Protein AF-A0A848H3Z5-F1 (afdb_monomer_lite)

Sequence (468 aa):
MRIALVLAVTLLAAGASVTASAQNLAAVAKACNAGADPAARGSTQAQINGVTTVSPREAKCLVDKLGSRLVIIQAMDDADRRLPNANALPDAGNLHLRGDGNAMVKEQYARLTGGDLKRPLLIYCHHASCPYSEIASKRAVMAGYENIFWMREGNEGWGKAGYAFGDGVVEARKPEATPASEIEACARFMREFPPEFVAKALAESDQDTASVERRLVPPFAESATKCLGKVKEKYAGNPSVQTVAQAFENRAFDDVARAIAKARAAVDADPSSFFMENLRKADADSLRDIVKAAHAVKTFKQTCGSFNIPIPSDPDGFNAAAAEFNQYVGCFNANSAPRSDGIVDWLYYGKAYQDNVGVGRYACSRWGRPNCIPDAAWQPLAAVLTPANKELVFNASDRRAAFTREREEIGAEMDGWRNRATAILERANRSESRSSGYSGGSGYAPPSYEPPQTTYRRPSNASAPGMR

Organism: NCBI:txid2728837

InterPro domains:
  IPR001763 Rhodanese-like domain [PS50206] (105-167)
  IPR036873 Rhodanese-like domain superfamily [G3DSA:3.40.250.10] (39-166)
  IPR036873 Rhodanese-like domain superfamily [SSF52821] (54-168)

Radius of gyration: 34.03 Å; chains: 1; bounding box: 82×92×99 Å

pLDDT: mean 81.3, std 17.9, range [31.25, 98.25]

Structure (mmCIF, N/CA/C/O backbone):
data_AF-A0A848H3Z5-F1
#
_entry.id   AF-A0A848H3Z5-F1
#
loop_
_atom_site.group_PDB
_atom_site.id
_atom_site.type_symbol
_atom_site.label_atom_id
_atom_site.label_alt_id
_atom_site.label_comp_id
_atom_site.label_asym_id
_atom_site.label_entity_id
_atom_site.label_seq_id
_atom_site.pdbx_PDB_ins_code
_atom_site.Cartn_x
_atom_site.Cartn_y
_atom_site.Cartn_z
_atom_site.occupancy
_atom_site.B_iso_or_equiv
_atom_site.auth_seq_id
_atom_site.auth_comp_id
_atom_site.auth_asym_id
_atom_site.auth_atom_id
_atom_site.pdbx_PDB_model_num
ATOM 1 N N . MET A 1 1 ? -26.895 -51.392 32.997 1.00 39.69 1 MET A N 1
ATOM 2 C CA . MET A 1 1 ? -27.151 -51.615 31.558 1.00 39.69 1 MET A CA 1
ATOM 3 C C . MET A 1 1 ? -28.310 -50.711 31.143 1.00 39.69 1 MET A C 1
ATOM 5 O O . MET A 1 1 ? -29.370 -50.847 31.725 1.00 39.69 1 MET A O 1
ATOM 9 N N . ARG A 1 2 ? -28.062 -49.798 30.186 1.00 42.50 2 ARG A N 1
ATOM 10 C CA . ARG A 1 2 ? -29.015 -49.024 29.354 1.00 42.50 2 ARG A CA 1
ATOM 11 C C . ARG A 1 2 ? -30.019 -48.070 30.028 1.00 42.50 2 ARG A C 1
ATOM 13 O O . ARG A 1 2 ? -31.110 -48.503 30.354 1.00 42.50 2 ARG A O 1
ATOM 20 N N . ILE A 1 3 ? -29.717 -46.765 30.003 1.00 36.88 3 ILE A N 1
ATOM 21 C CA . ILE A 1 3 ? -30.643 -45.723 29.509 1.00 36.88 3 ILE A CA 1
ATOM 22 C C . ILE A 1 3 ? -29.796 -44.667 28.778 1.00 36.88 3 ILE A C 1
ATOM 24 O O . ILE A 1 3 ? -29.020 -43.950 29.398 1.00 36.88 3 ILE A O 1
ATOM 28 N N . ALA A 1 4 ? -29.914 -44.613 27.453 1.00 38.91 4 ALA A N 1
ATOM 29 C CA . ALA A 1 4 ? -29.363 -43.563 26.604 1.00 38.91 4 ALA A CA 1
ATOM 30 C C . ALA A 1 4 ? -30.334 -43.347 25.442 1.00 38.91 4 ALA A C 1
ATOM 32 O O . ALA A 1 4 ? -30.376 -44.179 24.543 1.00 38.91 4 ALA A O 1
ATOM 33 N N . LEU A 1 5 ? -31.129 -42.276 25.496 1.00 43.00 5 LEU A N 1
ATOM 34 C CA . LEU A 1 5 ? -31.643 -41.538 24.336 1.00 43.00 5 LEU A CA 1
ATOM 35 C C . LEU A 1 5 ? -32.478 -40.361 24.855 1.00 43.00 5 LEU A C 1
ATOM 37 O O . LEU A 1 5 ? -33.506 -40.612 25.460 1.00 43.00 5 LEU A O 1
ATOM 41 N N . VAL A 1 6 ? -32.024 -39.122 24.655 1.00 41.28 6 VAL A N 1
ATOM 42 C CA . VAL A 1 6 ? -32.791 -37.942 24.190 1.00 41.28 6 VAL A CA 1
ATOM 43 C C . VAL A 1 6 ? -31.781 -36.791 24.127 1.00 41.28 6 VAL A C 1
ATOM 45 O O . VAL A 1 6 ? -31.458 -36.215 25.157 1.00 41.28 6 VAL A O 1
ATOM 48 N N . LEU A 1 7 ? -31.265 -36.472 22.935 1.00 40.06 7 LEU A N 1
ATOM 49 C CA . LEU A 1 7 ? -30.740 -35.142 22.574 1.00 40.06 7 LEU A CA 1
ATOM 50 C C . LEU A 1 7 ? -30.331 -35.153 21.095 1.00 40.06 7 LEU A C 1
ATOM 52 O O . LEU A 1 7 ? -29.179 -35.394 20.754 1.00 40.06 7 LEU A O 1
ATOM 56 N N . ALA A 1 8 ? -31.302 -34.941 20.205 1.00 46.06 8 ALA A N 1
ATOM 57 C CA . ALA A 1 8 ? -31.037 -34.704 18.786 1.00 46.06 8 ALA A CA 1
ATOM 58 C C . ALA A 1 8 ? -32.201 -33.966 18.099 1.00 46.06 8 ALA A C 1
ATOM 60 O O . ALA A 1 8 ? -32.773 -34.494 17.157 1.00 46.06 8 ALA A O 1
ATOM 61 N N . VAL A 1 9 ? -32.570 -32.759 18.549 1.00 47.03 9 VAL A N 1
ATOM 62 C CA . VAL A 1 9 ? -33.394 -31.829 17.742 1.00 47.03 9 VAL A CA 1
ATOM 63 C C . VAL A 1 9 ? -33.078 -30.375 18.126 1.00 47.03 9 VAL A C 1
ATOM 65 O O . VAL A 1 9 ? -33.818 -29.784 18.895 1.00 47.03 9 VAL A O 1
ATOM 68 N N . THR A 1 10 ? -31.997 -29.782 17.605 1.00 45.12 10 THR A N 1
ATOM 69 C CA . THR A 1 10 ? -31.795 -28.307 17.581 1.00 45.12 10 THR A CA 1
ATOM 70 C C . THR A 1 10 ? -30.670 -27.889 16.612 1.00 45.12 10 THR A C 1
ATOM 72 O O . THR A 1 10 ? -29.781 -27.125 16.969 1.00 45.12 10 THR A O 1
ATOM 75 N N . LEU A 1 11 ? -30.672 -28.363 15.356 1.00 40.94 11 LEU A N 1
ATOM 76 C CA . LEU A 1 11 ? -29.693 -27.878 14.354 1.00 40.94 11 LEU A CA 1
ATOM 77 C C . LEU A 1 11 ? -30.228 -27.620 12.932 1.00 40.94 11 LEU A C 1
ATOM 79 O O . LEU A 1 11 ? -29.442 -27.362 12.028 1.00 40.94 11 LEU A O 1
ATOM 83 N N . LEU A 1 12 ? -31.549 -27.615 12.711 1.00 42.19 12 LEU A N 1
ATOM 84 C CA . LEU A 1 12 ? -32.132 -27.444 11.364 1.00 42.19 12 LEU A CA 1
ATOM 85 C C . LEU A 1 12 ? -32.745 -26.060 11.064 1.00 42.19 12 LEU A C 1
ATOM 87 O O . LEU A 1 12 ? -33.034 -25.772 9.907 1.00 42.19 12 LEU A O 1
ATOM 91 N N . ALA A 1 13 ? -32.910 -25.168 12.047 1.00 42.75 13 ALA A N 1
ATOM 92 C CA . ALA A 1 13 ? -33.630 -23.903 11.831 1.00 42.75 13 ALA A CA 1
ATOM 93 C C . ALA A 1 13 ? -32.784 -22.770 11.203 1.00 42.75 13 ALA A C 1
ATOM 95 O O . ALA A 1 13 ? -33.326 -21.918 10.505 1.00 42.75 13 ALA A O 1
ATOM 96 N N . ALA A 1 14 ? -31.460 -22.748 11.400 1.00 45.53 14 ALA A N 1
ATOM 97 C CA . ALA A 1 14 ? -30.617 -21.646 10.913 1.00 45.53 14 ALA A CA 1
ATOM 98 C C . ALA A 1 14 ? -30.325 -21.714 9.397 1.00 45.53 14 ALA A C 1
ATOM 100 O O . ALA A 1 14 ? -30.217 -20.681 8.739 1.00 45.53 14 ALA A O 1
ATOM 101 N N . GLY A 1 15 ? -30.241 -22.919 8.818 1.00 36.47 15 GLY A N 1
ATOM 102 C CA . GLY A 1 15 ? -29.928 -23.109 7.392 1.00 36.47 15 GLY A CA 1
ATOM 103 C C . GLY A 1 15 ? -31.084 -22.780 6.434 1.00 36.47 15 GLY A C 1
ATOM 104 O O . GLY A 1 15 ? -30.852 -22.323 5.313 1.00 36.47 15 GLY A O 1
ATOM 105 N N . ALA A 1 16 ? -32.333 -22.956 6.877 1.00 39.25 16 ALA A N 1
ATOM 106 C CA . ALA A 1 16 ? -33.525 -22.684 6.067 1.00 39.25 16 ALA A CA 1
ATOM 107 C C . ALA A 1 16 ? -33.794 -21.173 5.891 1.00 39.25 16 ALA A C 1
ATOM 109 O O . ALA A 1 16 ? -34.209 -20.724 4.824 1.00 39.25 16 ALA A O 1
ATOM 110 N N . SER A 1 17 ? -33.496 -20.365 6.912 1.00 49.53 17 SER A N 1
ATOM 111 C CA . SER A 1 17 ? -33.745 -18.915 6.897 1.00 49.53 17 SER A CA 1
ATOM 112 C C . SER A 1 17 ? -32.768 -18.148 5.993 1.00 49.53 17 SER A C 1
ATOM 114 O O . SER A 1 17 ? -33.153 -17.189 5.322 1.00 49.53 17 SER A O 1
ATOM 116 N N . VAL A 1 18 ? -31.504 -18.584 5.928 1.00 48.50 18 VAL A N 1
ATOM 117 C CA . VAL A 1 18 ? -30.462 -17.947 5.098 1.00 48.50 18 VAL A CA 1
ATOM 118 C C . VAL A 1 18 ? -30.678 -18.229 3.606 1.00 48.50 18 VAL A C 1
ATOM 120 O O . VAL A 1 18 ? -30.479 -17.345 2.771 1.00 48.50 18 VAL A O 1
ATOM 123 N N . THR A 1 19 ? -31.139 -19.433 3.257 1.00 50.72 19 THR A N 1
ATOM 124 C CA . THR A 1 19 ? -31.410 -19.834 1.866 1.00 50.72 19 THR A CA 1
ATOM 125 C C . THR A 1 19 ? -32.647 -19.138 1.288 1.00 50.72 19 THR A C 1
ATOM 127 O O . THR A 1 19 ? -32.592 -18.643 0.162 1.00 50.72 19 THR A O 1
ATOM 130 N N . ALA A 1 20 ? -33.715 -18.979 2.076 1.00 49.31 20 ALA A N 1
ATOM 131 C CA . ALA A 1 20 ? -34.920 -18.254 1.660 1.00 49.31 20 ALA A CA 1
ATOM 132 C C . ALA A 1 20 ? -34.678 -16.744 1.425 1.00 49.31 20 ALA A C 1
ATOM 134 O O . ALA A 1 20 ? -35.231 -16.160 0.490 1.00 49.31 20 ALA A O 1
ATOM 135 N N . SER A 1 21 ? -33.824 -16.099 2.233 1.00 57.09 21 SER A N 1
ATOM 136 C CA . SER A 1 21 ? -33.494 -14.669 2.080 1.00 57.09 21 SER A CA 1
ATOM 137 C C . SER A 1 21 ? -32.719 -14.377 0.786 1.00 57.09 21 SER A C 1
ATOM 139 O O . SER A 1 21 ? -33.052 -13.429 0.067 1.00 57.09 21 SER A O 1
ATOM 141 N N . ALA A 1 22 ? -31.738 -15.225 0.451 1.00 58.69 22 ALA A N 1
ATOM 142 C CA . ALA A 1 22 ? -30.935 -15.101 -0.767 1.00 58.69 22 ALA A CA 1
ATOM 143 C C . ALA A 1 22 ? -31.755 -15.366 -2.044 1.00 58.69 22 ALA A C 1
ATOM 145 O O . ALA A 1 22 ? -31.639 -14.625 -3.022 1.00 58.69 22 ALA A O 1
ATOM 146 N N . GLN A 1 23 ? -32.647 -16.364 -2.020 1.00 58.53 23 GLN A N 1
ATOM 147 C CA . GLN A 1 23 ? -33.566 -16.649 -3.132 1.00 58.53 23 GLN A CA 1
ATOM 148 C C . GLN A 1 23 ? -34.535 -15.485 -3.399 1.00 58.53 23 GLN A C 1
ATOM 150 O O . GLN A 1 23 ? -34.824 -15.164 -4.552 1.00 58.53 23 GLN A O 1
ATOM 155 N N . ASN A 1 24 ? -34.986 -14.802 -2.343 1.00 74.88 24 ASN A N 1
ATOM 156 C CA . ASN A 1 24 ? -35.871 -13.644 -2.456 1.00 74.88 24 ASN A CA 1
ATOM 157 C C . ASN A 1 24 ? -35.157 -12.423 -3.077 1.00 74.88 24 ASN A C 1
ATOM 159 O O . ASN A 1 24 ? -35.727 -11.739 -3.924 1.00 74.88 24 ASN A O 1
ATOM 163 N N . LEU A 1 25 ? -33.887 -12.172 -2.734 1.00 86.19 25 LEU A N 1
ATOM 164 C CA . LEU A 1 25 ? -33.128 -11.062 -3.325 1.00 86.19 25 LEU A CA 1
ATOM 165 C C . LEU A 1 25 ? -32.899 -11.245 -4.833 1.00 86.19 25 LEU A C 1
ATOM 167 O O . LEU A 1 25 ? -33.124 -10.308 -5.597 1.00 86.19 25 LEU A O 1
ATOM 171 N N . ALA A 1 26 ? -32.510 -12.445 -5.272 1.00 85.25 26 ALA A N 1
ATOM 172 C CA . ALA A 1 26 ? -32.309 -12.737 -6.692 1.00 85.25 26 ALA A CA 1
ATOM 173 C C . ALA A 1 26 ? -33.605 -12.564 -7.510 1.00 85.25 26 ALA A C 1
ATOM 175 O O . ALA A 1 26 ? -33.580 -12.022 -8.617 1.00 85.25 26 ALA A O 1
ATOM 176 N N . ALA A 1 27 ? -34.753 -12.964 -6.949 1.00 86.75 27 ALA A N 1
ATOM 177 C CA . ALA A 1 27 ? -36.059 -12.761 -7.573 1.00 86.75 27 ALA A CA 1
ATOM 178 C C . ALA A 1 27 ? -36.423 -11.270 -7.694 1.00 86.75 27 ALA A C 1
ATOM 180 O O . ALA A 1 27 ? -36.893 -10.841 -8.749 1.00 86.75 27 ALA A O 1
ATOM 181 N N . VAL A 1 28 ? -36.165 -10.470 -6.651 1.00 89.00 28 VAL A N 1
ATOM 182 C CA . VAL A 1 28 ? -36.392 -9.016 -6.679 1.00 89.00 28 VAL A CA 1
ATOM 183 C C . VAL A 1 28 ? -35.468 -8.326 -7.684 1.00 89.00 28 VAL A C 1
ATOM 185 O O . VAL 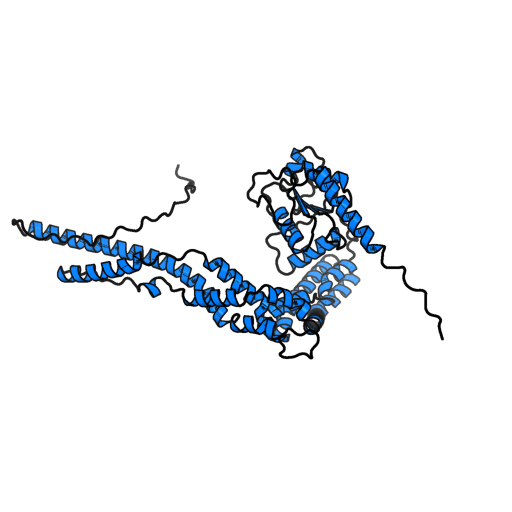A 1 28 ? -35.948 -7.530 -8.488 1.00 89.00 28 VAL A O 1
ATOM 188 N N . ALA A 1 29 ? -34.175 -8.662 -7.696 1.00 87.94 29 ALA A N 1
ATOM 189 C CA . ALA A 1 29 ? -33.210 -8.099 -8.641 1.00 87.94 29 ALA A CA 1
ATOM 190 C C . ALA A 1 29 ? -33.614 -8.386 -10.096 1.00 87.94 29 ALA A C 1
ATOM 192 O O . ALA A 1 29 ? -33.641 -7.474 -10.923 1.00 87.94 29 ALA A O 1
ATOM 193 N N . LYS A 1 30 ? -34.034 -9.626 -10.384 1.00 89.81 30 LYS A N 1
ATOM 194 C CA . LYS A 1 30 ? -34.573 -10.013 -11.693 1.00 89.81 30 LYS A CA 1
ATOM 195 C C . LYS A 1 30 ? -35.848 -9.242 -12.043 1.00 89.81 30 LYS A C 1
ATOM 197 O O . LYS A 1 30 ? -35.964 -8.750 -13.157 1.00 89.81 30 LYS A O 1
ATOM 202 N N . ALA A 1 31 ? -36.789 -9.104 -11.107 1.00 89.50 31 ALA A N 1
ATOM 203 C CA . ALA A 1 31 ? -38.031 -8.359 -11.332 1.00 89.50 31 ALA A CA 1
ATOM 204 C C . ALA A 1 31 ? -37.799 -6.858 -11.577 1.00 89.50 31 ALA A C 1
ATOM 206 O O . ALA A 1 31 ? -38.605 -6.215 -12.245 1.00 89.50 31 ALA A O 1
ATOM 207 N N . CYS A 1 32 ? -36.709 -6.306 -11.043 1.00 90.62 32 CYS A N 1
ATOM 208 C CA . CYS A 1 32 ? -36.296 -4.928 -11.279 1.00 90.62 32 CYS A CA 1
ATOM 209 C C . CYS A 1 32 ? -35.415 -4.747 -12.517 1.00 90.62 32 CYS A C 1
ATOM 211 O O . CYS A 1 32 ? -35.012 -3.619 -12.775 1.00 90.62 32 CYS A O 1
ATOM 213 N N . ASN A 1 33 ? -35.119 -5.816 -13.269 1.00 87.75 33 ASN A N 1
ATOM 214 C CA . ASN A 1 33 ? -34.160 -5.808 -14.376 1.00 87.75 33 ASN A CA 1
ATOM 215 C C . ASN A 1 33 ? -32.795 -5.223 -13.974 1.00 87.75 33 ASN A C 1
ATOM 217 O O . ASN A 1 33 ? -32.165 -4.540 -14.770 1.00 87.75 33 ASN A O 1
ATOM 221 N N . ALA A 1 34 ? -32.346 -5.457 -12.736 1.00 82.19 34 ALA A N 1
ATOM 222 C CA . ALA A 1 34 ? -31.091 -4.889 -12.253 1.00 82.19 34 ALA A CA 1
ATOM 223 C C . ALA A 1 34 ? -29.921 -5.319 -13.156 1.00 82.19 34 ALA A C 1
ATOM 225 O O . ALA A 1 34 ? -29.679 -6.516 -13.324 1.00 82.19 34 ALA A O 1
ATOM 226 N N . GLY A 1 35 ? -29.207 -4.346 -13.730 1.00 78.56 35 GLY A N 1
ATOM 227 C CA . GLY A 1 35 ? -28.088 -4.599 -14.642 1.00 78.56 35 GLY A CA 1
ATOM 228 C C . GLY A 1 35 ? -28.461 -4.745 -16.116 1.00 78.56 35 GLY A C 1
ATOM 229 O O . GLY A 1 35 ? -27.584 -5.068 -16.917 1.00 78.56 35 GLY A O 1
ATOM 230 N N . ALA A 1 36 ? -29.723 -4.515 -16.492 1.00 74.19 36 ALA A N 1
ATOM 231 C CA . ALA A 1 36 ? -30.164 -4.596 -17.883 1.00 74.19 36 ALA A CA 1
ATOM 232 C C . ALA A 1 36 ? -29.769 -3.358 -18.704 1.00 74.19 36 ALA A C 1
ATOM 234 O O . ALA A 1 36 ? -29.495 -3.494 -19.896 1.00 74.19 36 ALA A O 1
ATOM 235 N N . ASP A 1 37 ? -29.708 -2.178 -18.080 1.00 66.88 37 ASP A N 1
ATOM 236 C CA . ASP A 1 37 ? -29.311 -0.930 -18.734 1.00 66.88 37 ASP A CA 1
ATOM 237 C C . ASP A 1 37 ? -28.108 -0.271 -18.029 1.00 66.88 37 ASP A C 1
ATOM 239 O O . ASP A 1 37 ? -28.264 0.649 -17.221 1.00 66.88 37 ASP A O 1
ATOM 243 N N . PRO A 1 38 ? -26.870 -0.726 -18.305 1.00 61.31 38 PRO A N 1
ATOM 244 C CA . PRO A 1 38 ? -25.666 -0.156 -17.699 1.00 61.31 38 PRO A CA 1
ATOM 245 C C . PRO A 1 38 ? -25.290 1.221 -18.287 1.00 61.31 38 PRO A C 1
ATOM 247 O O . PRO A 1 38 ? -24.220 1.757 -17.974 1.00 61.31 38 PRO A O 1
ATOM 250 N N . ALA A 1 39 ? -26.095 1.777 -19.201 1.00 53.66 39 ALA A N 1
ATOM 251 C CA . ALA A 1 39 ? -25.666 2.844 -20.087 1.00 53.66 39 ALA A CA 1
ATOM 252 C C . ALA A 1 39 ? -25.730 4.237 -19.442 1.00 53.66 39 ALA A C 1
ATOM 254 O O . ALA A 1 39 ? -26.706 4.969 -19.551 1.00 53.66 39 ALA A O 1
ATOM 255 N N . ALA A 1 40 ? -24.579 4.684 -18.943 1.00 51.16 40 ALA A N 1
ATOM 256 C CA . ALA A 1 40 ? -24.203 6.093 -19.020 1.00 51.16 40 ALA A CA 1
ATOM 257 C C . ALA A 1 40 ? -22.808 6.220 -19.652 1.00 51.16 40 ALA A C 1
ATOM 259 O O . ALA A 1 40 ? -21.926 5.391 -19.424 1.00 51.16 40 ALA A O 1
ATOM 260 N N . ARG A 1 41 ? -22.555 7.264 -20.446 1.00 49.97 41 ARG A N 1
ATOM 261 C CA . ARG A 1 41 ? -21.189 7.628 -20.874 1.00 49.97 41 ARG A CA 1
ATOM 262 C C . ARG A 1 41 ? -20.548 8.472 -19.766 1.00 49.97 41 ARG A C 1
ATOM 264 O O . ARG A 1 41 ? -21.193 9.370 -19.240 1.00 49.97 41 ARG A O 1
ATOM 271 N N . GLY A 1 42 ? -19.303 8.181 -19.392 1.00 49.31 42 GLY A N 1
ATOM 272 C CA . GLY A 1 42 ? -18.576 8.891 -18.326 1.00 49.31 42 GLY A CA 1
ATOM 273 C C . GLY A 1 42 ? -17.134 8.390 -18.188 1.00 49.31 42 GLY A C 1
ATOM 274 O O . GLY A 1 42 ? -16.801 7.368 -18.783 1.00 49.31 42 GLY A O 1
ATOM 275 N N . SER A 1 43 ? -16.294 9.097 -17.426 1.00 42.59 43 SER A N 1
ATOM 276 C CA . SER A 1 43 ? -14.849 8.829 -17.267 1.00 42.59 43 SER A CA 1
ATOM 277 C C . SER A 1 43 ? -14.495 7.650 -16.343 1.00 42.59 43 SER A C 1
ATOM 279 O O . SER A 1 43 ? -13.345 7.223 -16.317 1.00 42.59 43 SER A O 1
ATOM 281 N N . THR A 1 44 ? -15.462 7.137 -15.584 1.00 51.62 44 THR A N 1
ATOM 282 C CA . THR A 1 44 ? -15.340 6.000 -14.650 1.00 51.62 44 THR A CA 1
ATOM 283 C C . THR A 1 44 ? -15.615 4.664 -15.346 1.00 51.62 44 THR A C 1
ATOM 285 O O . THR A 1 44 ? -16.269 4.646 -16.395 1.00 51.62 44 THR A O 1
ATOM 288 N N . GLN A 1 45 ? -15.152 3.541 -14.778 1.00 56.66 45 GLN A N 1
ATOM 289 C CA . GLN A 1 45 ? -15.367 2.204 -15.361 1.00 56.66 45 GLN A CA 1
ATOM 290 C C . GLN A 1 45 ? -16.866 1.936 -15.591 1.00 56.66 45 GLN A C 1
ATOM 292 O O . GLN A 1 45 ? -17.691 2.237 -14.735 1.00 56.66 45 GLN A O 1
ATOM 297 N N . ALA A 1 46 ? -17.238 1.368 -16.743 1.00 60.84 46 ALA A N 1
ATOM 298 C CA . ALA A 1 46 ? -18.643 1.046 -17.031 1.00 60.84 46 ALA A CA 1
ATOM 299 C C . ALA A 1 46 ? -19.174 -0.111 -16.158 1.00 60.84 46 ALA A C 1
ATOM 301 O O . ALA A 1 46 ? -20.376 -0.215 -15.916 1.00 60.84 46 ALA A O 1
ATOM 302 N N . GLN A 1 47 ? -18.270 -0.970 -15.677 1.00 70.88 47 GLN A N 1
ATOM 303 C CA . GLN A 1 47 ? -18.562 -2.120 -14.827 1.00 70.88 47 GLN A CA 1
ATOM 304 C C . GLN A 1 47 ? -17.445 -2.324 -13.800 1.00 70.88 47 GLN A C 1
ATOM 306 O O . GLN A 1 47 ? -16.289 -1.988 -14.055 1.00 70.88 47 GLN A O 1
ATOM 311 N N . ILE A 1 48 ? -17.799 -2.901 -12.652 1.00 81.69 48 ILE A N 1
ATOM 312 C CA . ILE A 1 48 ? -16.872 -3.298 -11.589 1.00 81.69 48 ILE A CA 1
ATOM 313 C C . ILE A 1 48 ? -17.146 -4.776 -11.293 1.00 81.69 48 ILE A C 1
ATOM 315 O O . ILE A 1 48 ? -18.294 -5.161 -11.078 1.00 81.69 48 ILE A O 1
ATOM 319 N N . ASN A 1 49 ? -16.107 -5.612 -11.271 1.00 82.12 49 ASN A N 1
ATOM 320 C CA . ASN A 1 49 ? -16.259 -7.030 -10.932 1.00 82.12 49 ASN A CA 1
ATOM 321 C C . ASN A 1 49 ? -16.877 -7.186 -9.532 1.00 82.12 49 ASN A C 1
ATOM 323 O O . ASN A 1 49 ? -16.402 -6.574 -8.576 1.00 82.12 49 ASN A O 1
ATOM 327 N N . GLY A 1 50 ? -17.919 -8.013 -9.416 1.00 84.44 50 GLY A N 1
ATOM 328 C CA . GLY A 1 50 ? -18.651 -8.215 -8.159 1.00 84.44 50 GLY A CA 1
ATOM 329 C C . GLY A 1 50 ? -19.685 -7.129 -7.835 1.00 84.44 50 GLY A C 1
ATOM 330 O O . GLY A 1 50 ? -20.236 -7.129 -6.739 1.00 84.44 50 GLY A O 1
ATOM 331 N N . VAL A 1 51 ? -19.967 -6.211 -8.766 1.00 92.38 51 VAL A N 1
ATOM 332 C CA . VAL A 1 51 ? -20.957 -5.140 -8.599 1.00 92.38 51 VAL A CA 1
ATOM 333 C C . VAL A 1 51 ? -21.927 -5.143 -9.775 1.00 92.38 51 VAL A C 1
ATOM 335 O O . VAL A 1 51 ? -21.521 -5.219 -10.933 1.00 92.38 51 VAL A O 1
ATOM 338 N N . THR A 1 52 ? -23.217 -5.010 -9.484 1.00 92.62 52 THR A N 1
ATOM 339 C CA . THR A 1 52 ? -24.257 -4.833 -10.502 1.00 92.62 52 THR A CA 1
ATOM 340 C C . THR A 1 52 ? -24.484 -3.340 -10.730 1.00 92.62 52 THR A C 1
ATOM 342 O O . THR A 1 52 ? -25.045 -2.657 -9.873 1.00 92.62 52 THR A O 1
ATOM 345 N N . THR A 1 53 ? -24.041 -2.809 -11.870 1.00 91.88 53 THR A N 1
ATOM 346 C CA . THR A 1 53 ? -24.372 -1.432 -12.276 1.00 91.88 53 THR A CA 1
ATOM 347 C C . THR A 1 53 ? -25.873 -1.337 -12.543 1.00 91.88 53 THR A C 1
ATOM 349 O O . THR A 1 53 ? -26.401 -2.187 -13.248 1.00 91.88 53 THR A O 1
ATOM 352 N N . VAL A 1 54 ? -26.554 -0.325 -12.004 1.00 92.75 54 VAL A N 1
ATOM 353 C CA . VAL A 1 54 ? -28.003 -0.130 -12.178 1.00 92.75 54 VAL A CA 1
ATOM 354 C C . VAL A 1 54 ? -28.334 1.278 -12.668 1.00 92.75 54 VAL A C 1
ATOM 356 O O . VAL A 1 54 ? -27.692 2.252 -12.263 1.00 92.75 54 VAL A O 1
ATOM 359 N N . SER A 1 55 ? -29.363 1.400 -13.505 1.00 91.75 55 SER A N 1
ATOM 360 C CA . SER A 1 55 ? -29.930 2.705 -13.882 1.00 91.75 55 SER A CA 1
ATOM 361 C C . SER A 1 55 ? -30.756 3.312 -12.731 1.00 91.75 55 SER A C 1
ATOM 363 O O . SER A 1 55 ? -31.179 2.585 -11.824 1.00 91.75 55 SER A O 1
ATOM 365 N N . PRO A 1 56 ? -31.072 4.623 -12.741 1.00 92.94 56 PRO A N 1
ATOM 366 C CA . PRO A 1 56 ? -31.963 5.232 -11.751 1.00 92.94 56 PRO A CA 1
ATOM 367 C C . PRO A 1 56 ? -33.323 4.538 -11.630 1.00 92.94 56 PRO A C 1
ATOM 369 O O . PRO A 1 56 ? -33.867 4.422 -10.532 1.00 92.94 56 PRO A O 1
ATOM 372 N N . ARG A 1 57 ? -33.867 4.033 -12.744 1.00 91.69 57 ARG A N 1
ATOM 373 C CA . ARG A 1 57 ? -35.143 3.305 -12.766 1.00 91.69 57 ARG A CA 1
ATOM 374 C C . ARG A 1 57 ? -35.044 1.959 -12.049 1.00 91.69 57 ARG A C 1
ATOM 376 O O . ARG A 1 57 ? -35.911 1.622 -11.244 1.00 91.69 57 ARG A O 1
ATOM 383 N N . GLU A 1 58 ? -33.990 1.200 -12.332 1.00 93.75 58 GLU A N 1
ATOM 384 C CA . GLU A 1 58 ? -33.716 -0.085 -11.679 1.00 93.75 58 GLU A CA 1
ATOM 385 C C . GLU A 1 58 ? -33.450 0.119 -10.180 1.00 93.75 58 GLU A C 1
ATOM 387 O O . GLU A 1 58 ? -34.034 -0.573 -9.344 1.00 93.75 58 GLU A O 1
ATOM 392 N N . ALA A 1 59 ? -32.651 1.133 -9.829 1.00 95.38 59 ALA A N 1
ATOM 393 C CA . ALA A 1 59 ? -32.387 1.527 -8.450 1.00 95.38 59 ALA A CA 1
ATOM 394 C C . ALA A 1 59 ? -33.678 1.891 -7.701 1.00 95.38 59 ALA A C 1
ATOM 396 O O . ALA A 1 59 ? -33.895 1.403 -6.593 1.00 95.38 59 ALA A O 1
ATOM 397 N N . LYS A 1 60 ? -34.579 2.677 -8.309 1.00 94.56 60 LYS A N 1
ATOM 398 C CA . LYS A 1 60 ? -35.885 3.010 -7.719 1.00 94.56 60 LYS A CA 1
ATOM 399 C C . LYS A 1 60 ? -36.719 1.761 -7.439 1.00 94.56 60 LYS A C 1
ATOM 401 O O . LYS A 1 60 ? -37.273 1.635 -6.351 1.00 94.56 60 LYS A O 1
ATOM 406 N N . CYS A 1 61 ? -36.762 0.817 -8.379 1.00 93.88 61 CYS A N 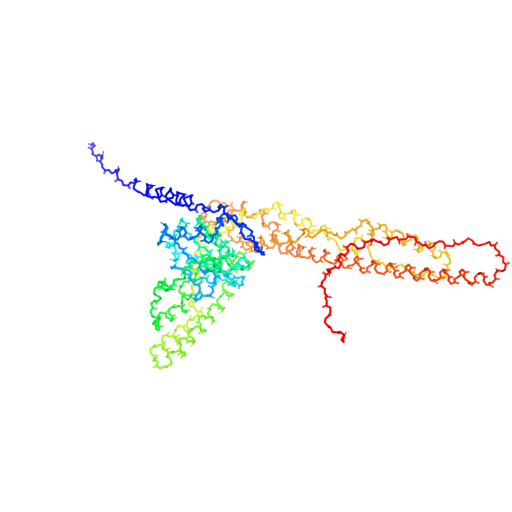1
ATOM 407 C CA . CYS A 1 61 ? -37.458 -0.453 -8.177 1.00 93.88 61 CYS A CA 1
ATOM 408 C C . CYS A 1 61 ? -36.877 -1.250 -6.998 1.00 93.88 61 CYS A C 1
ATOM 410 O O . CYS A 1 61 ? -37.636 -1.784 -6.186 1.00 93.88 61 CYS A O 1
ATOM 412 N N . LEU A 1 62 ? -35.545 -1.307 -6.874 1.00 95.12 62 LEU A N 1
ATOM 413 C CA . LEU A 1 62 ? -34.873 -1.969 -5.754 1.00 95.12 62 LEU A CA 1
ATOM 414 C C . LEU A 1 62 ? -35.217 -1.298 -4.420 1.00 95.12 62 LEU A C 1
ATOM 416 O O . LEU A 1 62 ? -35.565 -1.998 -3.471 1.00 95.12 62 LEU A O 1
ATOM 420 N N . VAL A 1 63 ? -35.175 0.037 -4.362 1.00 94.25 63 VAL A N 1
ATOM 421 C CA . VAL A 1 63 ? -35.560 0.820 -3.176 1.00 94.25 63 VAL A CA 1
ATOM 422 C C . VAL A 1 63 ? -36.998 0.502 -2.758 1.00 94.25 63 VAL A C 1
ATOM 424 O O . VAL A 1 63 ? -37.236 0.187 -1.593 1.00 94.25 63 VAL A O 1
ATOM 427 N N . ASP A 1 64 ? -37.938 0.493 -3.704 1.00 91.56 64 ASP A N 1
ATOM 428 C CA . ASP A 1 64 ? -39.358 0.254 -3.419 1.00 91.56 64 ASP A CA 1
ATOM 429 C C . ASP A 1 64 ? -39.645 -1.183 -2.962 1.00 91.56 64 ASP A C 1
ATOM 431 O O . ASP A 1 64 ? -40.464 -1.402 -2.070 1.00 91.56 64 ASP A O 1
ATOM 435 N N . LYS A 1 65 ? -38.989 -2.181 -3.570 1.00 91.88 65 LYS A N 1
ATOM 436 C CA . LYS A 1 65 ? -39.255 -3.601 -3.279 1.00 91.88 65 LYS A CA 1
ATOM 437 C C . LYS A 1 65 ? -38.499 -4.134 -2.066 1.00 91.88 65 LYS A C 1
ATOM 439 O O . LYS A 1 65 ? -38.996 -5.042 -1.403 1.00 91.88 65 LYS A O 1
ATOM 444 N N . LEU A 1 66 ? -37.293 -3.633 -1.798 1.00 90.56 66 LEU A N 1
ATOM 445 C CA . LEU A 1 66 ? -36.467 -4.101 -0.681 1.00 90.56 66 LEU A CA 1
ATOM 446 C C . LEU A 1 66 ? -36.685 -3.278 0.592 1.00 90.56 66 LEU A C 1
ATOM 448 O O . LEU A 1 66 ? -36.494 -3.814 1.687 1.00 90.56 66 LEU A O 1
ATOM 452 N N . GLY A 1 67 ? -37.093 -2.010 0.475 1.00 89.12 67 GLY A N 1
ATOM 453 C CA . GLY A 1 67 ? -37.311 -1.129 1.620 1.00 89.12 67 GLY A CA 1
ATOM 454 C C . GLY A 1 67 ? -36.101 -1.106 2.560 1.00 89.12 67 GLY A C 1
ATOM 455 O O . GLY A 1 67 ? -34.958 -1.028 2.118 1.00 89.12 67 GLY A O 1
ATOM 456 N N . SER A 1 68 ? -36.338 -1.264 3.866 1.00 86.19 68 SER A N 1
ATOM 457 C CA . SER A 1 68 ? -35.295 -1.257 4.909 1.00 86.19 68 SER A CA 1
ATOM 458 C C . SER A 1 68 ? -34.274 -2.405 4.822 1.00 86.19 68 SER A C 1
ATOM 460 O O . SER A 1 68 ? -33.250 -2.384 5.515 1.00 86.19 68 SER A O 1
ATOM 462 N N . ARG A 1 69 ? -34.517 -3.419 3.978 1.00 90.19 69 ARG A N 1
ATOM 463 C CA . ARG A 1 69 ? -33.531 -4.478 3.707 1.00 90.19 69 ARG A CA 1
ATOM 464 C C . ARG A 1 69 ? -32.376 -3.964 2.852 1.00 90.19 69 ARG A C 1
ATOM 466 O O . ARG A 1 69 ? -31.273 -4.484 3.001 1.00 90.19 69 ARG A O 1
ATOM 473 N N . LEU A 1 70 ? -32.620 -2.970 1.996 1.00 94.81 70 LEU A N 1
ATOM 474 C CA . LEU A 1 70 ? -31.601 -2.327 1.172 1.00 94.81 70 LEU A CA 1
ATOM 475 C C . LEU A 1 70 ? -30.925 -1.210 1.958 1.00 94.81 70 LEU A C 1
ATOM 477 O O . LEU A 1 70 ? -31.571 -0.259 2.393 1.00 94.81 70 LEU A O 1
ATOM 481 N N . VAL A 1 71 ? -29.610 -1.313 2.115 1.00 96.44 71 VAL A N 1
ATOM 482 C CA . VAL A 1 71 ? -28.807 -0.232 2.683 1.00 96.44 71 VAL A CA 1
ATOM 483 C C . VAL A 1 71 ? -28.381 0.682 1.545 1.00 96.44 71 VAL A C 1
ATOM 485 O O . VAL A 1 71 ? -27.639 0.281 0.651 1.00 96.44 71 VAL A O 1
ATOM 488 N N . ILE A 1 72 ? -28.867 1.918 1.569 1.00 97.00 72 ILE A N 1
ATOM 489 C CA . ILE A 1 72 ? -28.561 2.917 0.546 1.00 97.00 72 ILE A CA 1
ATOM 490 C C . ILE A 1 72 ? -27.424 3.796 1.070 1.00 97.00 72 ILE A C 1
ATOM 492 O O . ILE A 1 72 ? -27.494 4.299 2.192 1.00 97.00 72 ILE A O 1
ATOM 496 N N . ILE A 1 73 ? -26.372 3.961 0.273 1.00 96.25 73 ILE A N 1
ATOM 497 C CA . ILE A 1 73 ? -25.124 4.626 0.643 1.00 96.25 73 ILE A CA 1
ATOM 498 C C . ILE A 1 73 ? -24.830 5.739 -0.353 1.00 96.25 73 ILE A C 1
ATOM 500 O O . ILE A 1 73 ? -24.636 5.518 -1.551 1.00 96.25 73 ILE A O 1
ATOM 504 N N . GLN A 1 74 ? -24.757 6.946 0.185 1.00 94.88 74 GLN A N 1
ATOM 505 C CA . GLN A 1 74 ? -24.368 8.150 -0.516 1.00 94.88 74 GLN A CA 1
ATOM 506 C C . GLN A 1 74 ? -22.865 8.375 -0.305 1.00 94.88 74 GLN A C 1
ATOM 508 O O . GLN A 1 74 ? -22.436 8.742 0.786 1.00 94.88 74 GLN A O 1
ATOM 513 N N . ALA A 1 75 ? -22.048 8.159 -1.336 1.00 93.38 75 ALA A N 1
ATOM 514 C CA . ALA A 1 75 ? -20.583 8.202 -1.234 1.00 93.38 75 ALA A CA 1
ATOM 515 C C . ALA A 1 75 ? -19.988 9.628 -1.281 1.00 93.38 75 ALA A C 1
ATOM 517 O O . ALA A 1 75 ? -18.807 9.799 -1.570 1.00 93.38 75 ALA A O 1
ATOM 518 N N . MET A 1 76 ? -20.801 10.655 -1.044 1.00 89.38 76 MET A N 1
ATOM 519 C CA . MET A 1 76 ? -20.428 12.070 -1.062 1.00 89.38 76 MET A CA 1
ATOM 520 C C . MET A 1 76 ? -21.248 12.846 -0.031 1.00 89.38 76 MET A C 1
ATOM 522 O O . MET A 1 76 ? -22.259 12.345 0.460 1.00 89.38 76 MET A O 1
ATOM 526 N N . ASP A 1 77 ? -20.839 14.078 0.258 1.00 81.75 77 ASP A N 1
ATOM 527 C CA . ASP A 1 77 ? -21.613 14.986 1.101 1.00 81.75 77 ASP A CA 1
ATOM 528 C C . ASP A 1 77 ? -22.488 15.900 0.226 1.00 81.75 77 ASP A C 1
ATOM 530 O O . ASP A 1 77 ? -21.978 16.714 -0.540 1.00 81.75 77 ASP A O 1
ATOM 534 N N . ASP A 1 78 ? -23.804 15.677 0.261 1.00 78.50 78 ASP A N 1
ATOM 535 C CA . ASP A 1 78 ? -24.827 16.431 -0.484 1.00 78.50 78 ASP A CA 1
ATOM 536 C C . ASP A 1 78 ? -26.189 16.176 0.180 1.00 78.50 78 ASP A C 1
ATOM 538 O O . ASP A 1 78 ? -26.889 15.210 -0.143 1.00 78.50 78 ASP A O 1
ATOM 542 N N . ALA A 1 79 ? -26.508 16.953 1.215 1.00 75.12 79 ALA A N 1
ATOM 543 C CA . ALA A 1 79 ? -27.712 16.739 2.019 1.00 75.12 79 ALA A CA 1
ATOM 544 C C . ALA A 1 79 ? -29.009 17.051 1.254 1.00 75.12 79 ALA A C 1
ATOM 546 O O . ALA A 1 79 ? -30.006 16.360 1.457 1.00 75.12 79 ALA A O 1
ATOM 547 N N . ASP A 1 80 ? -28.975 18.024 0.342 1.00 74.94 80 ASP A N 1
ATOM 548 C CA . ASP A 1 80 ? -30.160 18.535 -0.357 1.00 74.94 80 ASP A CA 1
ATOM 549 C C . ASP A 1 80 ? -30.679 17.570 -1.433 1.00 74.94 80 ASP A C 1
ATOM 551 O O . ASP A 1 80 ? -31.859 17.577 -1.784 1.00 74.94 80 ASP A O 1
ATOM 555 N N . ARG A 1 81 ? -29.800 16.722 -1.982 1.00 85.56 81 ARG A N 1
ATOM 556 C CA . ARG A 1 81 ? -30.121 15.800 -3.085 1.00 85.56 81 ARG A CA 1
ATOM 557 C C . ARG A 1 81 ? -29.868 14.349 -2.703 1.00 85.56 81 ARG A C 1
ATOM 559 O O . ARG A 1 81 ? -29.208 13.585 -3.422 1.00 85.56 81 ARG A O 1
ATOM 566 N N . ARG A 1 82 ? -30.397 13.972 -1.542 1.00 89.69 82 ARG A N 1
ATOM 567 C CA . ARG A 1 82 ? -30.271 12.640 -0.952 1.00 89.69 82 ARG A CA 1
ATOM 568 C C . ARG A 1 82 ? -31.432 11.727 -1.350 1.00 89.69 82 ARG A C 1
ATOM 570 O O . ARG A 1 82 ? -32.600 12.102 -1.271 1.00 89.69 82 ARG A O 1
ATOM 577 N N . LEU A 1 83 ? -31.120 10.501 -1.774 1.00 92.75 83 LEU A N 1
ATOM 578 C CA . LEU A 1 83 ? -32.142 9.484 -2.027 1.00 92.75 83 LEU A CA 1
ATOM 579 C C . LEU A 1 83 ? -32.880 9.145 -0.715 1.00 92.75 83 LEU A C 1
ATOM 581 O O . LEU A 1 83 ? -32.261 9.171 0.352 1.00 92.75 83 LEU A O 1
ATOM 585 N N . PRO A 1 84 ? -34.172 8.781 -0.761 1.00 89.50 84 PRO A N 1
ATOM 586 C CA . PRO A 1 84 ? -34.907 8.378 0.436 1.00 89.50 84 PRO A CA 1
ATOM 587 C C . PRO A 1 84 ? -34.181 7.277 1.223 1.00 89.50 84 PRO A C 1
ATOM 589 O O . PRO A 1 84 ? -33.780 6.269 0.647 1.00 89.50 84 PRO A O 1
ATOM 592 N N . ASN A 1 85 ? -34.027 7.467 2.538 1.00 87.38 85 ASN A N 1
ATOM 593 C CA . ASN A 1 85 ? -33.342 6.544 3.461 1.00 87.38 85 ASN A CA 1
ATOM 594 C C . ASN A 1 85 ? -31.848 6.285 3.165 1.00 87.38 85 ASN A C 1
ATOM 596 O O . ASN A 1 85 ? -31.281 5.312 3.668 1.00 87.38 85 ASN A O 1
ATOM 600 N N . ALA A 1 86 ? -31.194 7.128 2.360 1.00 91.94 86 ALA A N 1
ATOM 601 C CA . ALA A 1 86 ? -29.761 7.014 2.122 1.00 91.94 86 ALA A CA 1
ATOM 602 C C . ALA A 1 86 ? -28.927 7.446 3.335 1.00 91.94 86 ALA A C 1
ATOM 604 O O . ALA A 1 86 ? -29.244 8.409 4.030 1.00 91.94 86 ALA A O 1
ATOM 605 N N . ASN A 1 87 ? -27.821 6.736 3.549 1.00 92.75 87 ASN A N 1
ATOM 606 C CA . ASN A 1 87 ? -26.833 7.005 4.584 1.00 92.75 87 ASN A CA 1
ATOM 607 C C . ASN A 1 87 ? -25.650 7.743 3.956 1.00 92.75 87 ASN A C 1
ATOM 609 O O . ASN A 1 87 ? -25.057 7.246 2.994 1.00 92.75 87 ASN A O 1
ATOM 613 N N . ALA A 1 88 ? -25.294 8.909 4.494 1.00 90.62 88 ALA A N 1
ATOM 614 C CA . ALA A 1 88 ? -24.116 9.646 4.054 1.00 90.62 88 ALA A CA 1
ATOM 615 C C . ALA A 1 88 ? -22.839 8.929 4.508 1.00 90.62 88 ALA A C 1
ATOM 617 O O . ALA A 1 88 ? -22.625 8.705 5.699 1.00 90.62 88 ALA A O 1
ATOM 618 N N . LEU A 1 89 ? -21.990 8.565 3.548 1.00 92.62 89 LEU A N 1
ATOM 619 C CA . LEU A 1 89 ? -20.718 7.898 3.792 1.00 92.62 89 LEU A CA 1
ATOM 620 C C . LEU A 1 89 ? -19.608 8.430 2.867 1.00 92.62 89 LEU A C 1
ATOM 622 O O . LEU A 1 89 ? -19.047 7.676 2.068 1.00 92.62 89 LEU A O 1
ATOM 626 N N . PRO A 1 90 ? -19.270 9.732 2.957 1.00 87.06 90 PRO A N 1
ATOM 627 C CA . PRO A 1 90 ? -18.294 10.366 2.068 1.00 87.06 90 PRO A CA 1
ATOM 628 C C . PRO A 1 90 ? -16.896 9.733 2.161 1.00 87.06 90 PRO A C 1
ATOM 630 O O . PRO A 1 90 ? -16.206 9.602 1.149 1.00 87.06 90 PRO A O 1
ATOM 633 N N . ASP A 1 91 ? -16.495 9.250 3.342 1.00 83.75 91 ASP A N 1
ATOM 634 C CA . ASP A 1 91 ? -15.208 8.569 3.531 1.00 83.75 91 ASP A CA 1
ATOM 635 C C . ASP A 1 91 ? -15.090 7.294 2.689 1.00 83.75 91 ASP A C 1
ATOM 637 O O . ASP A 1 91 ? -14.010 6.987 2.180 1.00 83.75 91 ASP A O 1
ATOM 641 N N . ALA A 1 92 ? -16.201 6.587 2.446 1.00 87.69 92 ALA A N 1
ATOM 642 C CA . ALA A 1 92 ? -16.197 5.409 1.585 1.00 87.69 92 ALA A CA 1
ATOM 643 C C . ALA A 1 92 ? -15.821 5.745 0.139 1.00 87.69 92 ALA A C 1
ATOM 645 O O . ALA A 1 92 ? -15.223 4.906 -0.534 1.00 87.69 92 ALA A O 1
ATOM 646 N N . GLY A 1 93 ? -16.079 6.969 -0.320 1.00 82.81 93 GLY A N 1
ATOM 647 C CA . GLY A 1 93 ? -15.672 7.453 -1.636 1.00 82.81 93 GLY A CA 1
ATOM 648 C C . GLY A 1 93 ? -14.335 8.198 -1.673 1.00 82.81 93 GLY A C 1
ATOM 649 O O . GLY A 1 93 ? -13.830 8.485 -2.754 1.00 82.81 93 GLY A O 1
ATOM 650 N N . ASN A 1 94 ? -13.724 8.497 -0.525 1.00 80.62 94 ASN A N 1
ATOM 651 C CA . ASN A 1 94 ? -12.540 9.353 -0.454 1.00 80.62 94 ASN A CA 1
ATOM 652 C C . ASN A 1 94 ? -11.282 8.665 -1.026 1.00 80.62 94 ASN A C 1
ATOM 654 O O . ASN A 1 94 ? -10.845 7.633 -0.515 1.00 80.62 94 ASN A O 1
ATOM 658 N N . LEU A 1 95 ? -10.667 9.243 -2.065 1.00 68.62 95 LEU A N 1
ATOM 659 C CA . LEU A 1 95 ? -9.428 8.742 -2.691 1.00 68.62 95 LEU A CA 1
ATOM 660 C C . LEU A 1 95 ? -8.189 8.851 -1.796 1.00 68.62 95 LEU A C 1
ATOM 662 O O . LEU A 1 95 ? -7.225 8.116 -1.982 1.00 68.62 95 LEU A O 1
ATOM 666 N N . HIS A 1 96 ? -8.213 9.761 -0.827 1.00 68.81 96 HIS A N 1
ATOM 667 C CA . HIS A 1 96 ? -7.051 10.162 -0.042 1.00 68.81 96 HIS A CA 1
ATOM 668 C C . HIS A 1 96 ? -7.143 9.688 1.409 1.00 68.81 96 HIS A C 1
ATOM 670 O O . HIS A 1 96 ? -6.601 10.343 2.301 1.00 68.81 96 HIS A O 1
ATOM 676 N N . LEU A 1 97 ? -7.829 8.567 1.666 1.00 68.50 97 LEU A N 1
ATOM 677 C CA . LEU A 1 97 ? -7.813 7.960 2.996 1.00 68.50 97 LEU A CA 1
ATOM 678 C C . LEU A 1 97 ? -6.363 7.670 3.401 1.00 68.50 97 LEU A C 1
ATOM 680 O O . LEU A 1 97 ? -5.631 6.970 2.702 1.00 68.50 97 LEU A O 1
ATOM 684 N N . ARG A 1 98 ? -5.955 8.238 4.534 1.00 45.94 98 ARG A N 1
ATOM 685 C CA . ARG A 1 98 ? -4.643 8.029 5.153 1.00 45.94 98 ARG A CA 1
ATOM 686 C C . ARG A 1 98 ? -4.798 7.094 6.349 1.00 45.94 98 ARG A C 1
ATOM 688 O O . ARG A 1 98 ? -5.878 7.006 6.925 1.00 45.94 98 ARG A O 1
ATOM 695 N N . GLY A 1 99 ? -3.716 6.417 6.727 1.00 64.06 99 GLY A N 1
ATOM 696 C CA . GLY A 1 99 ? -3.687 5.588 7.933 1.00 64.06 99 GLY A CA 1
ATOM 697 C C . GLY A 1 99 ? -4.725 4.460 7.924 1.00 64.06 99 GLY A C 1
ATOM 698 O O . GLY A 1 99 ? -4.747 3.632 7.015 1.00 64.06 99 GLY A O 1
ATOM 699 N N . ASP A 1 100 ? -5.569 4.435 8.951 1.00 64.12 100 ASP A N 1
ATOM 700 C CA . ASP A 1 100 ? -6.615 3.447 9.231 1.00 64.12 100 ASP A CA 1
ATOM 701 C C . ASP A 1 100 ? -7.919 3.643 8.446 1.00 64.12 100 ASP A C 1
ATOM 703 O O . ASP A 1 100 ? -8.842 2.838 8.587 1.00 64.12 100 ASP A O 1
ATOM 707 N N . GLY A 1 101 ? -8.004 4.657 7.579 1.00 66.50 101 GLY A N 1
ATOM 708 C CA . GLY A 1 101 ? -9.258 5.046 6.931 1.00 66.50 101 GLY A CA 1
ATOM 709 C C . GLY A 1 101 ? -10.008 3.903 6.230 1.00 66.50 101 GLY A C 1
ATOM 710 O O . GLY A 1 101 ? -11.231 3.841 6.307 1.00 66.50 101 GLY A O 1
ATOM 711 N N . ASN A 1 102 ? -9.317 2.941 5.605 1.00 76.00 102 ASN A N 1
ATOM 712 C CA . ASN A 1 102 ? -9.993 1.785 4.990 1.00 76.00 102 ASN A CA 1
ATOM 713 C C . ASN A 1 102 ? -10.641 0.845 6.028 1.00 76.00 102 ASN A C 1
ATOM 715 O O . ASN A 1 102 ? -11.712 0.299 5.764 1.00 76.00 102 ASN A O 1
ATOM 719 N N . ALA A 1 103 ? -10.023 0.663 7.200 1.00 74.12 103 ALA A N 1
ATOM 720 C CA . ALA A 1 103 ? -10.596 -0.129 8.288 1.00 74.12 103 ALA A CA 1
ATOM 721 C C . ALA A 1 103 ? -11.805 0.587 8.907 1.00 74.12 103 ALA A C 1
ATOM 723 O O . ALA A 1 103 ? -12.843 -0.036 9.123 1.00 74.12 103 ALA A O 1
ATOM 724 N N . MET A 1 104 ? -11.719 1.910 9.084 1.00 73.25 104 MET A N 1
ATOM 725 C CA . MET A 1 104 ? -12.845 2.728 9.547 1.00 73.25 104 MET A CA 1
ATOM 726 C C . MET A 1 104 ? -14.033 2.666 8.583 1.00 73.25 104 MET A C 1
ATOM 728 O O . MET A 1 104 ? -15.172 2.497 9.016 1.00 73.25 104 MET A O 1
ATOM 732 N N . VAL A 1 105 ? -13.778 2.738 7.273 1.00 83.62 105 VAL A N 1
ATOM 733 C CA . VAL A 1 105 ? -14.818 2.579 6.248 1.00 83.62 105 VAL A CA 1
ATOM 734 C C . VAL A 1 105 ? -15.432 1.179 6.297 1.00 83.62 105 VAL A C 1
ATOM 736 O O . VAL A 1 105 ? -16.653 1.044 6.230 1.00 83.62 105 VAL A O 1
ATOM 739 N N . LYS A 1 106 ? -14.624 0.125 6.472 1.00 87.88 106 LYS A N 1
ATOM 740 C CA . LYS A 1 106 ? -15.136 -1.245 6.651 1.00 87.88 106 LYS A CA 1
ATOM 741 C C . LYS A 1 106 ? -16.056 -1.349 7.873 1.00 87.88 106 LYS A C 1
ATOM 743 O O . LYS A 1 106 ? -17.124 -1.953 7.783 1.00 87.88 106 LYS A O 1
ATOM 748 N N . GLU A 1 107 ? -15.681 -0.731 8.988 1.00 83.69 107 GLU A N 1
ATOM 749 C CA . GLU A 1 107 ? -16.499 -0.687 10.202 1.00 83.69 107 GLU A CA 1
ATOM 750 C C . GLU A 1 107 ? -17.796 0.117 9.994 1.00 83.69 107 GLU A C 1
ATOM 752 O O . GLU A 1 107 ? -18.862 -0.286 10.455 1.00 83.69 107 GLU A O 1
ATOM 757 N N . GLN A 1 108 ? -17.741 1.226 9.249 1.00 88.62 108 GLN A N 1
ATOM 758 C CA . GLN A 1 108 ? -18.927 1.997 8.868 1.00 88.62 108 GLN A CA 1
ATOM 759 C C . GLN A 1 108 ? -19.907 1.154 8.043 1.00 88.62 108 GLN A C 1
ATOM 761 O O . GLN A 1 108 ? -21.097 1.142 8.358 1.00 88.62 108 GLN A O 1
ATOM 766 N N . TYR A 1 109 ? -19.420 0.402 7.050 1.00 92.31 109 TYR A N 1
ATOM 767 C CA . TYR A 1 109 ? -20.257 -0.548 6.318 1.00 92.31 109 TYR A CA 1
ATOM 768 C C . TYR A 1 109 ? -20.887 -1.574 7.264 1.00 92.31 109 TYR A C 1
ATOM 770 O O . TYR A 1 109 ? -22.099 -1.771 7.221 1.00 92.31 109 TYR A O 1
ATOM 778 N N . ALA A 1 110 ? -20.093 -2.184 8.153 1.00 90.06 110 ALA A N 1
ATOM 779 C CA . ALA A 1 110 ? -20.592 -3.167 9.113 1.00 90.06 110 ALA A CA 1
ATOM 780 C C . ALA A 1 110 ? -21.678 -2.586 10.035 1.00 90.06 110 ALA A C 1
ATOM 782 O O . ALA A 1 110 ? -22.679 -3.248 10.292 1.00 90.06 110 ALA A O 1
ATOM 783 N N . ARG A 1 111 ? -21.545 -1.332 10.483 1.00 89.00 111 ARG A N 1
ATOM 784 C CA . ARG A 1 111 ? -22.585 -0.660 11.279 1.00 89.00 111 ARG A CA 1
ATOM 785 C C . ARG A 1 111 ? -23.895 -0.494 10.512 1.00 89.00 111 ARG A C 1
ATOM 787 O O . ARG A 1 111 ? -24.953 -0.756 11.073 1.00 89.00 111 ARG A O 1
ATOM 794 N N . LEU A 1 112 ? -23.831 -0.087 9.243 1.00 90.94 112 LEU A N 1
ATOM 795 C CA . LEU A 1 112 ? -25.028 0.113 8.419 1.00 90.94 112 LEU A CA 1
ATOM 796 C C . LEU A 1 112 ? -25.720 -1.205 8.062 1.00 90.94 112 LEU A C 1
ATOM 798 O O . LEU A 1 112 ? -26.945 -1.260 7.953 1.00 90.94 112 LEU A O 1
ATOM 802 N N . THR A 1 113 ? -24.949 -2.277 7.890 1.00 91.94 113 THR A N 1
ATOM 803 C CA . THR A 1 113 ? -25.498 -3.583 7.520 1.00 91.94 113 THR A CA 1
ATOM 804 C C . THR A 1 113 ? -25.865 -4.457 8.713 1.00 91.94 113 THR A C 1
ATOM 806 O O . THR A 1 113 ? -26.652 -5.390 8.551 1.00 91.94 113 THR A O 1
ATOM 809 N N . GLY A 1 114 ? -25.365 -4.139 9.911 1.00 90.06 114 GLY A N 1
ATOM 810 C CA . GLY A 1 114 ? -25.407 -5.025 11.076 1.00 90.06 114 GLY A CA 1
ATOM 811 C C . GLY A 1 114 ? -24.363 -6.148 11.010 1.00 90.06 114 GLY A C 1
ATOM 812 O O . GLY A 1 114 ? -24.549 -7.187 11.632 1.00 90.06 114 GLY A O 1
ATOM 813 N N . GLY A 1 115 ? -23.300 -5.969 10.219 1.00 86.50 115 GLY A N 1
ATOM 814 C CA . GLY A 1 115 ? -22.251 -6.963 9.976 1.00 86.50 115 GLY A CA 1
ATOM 815 C C . GLY A 1 115 ? -22.626 -8.044 8.957 1.00 86.50 115 GLY A C 1
ATOM 816 O O . GLY A 1 115 ? -21.814 -8.924 8.680 1.00 86.50 115 GLY A O 1
ATOM 817 N N . ASP A 1 116 ? -23.829 -7.986 8.383 1.00 91.00 116 ASP A N 1
ATOM 818 C CA . ASP A 1 116 ? -24.302 -8.952 7.393 1.00 91.00 116 ASP A CA 1
ATOM 819 C C . ASP A 1 116 ? -23.744 -8.640 5.995 1.00 91.00 116 ASP A C 1
ATOM 821 O O . ASP A 1 116 ? -24.232 -7.749 5.295 1.00 91.00 116 ASP A O 1
ATOM 825 N N . LEU A 1 117 ? -22.740 -9.417 5.571 1.00 94.19 117 LEU A N 1
ATOM 826 C CA . LEU A 1 117 ? -22.104 -9.316 4.250 1.00 94.19 117 LEU A CA 1
ATOM 827 C C . LEU A 1 117 ? -23.056 -9.618 3.080 1.00 94.19 117 LEU A C 1
ATOM 829 O O . LEU A 1 117 ? -22.779 -9.244 1.938 1.00 94.19 117 LEU A O 1
ATOM 833 N N . LYS A 1 118 ? -24.196 -10.265 3.348 1.00 93.12 118 LYS A N 1
ATOM 834 C CA . LYS A 1 118 ? -25.212 -10.587 2.339 1.00 93.12 118 LYS A CA 1
ATOM 835 C C . LYS A 1 118 ? -26.284 -9.516 2.225 1.00 93.12 118 LYS A C 1
ATOM 837 O O . LYS A 1 118 ? -27.110 -9.587 1.311 1.00 93.12 118 LYS A O 1
ATOM 842 N N . ARG A 1 119 ? -26.296 -8.521 3.111 1.00 93.75 119 ARG A N 1
ATOM 843 C CA . ARG A 1 119 ? -27.288 -7.452 3.054 1.00 93.75 119 ARG A CA 1
ATOM 844 C C . ARG A 1 119 ? -27.066 -6.593 1.801 1.00 93.75 119 ARG A C 1
ATOM 846 O O . ARG A 1 119 ? -25.939 -6.159 1.569 1.00 93.75 119 ARG A O 1
ATOM 853 N N . PRO A 1 120 ? -28.105 -6.352 0.978 1.00 97.06 120 PRO A N 1
ATOM 854 C CA . PRO A 1 120 ? -27.932 -5.641 -0.279 1.00 97.06 120 PRO A 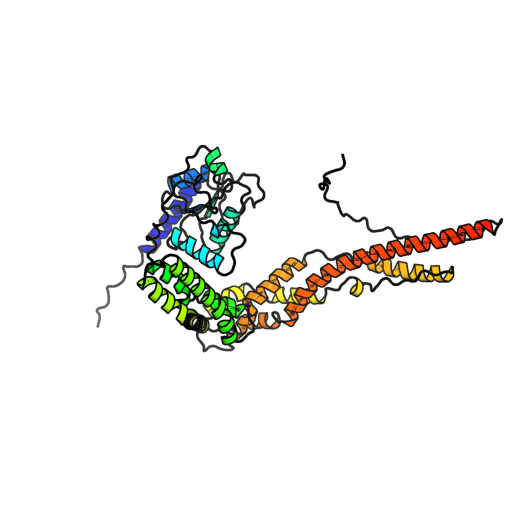CA 1
ATOM 855 C C . PRO A 1 120 ? -27.575 -4.171 -0.050 1.00 97.06 120 PRO A C 1
ATOM 857 O O . PRO A 1 120 ? -28.177 -3.500 0.795 1.00 97.06 120 PRO A O 1
ATOM 860 N N . LEU A 1 121 ? -26.625 -3.678 -0.843 1.00 98.25 121 LEU A N 1
ATOM 861 C CA . LEU A 1 121 ? -26.147 -2.299 -0.840 1.00 98.25 121 LEU A CA 1
ATOM 862 C C . LEU A 1 121 ? -26.539 -1.602 -2.144 1.00 98.25 121 LEU A C 1
ATOM 864 O O . LEU A 1 121 ? -26.340 -2.167 -3.214 1.00 98.25 121 LEU A O 1
ATOM 868 N N . LEU A 1 122 ? -27.025 -0.364 -2.071 1.00 97.81 122 LEU A N 1
ATOM 869 C CA . LEU A 1 122 ? -27.139 0.540 -3.219 1.00 97.81 122 LEU A CA 1
ATOM 870 C C . LEU A 1 122 ? -26.207 1.732 -3.008 1.00 97.81 122 LEU A C 1
ATOM 872 O O . LEU A 1 122 ? -26.413 2.505 -2.079 1.00 97.81 122 LEU A O 1
ATOM 876 N N . ILE A 1 123 ? -25.203 1.897 -3.866 1.00 97.75 123 ILE A N 1
ATOM 877 C CA . ILE A 1 123 ? -24.163 2.925 -3.728 1.00 97.75 123 ILE A CA 1
ATOM 878 C C . ILE A 1 123 ? -24.277 3.934 -4.876 1.00 97.75 123 ILE A C 1
ATOM 880 O O . ILE A 1 123 ? -24.396 3.540 -6.038 1.00 97.75 123 ILE A O 1
ATOM 884 N N . TYR A 1 124 ? -24.228 5.237 -4.576 1.00 96.62 124 TYR A N 1
ATOM 885 C CA . TYR A 1 124 ? -24.328 6.303 -5.584 1.00 96.62 124 TYR A CA 1
ATOM 886 C C . TYR A 1 124 ? -23.519 7.566 -5.220 1.00 96.62 124 TYR A C 1
ATOM 888 O O . TYR A 1 124 ? -23.071 7.722 -4.083 1.00 96.62 124 TYR A O 1
ATOM 896 N N . CYS A 1 125 ? -23.286 8.442 -6.212 1.00 94.12 125 CYS A N 1
ATOM 897 C CA . CYS A 1 125 ? -22.660 9.766 -6.044 1.00 94.12 125 CYS A CA 1
ATOM 898 C C . CYS A 1 125 ? -23.493 10.883 -6.731 1.00 94.12 125 CYS A C 1
ATOM 900 O O . CYS A 1 125 ? -24.694 10.719 -6.907 1.00 94.12 125 CYS A O 1
ATOM 902 N N . HIS A 1 126 ? -22.909 12.018 -7.129 1.00 89.19 126 HIS A N 1
ATOM 903 C CA . HIS A 1 126 ? -23.611 13.115 -7.798 1.00 89.19 126 HIS A CA 1
ATOM 904 C C . HIS A 1 126 ? -24.059 12.737 -9.222 1.00 89.19 126 HIS A C 1
ATOM 906 O O . HIS A 1 126 ? -25.226 12.873 -9.567 1.00 89.19 126 HIS A O 1
ATOM 912 N N . HIS A 1 127 ? -23.145 12.226 -10.051 1.00 87.56 127 HIS A N 1
ATOM 913 C CA . HIS A 1 127 ? -23.362 12.016 -11.489 1.00 87.56 127 HIS A CA 1
ATOM 914 C C . HIS A 1 127 ? -22.443 10.926 -12.063 1.00 87.56 127 HIS A C 1
ATOM 916 O O . HIS A 1 127 ? -21.517 10.469 -11.390 1.00 87.56 127 HIS A O 1
ATOM 922 N N . ALA A 1 128 ? -22.640 10.568 -13.340 1.00 83.38 128 ALA A N 1
ATOM 923 C CA . ALA A 1 128 ? -21.945 9.466 -14.024 1.00 83.38 128 ALA A CA 1
ATOM 924 C C . ALA A 1 128 ? -20.404 9.538 -14.003 1.00 83.38 128 ALA A C 1
ATOM 926 O O . ALA A 1 128 ? -19.734 8.508 -14.017 1.00 83.38 128 ALA A O 1
ATOM 927 N N . SER A 1 129 ? -19.830 10.743 -13.973 1.00 77.19 129 SER A N 1
ATOM 928 C CA . SER A 1 129 ? -18.378 10.974 -13.884 1.00 77.19 129 SER A CA 1
ATOM 929 C C . SER A 1 129 ? -17.834 11.141 -12.456 1.00 77.19 129 SER A C 1
ATOM 931 O O . SER A 1 129 ? -16.637 11.369 -12.302 1.00 77.19 129 SER A O 1
ATOM 933 N N . CYS A 1 130 ? -18.661 11.035 -11.406 1.00 83.69 130 CYS A N 1
ATOM 934 C CA . CYS A 1 130 ? -18.169 11.135 -10.031 1.00 83.69 130 CYS A CA 1
ATOM 935 C C . CYS A 1 130 ? -17.398 9.858 -9.628 1.00 83.69 130 CYS A C 1
ATOM 937 O O . CYS A 1 130 ? -17.988 8.772 -9.620 1.00 83.69 130 CYS A O 1
ATOM 939 N N . PRO A 1 131 ? -16.124 9.964 -9.197 1.00 83.69 131 PRO A N 1
ATOM 940 C CA . PRO A 1 131 ? -15.314 8.795 -8.852 1.00 83.69 131 PRO A CA 1
ATOM 941 C C . PRO A 1 131 ? -15.693 8.162 -7.502 1.00 83.69 131 PRO A C 1
ATOM 943 O O . PRO A 1 131 ? -15.411 6.990 -7.268 1.00 83.69 131 PRO A O 1
ATOM 946 N N . TYR A 1 132 ? -16.350 8.901 -6.605 1.00 89.50 132 TYR A N 1
ATOM 947 C CA . TYR A 1 132 ? -16.562 8.476 -5.218 1.00 89.50 132 TYR A CA 1
ATOM 948 C C . TYR A 1 132 ? -17.409 7.208 -5.075 1.00 89.50 132 TYR A C 1
ATOM 950 O O . TYR A 1 132 ? -17.062 6.318 -4.304 1.00 89.50 132 TYR A O 1
ATOM 958 N N . SER A 1 133 ? -18.486 7.073 -5.852 1.00 92.88 133 SER A N 1
ATOM 959 C CA . SER A 1 133 ? -19.334 5.871 -5.792 1.00 92.88 133 SER A CA 1
ATOM 960 C C . SER A 1 133 ? -18.669 4.626 -6.380 1.00 92.88 133 SER A C 1
ATOM 962 O O . SER A 1 133 ? -18.918 3.522 -5.898 1.00 92.88 133 SER A O 1
ATOM 964 N N . GLU A 1 134 ? -17.779 4.793 -7.363 1.00 88.31 134 GLU A N 1
ATOM 965 C CA . GLU A 1 134 ? -16.955 3.703 -7.894 1.00 88.31 134 GLU A CA 1
ATOM 966 C C . GLU A 1 134 ? -15.996 3.189 -6.809 1.00 88.31 134 GLU A C 1
ATOM 968 O O . GLU A 1 134 ? -15.913 1.986 -6.558 1.00 88.31 134 GLU A O 1
ATOM 973 N N . ILE A 1 135 ? -15.306 4.102 -6.120 1.00 92.12 135 ILE A N 1
ATOM 974 C CA . ILE A 1 135 ? -14.365 3.770 -5.040 1.00 92.12 135 ILE A CA 1
ATOM 975 C C . ILE A 1 135 ? -15.093 3.119 -3.866 1.00 92.12 135 ILE A C 1
ATOM 977 O O . ILE A 1 135 ? -14.643 2.091 -3.361 1.00 92.12 135 ILE A O 1
ATOM 981 N N . ALA A 1 136 ? -16.235 3.678 -3.461 1.00 95.62 136 ALA A N 1
ATOM 982 C CA . ALA A 1 136 ? -17.061 3.117 -2.401 1.00 95.62 136 ALA A CA 1
ATOM 983 C C . ALA A 1 136 ? -17.508 1.691 -2.744 1.00 95.62 136 ALA A C 1
ATOM 985 O O . ALA A 1 136 ? -17.343 0.793 -1.919 1.00 95.62 136 ALA A O 1
ATOM 986 N N . SER A 1 137 ? -17.960 1.455 -3.979 1.00 95.31 137 SER A N 1
ATOM 987 C CA . SER A 1 137 ? -18.351 0.120 -4.449 1.00 95.31 137 SER A CA 1
ATOM 988 C C . SER A 1 137 ? -17.182 -0.865 -4.423 1.00 95.31 137 SER A C 1
ATOM 990 O O . SER A 1 137 ? -17.321 -1.970 -3.906 1.00 95.31 137 SER A O 1
ATOM 992 N N . LYS A 1 138 ? -15.992 -0.451 -4.878 1.00 92.12 138 LYS A N 1
ATOM 993 C CA . LYS A 1 138 ? -14.769 -1.270 -4.789 1.00 92.12 138 LYS A CA 1
ATOM 994 C C . LYS A 1 138 ? -14.397 -1.592 -3.341 1.00 92.12 138 LYS A C 1
ATOM 996 O O . LYS A 1 138 ? -14.035 -2.727 -3.045 1.00 92.12 138 LYS A O 1
ATOM 1001 N N . ARG A 1 139 ? -14.535 -0.635 -2.418 1.00 93.12 139 ARG A N 1
ATOM 1002 C CA . ARG A 1 139 ? -14.308 -0.869 -0.983 1.00 93.12 139 ARG A CA 1
ATOM 1003 C C . ARG A 1 139 ? -15.329 -1.826 -0.375 1.00 93.12 139 ARG A C 1
ATOM 1005 O O . ARG A 1 139 ? -14.943 -2.638 0.457 1.00 93.12 139 ARG A O 1
ATOM 1012 N N . ALA A 1 140 ? -16.590 -1.774 -0.800 1.00 95.31 140 ALA A N 1
ATOM 1013 C CA . ALA A 1 140 ? -17.601 -2.739 -0.378 1.00 95.31 140 ALA A CA 1
ATOM 1014 C C . ALA A 1 140 ? -17.252 -4.163 -0.855 1.00 95.31 140 ALA A C 1
ATOM 1016 O O . ALA A 1 140 ? -17.295 -5.094 -0.052 1.00 95.31 140 ALA A O 1
ATOM 1017 N N . VAL A 1 141 ? -16.796 -4.320 -2.107 1.00 93.94 141 VAL A N 1
ATOM 1018 C CA . VAL A 1 141 ? -16.274 -5.605 -2.617 1.00 93.94 141 VAL A CA 1
ATOM 1019 C C . VAL A 1 141 ? -15.093 -6.082 -1.766 1.00 93.94 141 VAL A C 1
ATOM 1021 O O . VAL A 1 141 ? -15.094 -7.209 -1.280 1.00 93.94 141 VAL A O 1
ATOM 1024 N N . MET A 1 142 ? -14.103 -5.216 -1.520 1.00 87.62 142 MET A N 1
ATOM 1025 C CA . MET A 1 142 ? -12.932 -5.544 -0.691 1.00 87.62 142 MET A CA 1
ATOM 1026 C C . MET A 1 142 ? -13.296 -5.885 0.762 1.00 87.62 142 MET A C 1
ATOM 1028 O O . MET A 1 142 ? -12.577 -6.637 1.415 1.00 87.62 142 MET A O 1
ATOM 1032 N N . ALA A 1 143 ? -14.394 -5.330 1.279 1.00 87.81 143 ALA A N 1
ATOM 1033 C CA . ALA A 1 143 ? -14.915 -5.631 2.607 1.00 87.81 143 ALA A CA 1
ATOM 1034 C C . ALA A 1 143 ? -15.688 -6.963 2.672 1.00 87.81 143 ALA A C 1
ATOM 1036 O O . ALA A 1 143 ? -16.004 -7.401 3.778 1.00 87.81 143 ALA A O 1
ATOM 1037 N N . GLY A 1 144 ? -15.946 -7.611 1.528 1.00 91.75 144 GLY A N 1
ATOM 1038 C CA . GLY A 1 144 ? -16.585 -8.924 1.430 1.00 91.75 144 GLY A CA 1
ATOM 1039 C C . GLY A 1 144 ? -18.094 -8.894 1.184 1.00 91.75 144 GLY A C 1
ATOM 1040 O O . GLY A 1 144 ? -18.732 -9.931 1.328 1.00 91.75 144 GLY A O 1
ATOM 1041 N N . TYR A 1 145 ? -18.681 -7.743 0.838 1.00 95.62 145 TYR A N 1
ATOM 1042 C CA . TYR A 1 145 ? -20.114 -7.670 0.538 1.00 95.62 145 TYR A CA 1
ATOM 1043 C C . TYR A 1 145 ? -20.444 -8.351 -0.790 1.00 95.62 145 TYR A C 1
ATOM 1045 O O . TYR A 1 145 ? -19.782 -8.123 -1.800 1.00 95.62 145 TYR A O 1
ATOM 1053 N N . GLU A 1 146 ? -21.500 -9.163 -0.786 1.00 91.81 146 GLU A N 1
ATOM 1054 C CA . GLU A 1 146 ? -21.848 -10.032 -1.919 1.00 91.81 146 GLU A CA 1
ATOM 1055 C C . GLU A 1 146 ? -22.877 -9.393 -2.869 1.00 91.81 146 GLU A C 1
ATOM 1057 O O . GLU A 1 146 ? -22.921 -9.715 -4.053 1.00 91.81 146 GLU A O 1
ATOM 1062 N N . ASN A 1 147 ? -23.712 -8.480 -2.361 1.00 95.88 147 ASN A N 1
ATOM 1063 C CA . ASN A 1 147 ? -24.881 -7.952 -3.069 1.00 95.88 147 ASN A CA 1
ATOM 1064 C C . ASN A 1 147 ? -24.787 -6.432 -3.242 1.00 95.88 147 ASN A C 1
ATOM 1066 O O . ASN A 1 147 ? -25.418 -5.673 -2.505 1.00 95.88 147 ASN A O 1
ATOM 1070 N N . ILE A 1 148 ? -23.979 -5.985 -4.204 1.00 97.50 148 ILE A N 1
ATOM 1071 C CA . ILE A 1 148 ? -23.674 -4.564 -4.401 1.00 97.50 148 ILE A CA 1
ATOM 1072 C C . ILE A 1 148 ? -24.312 -4.071 -5.699 1.00 97.50 148 ILE A C 1
ATOM 1074 O O . ILE A 1 148 ? -23.969 -4.533 -6.788 1.00 97.50 148 ILE A O 1
ATOM 1078 N N . PHE A 1 149 ? -25.210 -3.098 -5.577 1.00 96.94 149 PHE A N 1
ATOM 1079 C CA . PHE A 1 149 ? -25.795 -2.346 -6.679 1.00 96.94 149 PHE A CA 1
ATOM 1080 C C . PHE A 1 149 ? -25.155 -0.960 -6.750 1.00 96.94 149 PHE A C 1
ATOM 1082 O O . PHE A 1 149 ? -25.061 -0.256 -5.743 1.00 96.94 149 PHE A O 1
ATOM 1089 N N . TRP A 1 150 ? -24.730 -0.543 -7.939 1.00 95.75 150 TRP A N 1
ATOM 1090 C CA . TRP A 1 150 ? -24.071 0.745 -8.147 1.00 95.75 150 TRP A CA 1
ATOM 1091 C C . TRP A 1 150 ? -24.844 1.604 -9.144 1.00 95.75 150 TRP A C 1
ATOM 1093 O O . TRP A 1 150 ? -24.879 1.311 -10.338 1.00 95.75 150 TRP A O 1
ATOM 1103 N N . MET A 1 151 ? -25.454 2.688 -8.654 1.00 94.62 151 MET A N 1
ATOM 1104 C CA . MET A 1 151 ? -26.173 3.650 -9.491 1.00 94.62 151 MET A CA 1
ATOM 1105 C C . MET A 1 151 ? -25.221 4.756 -9.945 1.00 94.62 151 MET A C 1
ATOM 1107 O O . MET A 1 151 ? -25.077 5.799 -9.299 1.00 94.62 151 MET A O 1
ATOM 1111 N N . ARG A 1 152 ? -24.562 4.516 -11.080 1.00 88.31 152 ARG A N 1
ATOM 1112 C CA . ARG A 1 152 ? -23.506 5.386 -11.614 1.00 88.31 152 ARG A CA 1
ATOM 1113 C C . ARG A 1 152 ? -23.989 6.798 -11.925 1.00 88.31 152 ARG A C 1
ATOM 1115 O O . ARG A 1 152 ? -23.285 7.757 -11.638 1.00 88.31 152 ARG A O 1
ATOM 1122 N N . GLU A 1 153 ? -25.194 6.941 -12.469 1.00 89.69 153 GLU A N 1
ATOM 1123 C CA . GLU A 1 153 ? -25.771 8.247 -12.819 1.00 89.69 153 GLU A CA 1
ATOM 1124 C C . GLU A 1 153 ? -26.066 9.145 -11.610 1.00 89.69 153 GLU A C 1
ATOM 1126 O O . GLU A 1 153 ? -26.337 10.332 -11.790 1.00 89.69 153 GLU A O 1
ATOM 1131 N N . GLY A 1 154 ? -25.971 8.610 -10.389 1.00 92.75 154 GLY A N 1
ATOM 1132 C CA . GLY A 1 154 ? -26.022 9.401 -9.170 1.00 92.75 154 GLY A CA 1
ATOM 1133 C C . GLY A 1 154 ? -27.362 10.093 -8.911 1.00 92.75 154 GLY A C 1
ATOM 1134 O O . GLY A 1 154 ? -28.398 9.749 -9.486 1.00 92.75 154 GLY A O 1
ATOM 1135 N N . ASN A 1 155 ? -27.345 11.084 -8.021 1.00 93.69 155 ASN A N 1
ATOM 1136 C CA . ASN A 1 155 ? -28.525 11.893 -7.718 1.00 93.69 155 ASN A CA 1
ATOM 1137 C C . ASN A 1 155 ? -28.963 12.787 -8.897 1.00 93.69 155 ASN A C 1
ATOM 1139 O O . ASN A 1 155 ? -30.118 13.211 -8.956 1.00 93.69 155 ASN A O 1
ATOM 1143 N N . GLU A 1 156 ? -28.087 13.045 -9.871 1.00 92.06 156 GLU A N 1
ATOM 1144 C CA . GLU A 1 156 ? -28.442 13.692 -11.132 1.00 92.06 156 GLU A CA 1
ATOM 1145 C C . GLU A 1 156 ? -29.351 12.817 -11.989 1.00 92.06 156 GLU A C 1
ATOM 1147 O O . GLU A 1 156 ? -30.418 13.283 -12.388 1.00 92.06 156 GLU A O 1
ATOM 1152 N N . GLY A 1 157 ? -28.989 11.552 -12.212 1.00 90.06 157 GLY A N 1
ATOM 1153 C CA . GLY A 1 157 ? -29.847 10.597 -12.916 1.00 90.06 157 GLY A CA 1
ATOM 1154 C C . GLY A 1 157 ? -31.176 10.366 -12.197 1.00 90.06 157 GLY A C 1
ATOM 1155 O O . GLY A 1 157 ? -32.229 10.363 -12.829 1.00 90.06 157 GLY A O 1
ATOM 1156 N N . TRP A 1 158 ? -31.142 10.255 -10.865 1.00 94.00 158 TRP A N 1
ATOM 1157 C CA . TRP A 1 158 ? -32.346 10.126 -10.035 1.00 94.00 158 TRP A CA 1
ATOM 1158 C C . TRP A 1 158 ? -33.313 11.304 -10.210 1.00 94.00 158 TRP A C 1
ATOM 1160 O O . TRP A 1 158 ? -34.499 11.103 -10.471 1.00 94.00 158 TRP A O 1
ATOM 1170 N N . GLY A 1 159 ? -32.794 12.533 -10.132 1.00 89.31 159 GLY A N 1
ATOM 1171 C CA . GLY A 1 159 ? -33.588 13.745 -10.330 1.00 89.31 159 GLY A CA 1
ATOM 1172 C C . GLY A 1 159 ? -34.100 13.891 -11.766 1.00 89.31 159 GLY A C 1
ATOM 1173 O O . GLY A 1 159 ? -35.266 14.220 -11.965 1.00 89.31 159 GLY A O 1
ATOM 1174 N N . LYS A 1 160 ? -33.273 13.579 -12.776 1.00 87.94 160 LYS A N 1
ATOM 1175 C CA . LYS A 1 160 ? -33.685 13.579 -14.195 1.00 87.94 160 LYS A CA 1
ATOM 1176 C C . LYS A 1 160 ? -34.805 12.582 -14.483 1.00 87.94 160 LYS A C 1
ATOM 1178 O O . LYS A 1 160 ? -35.644 12.846 -15.338 1.00 87.94 160 LYS A O 1
ATOM 1183 N N . ALA A 1 161 ? -34.835 11.463 -13.764 1.00 86.81 161 ALA A N 1
ATOM 1184 C CA . ALA A 1 161 ? -35.904 10.474 -13.848 1.00 86.81 161 ALA A CA 1
ATOM 1185 C C . ALA A 1 161 ? -37.196 10.895 -13.111 1.00 86.81 161 ALA A C 1
ATOM 1187 O O . ALA A 1 161 ? -38.175 10.149 -13.137 1.00 86.81 161 ALA A O 1
ATOM 1188 N N . GLY A 1 162 ? -37.223 12.076 -12.478 1.00 87.94 162 GLY A N 1
ATOM 1189 C CA . GLY A 1 162 ? -38.400 12.632 -11.807 1.00 87.94 162 GLY A CA 1
ATOM 1190 C C . GLY A 1 162 ? -38.688 12.027 -10.431 1.00 87.94 162 GLY A C 1
ATOM 1191 O O . GLY A 1 162 ? -39.804 12.151 -9.930 1.00 87.94 162 GLY A O 1
ATOM 1192 N N . TYR A 1 163 ? -37.717 11.346 -9.818 1.00 91.56 163 TYR A N 1
ATOM 1193 C CA . TYR A 1 163 ? -37.895 10.740 -8.501 1.00 91.56 163 TYR A CA 1
ATOM 1194 C C . TYR A 1 163 ? -37.621 11.742 -7.377 1.00 91.56 163 TYR A C 1
ATOM 1196 O O . TYR A 1 163 ? -36.668 12.518 -7.430 1.00 91.56 163 TYR A O 1
ATOM 1204 N N . ALA A 1 164 ? -38.447 11.694 -6.330 1.00 86.88 164 ALA A N 1
ATOM 1205 C CA . ALA A 1 164 ? -38.293 12.553 -5.164 1.00 86.88 164 ALA A CA 1
ATOM 1206 C C . ALA A 1 164 ? -37.004 12.232 -4.390 1.00 86.88 164 ALA A C 1
ATOM 1208 O O . ALA A 1 164 ? -36.617 11.066 -4.244 1.00 86.88 164 ALA A O 1
ATOM 1209 N N . PHE A 1 165 ? -36.365 13.277 -3.875 1.00 87.56 165 PHE A N 1
ATOM 1210 C CA . PHE A 1 165 ? -35.389 13.161 -2.796 1.00 87.56 165 PHE A CA 1
ATOM 1211 C C . PHE A 1 165 ? -36.140 13.034 -1.467 1.00 87.56 165 PHE A C 1
ATOM 1213 O O . PHE A 1 165 ? -37.294 13.448 -1.366 1.00 87.56 165 PHE A O 1
ATOM 1220 N N . GLY A 1 166 ? -35.529 12.382 -0.482 1.00 77.31 166 GLY A N 1
ATOM 1221 C CA . GLY A 1 166 ? -36.147 12.203 0.831 1.00 77.31 166 GLY A CA 1
ATOM 1222 C C . GLY A 1 166 ? -35.537 13.125 1.878 1.00 77.31 166 GLY A C 1
ATOM 1223 O O . GLY A 1 166 ? -34.356 13.457 1.790 1.00 77.31 166 GLY A O 1
ATOM 1224 N N . ASP A 1 167 ? -36.315 13.429 2.917 1.00 64.56 167 ASP A N 1
ATOM 1225 C CA . ASP A 1 167 ? -35.874 14.132 4.129 1.00 64.56 167 ASP A CA 1
ATOM 1226 C C . ASP A 1 167 ? -35.032 13.174 4.993 1.00 64.56 167 ASP A C 1
ATOM 1228 O O . ASP A 1 167 ? -35.443 12.664 6.035 1.00 64.56 167 ASP A O 1
ATOM 1232 N N . GLY A 1 168 ? -33.870 12.783 4.480 1.00 47.09 168 GLY A N 1
ATOM 1233 C CA . GLY A 1 168 ? -33.075 11.707 5.050 1.00 47.09 168 GLY A CA 1
ATOM 1234 C C . GLY A 1 168 ? -32.217 12.162 6.224 1.00 47.09 168 GLY A C 1
ATOM 1235 O O . GLY A 1 168 ? -31.038 12.458 6.023 1.00 47.09 168 GLY A O 1
ATOM 1236 N N . VAL A 1 169 ? -32.772 12.097 7.440 1.00 40.75 169 VAL A N 1
ATOM 1237 C CA . VAL A 1 169 ? -32.015 11.732 8.649 1.00 40.75 169 VAL A CA 1
ATOM 1238 C C . VAL A 1 169 ? -32.692 10.537 9.328 1.00 40.75 169 VAL A C 1
ATOM 1240 O O . VAL A 1 169 ? -33.604 10.688 10.132 1.00 40.75 169 VAL A O 1
ATOM 1243 N N . VAL A 1 170 ? -32.183 9.335 9.057 1.00 43.12 170 VAL A N 1
ATOM 1244 C CA . VAL A 1 170 ? -31.913 8.376 10.135 1.00 43.12 170 VAL A CA 1
ATOM 1245 C C . VAL A 1 170 ? -30.441 8.006 10.004 1.00 43.12 170 VAL A C 1
ATOM 1247 O O . VAL A 1 170 ? -30.082 6.888 9.650 1.00 43.12 170 VAL A O 1
ATOM 1250 N N . GLU A 1 171 ? -29.554 8.956 10.320 1.00 43.75 171 GLU A N 1
ATOM 1251 C CA . GLU A 1 171 ? -28.400 8.516 11.100 1.00 43.75 171 GLU A CA 1
ATOM 1252 C C . GLU A 1 171 ? -29.002 7.766 12.291 1.00 43.75 171 GLU A C 1
ATOM 1254 O O . GLU A 1 171 ? -29.935 8.283 12.916 1.00 43.75 171 GLU A O 1
ATOM 1259 N N . ALA A 1 172 ? -28.542 6.547 12.593 1.00 39.50 172 ALA A N 1
ATOM 1260 C CA . ALA A 1 172 ? -28.763 5.996 13.925 1.00 39.50 172 ALA A CA 1
ATOM 1261 C C . ALA A 1 172 ? -28.415 7.129 14.883 1.00 39.50 172 ALA A C 1
ATOM 1263 O O . ALA A 1 172 ? -27.257 7.546 14.863 1.00 39.50 172 ALA A O 1
ATOM 1264 N N . ARG A 1 173 ? -29.428 7.711 15.556 1.00 36.03 173 ARG A N 1
ATOM 1265 C CA . ARG A 1 173 ? -29.307 8.990 16.262 1.00 36.03 173 ARG A CA 1
ATOM 1266 C C . ARG A 1 173 ? -28.006 8.916 17.028 1.00 36.03 173 ARG A C 1
ATOM 1268 O O . ARG A 1 173 ? -27.916 8.118 17.963 1.00 36.03 173 ARG A O 1
ATOM 1275 N N . LYS A 1 174 ? -26.981 9.651 16.577 1.00 41.53 174 LYS A N 1
ATOM 1276 C CA . LYS A 1 174 ? -25.735 9.735 17.325 1.00 41.53 174 LYS A CA 1
ATOM 1277 C C . LYS A 1 174 ? -26.215 10.201 18.696 1.00 41.53 174 LYS A C 1
ATOM 1279 O O . LYS A 1 174 ? -26.914 11.221 18.730 1.00 41.53 174 LYS A O 1
ATOM 1284 N N . PRO A 1 175 ? -26.017 9.421 19.776 1.00 45.44 175 PRO A N 1
ATOM 1285 C CA . PRO A 1 175 ? -26.422 9.875 21.094 1.00 45.44 175 PRO A CA 1
ATOM 1286 C C . PRO A 1 175 ? -25.895 11.295 21.229 1.00 45.44 175 PRO A C 1
ATOM 1288 O O . PRO A 1 175 ? -24.766 11.546 20.791 1.00 45.44 175 PRO A O 1
ATOM 1291 N N . GLU A 1 176 ? -26.726 12.221 21.709 1.00 51.34 176 GLU A N 1
ATOM 1292 C CA . GLU A 1 176 ? -26.281 13.595 21.918 1.00 51.34 176 GLU A CA 1
ATOM 1293 C C . GLU A 1 176 ? -24.931 13.525 22.629 1.00 51.34 176 GLU A C 1
ATOM 1295 O O . GLU A 1 176 ? -24.802 12.825 23.639 1.00 51.34 176 GLU A O 1
ATOM 1300 N N . ALA A 1 177 ? -23.901 14.085 21.989 1.00 66.75 177 ALA A N 1
ATOM 1301 C CA . ALA A 1 177 ? -22.528 13.849 22.393 1.00 66.75 177 ALA A CA 1
ATOM 1302 C C . ALA A 1 177 ? -22.350 14.454 23.785 1.00 66.75 177 ALA A C 1
ATOM 1304 O O . ALA A 1 177 ? -22.221 15.664 23.951 1.00 66.75 177 ALA A O 1
ATOM 1305 N N . THR A 1 178 ? -22.419 13.606 24.807 1.00 86.12 178 THR A N 1
ATOM 1306 C CA . THR A 1 178 ? -22.148 14.017 26.176 1.00 86.12 178 THR A CA 1
ATOM 1307 C C . THR A 1 178 ? -20.650 14.272 26.302 1.00 86.12 178 THR A C 1
ATOM 1309 O O . THR A 1 178 ? -19.865 13.600 25.616 1.00 86.12 178 THR A O 1
ATOM 1312 N N . PRO A 1 179 ? -20.214 15.155 27.217 1.00 87.81 179 PRO A N 1
ATOM 1313 C CA . PRO A 1 179 ? -18.791 15.339 27.473 1.00 87.81 179 PRO A CA 1
ATOM 1314 C C . PRO A 1 179 ? -18.070 14.012 27.750 1.00 87.81 179 PRO A C 1
ATOM 1316 O O . PRO A 1 179 ? -16.974 13.789 27.250 1.00 87.81 179 PRO A O 1
ATOM 1319 N N . ALA A 1 180 ? -18.725 13.086 28.461 1.00 85.94 180 ALA A N 1
ATOM 1320 C CA . ALA A 1 180 ? -18.202 11.747 28.710 1.00 85.94 180 ALA A CA 1
ATOM 1321 C C . ALA A 1 180 ? -17.985 10.949 27.412 1.00 85.94 180 ALA A C 1
ATOM 1323 O O . ALA A 1 180 ? -16.921 10.369 27.229 1.00 85.94 180 ALA A O 1
ATOM 1324 N N . SER A 1 181 ? -18.953 10.952 26.489 1.00 83.81 181 SER A N 1
ATOM 1325 C CA . SER A 1 181 ? -18.830 10.238 25.210 1.00 83.81 181 SER A CA 1
ATOM 1326 C C . SER A 1 181 ? -17.763 10.828 24.278 1.00 83.81 181 SER A C 1
ATOM 1328 O O . SER A 1 181 ? -17.144 10.091 23.513 1.00 83.81 181 SER A O 1
ATOM 1330 N N . GLU A 1 182 ? -17.511 12.139 24.352 1.00 88.25 182 GLU A N 1
ATOM 1331 C CA . GLU A 1 182 ? -16.462 12.800 23.567 1.00 88.25 182 GLU A CA 1
ATOM 1332 C C . GLU A 1 182 ? -15.066 12.499 24.117 1.00 88.25 182 GLU A C 1
ATOM 1334 O O . GLU A 1 182 ? -14.172 12.149 23.347 1.00 88.25 182 GLU A O 1
ATOM 1339 N N . ILE A 1 183 ? -14.894 12.554 25.444 1.00 88.31 183 ILE A N 1
ATOM 1340 C CA . ILE A 1 183 ? -13.657 12.116 26.110 1.00 88.31 183 ILE A CA 1
ATOM 1341 C C . ILE A 1 183 ? -13.373 10.653 25.762 1.00 88.31 183 ILE A C 1
ATOM 1343 O O . ILE A 1 183 ? -12.264 10.313 25.356 1.00 88.31 183 ILE A O 1
ATOM 1347 N N . GLU A 1 184 ? -14.388 9.799 25.868 1.00 85.06 184 GLU A N 1
ATOM 1348 C CA . GLU A 1 184 ? -14.296 8.374 25.561 1.00 85.06 184 GLU A CA 1
ATOM 1349 C C . GLU A 1 184 ? -13.900 8.118 24.100 1.00 85.06 184 GLU A C 1
ATOM 1351 O O . GLU A 1 184 ? -13.083 7.242 23.806 1.00 85.06 184 GLU A O 1
ATOM 1356 N N . ALA A 1 185 ? -14.451 8.897 23.165 1.00 83.88 185 ALA A N 1
ATOM 1357 C CA . ALA A 1 185 ? -14.089 8.811 21.757 1.00 83.88 185 ALA A CA 1
ATOM 1358 C C . ALA A 1 185 ? -12.617 9.186 21.523 1.00 83.88 185 ALA A C 1
ATOM 1360 O O . ALA A 1 185 ? -11.942 8.495 20.758 1.00 83.88 185 ALA A O 1
ATOM 1361 N N . CYS A 1 186 ? -12.109 10.220 22.203 1.00 86.06 186 CYS A N 1
ATOM 1362 C CA . CYS A 1 186 ? -10.696 10.601 22.147 1.00 86.06 186 CYS A CA 1
ATOM 1363 C C . CYS A 1 186 ? -9.776 9.548 22.788 1.00 86.06 186 CYS A C 1
ATOM 1365 O O . CYS A 1 186 ? -8.689 9.286 22.277 1.00 86.06 186 CYS A O 1
ATOM 1367 N N . ALA A 1 187 ? -10.217 8.919 23.880 1.00 83.44 187 ALA A N 1
ATOM 1368 C CA . ALA A 1 187 ? -9.438 7.953 24.653 1.00 83.44 187 ALA A CA 1
ATOM 1369 C C . ALA A 1 187 ? -9.563 6.499 24.155 1.00 83.44 187 ALA A C 1
ATOM 1371 O O . ALA A 1 187 ? -9.038 5.579 24.782 1.00 83.44 187 ALA A O 1
ATOM 1372 N N . ARG A 1 188 ? -10.245 6.241 23.031 1.00 82.44 188 ARG A N 1
ATOM 1373 C CA . ARG A 1 188 ? -10.491 4.871 22.541 1.00 82.44 188 ARG A CA 1
ATOM 1374 C C . ARG A 1 188 ? -9.200 4.067 22.360 1.00 82.44 188 ARG A C 1
ATOM 1376 O O . ARG A 1 188 ? -9.060 2.997 22.948 1.00 82.44 188 ARG A O 1
ATOM 1383 N N . PHE A 1 189 ? -8.245 4.625 21.616 1.00 69.88 189 PHE A N 1
ATOM 1384 C CA . PHE A 1 189 ? -6.962 3.980 21.304 1.00 69.88 189 PHE A CA 1
ATOM 1385 C C . PHE A 1 189 ? -6.024 3.847 22.511 1.00 69.88 189 PHE A C 1
ATOM 1387 O O . PHE A 1 189 ? -5.051 3.102 22.453 1.00 69.88 189 PHE A O 1
ATOM 1394 N N . MET A 1 190 ? -6.328 4.537 23.613 1.00 82.19 190 MET A N 1
ATOM 1395 C CA . MET A 1 190 ? -5.619 4.389 24.884 1.00 82.19 190 MET A CA 1
ATOM 1396 C C . MET A 1 190 ? -6.021 3.102 25.621 1.00 82.19 190 MET A C 1
ATOM 1398 O O . MET A 1 190 ? -5.293 2.638 26.490 1.00 82.19 190 MET A O 1
ATOM 1402 N N . ARG A 1 191 ? -7.178 2.508 25.303 1.00 77.06 191 ARG A N 1
ATOM 1403 C CA . ARG A 1 191 ? -7.668 1.288 25.971 1.00 77.06 191 ARG A CA 1
ATOM 1404 C C . ARG A 1 191 ? -7.582 0.062 25.084 1.00 77.06 191 ARG A C 1
ATOM 1406 O O . ARG A 1 191 ? -7.193 -1.010 25.546 1.00 77.06 191 ARG A O 1
ATOM 1413 N N . GLU A 1 192 ? -7.953 0.227 23.821 1.00 79.25 192 GLU A N 1
ATOM 1414 C CA . GLU A 1 192 ? -7.971 -0.849 22.843 1.00 79.25 192 GLU A CA 1
ATOM 1415 C C . GLU A 1 192 ? -7.311 -0.373 21.559 1.00 79.25 192 GLU A C 1
ATOM 1417 O O . GLU A 1 192 ? -7.754 0.579 20.916 1.00 79.25 192 GLU A O 1
ATOM 1422 N N . PHE A 1 193 ? -6.226 -1.053 21.207 1.00 82.75 193 PHE A N 1
ATOM 1423 C CA . PHE A 1 193 ? -5.533 -0.846 19.953 1.00 82.75 193 PHE A CA 1
ATOM 1424 C C . PHE A 1 193 ? -5.787 -2.070 19.069 1.00 82.75 193 PHE A C 1
ATOM 1426 O O . PHE A 1 193 ? -5.606 -3.192 19.553 1.00 82.75 193 PHE A O 1
ATOM 1433 N N . PRO A 1 194 ? -6.234 -1.914 17.813 1.00 84.00 194 PRO A N 1
ATOM 1434 C CA . PRO A 1 194 ? -6.591 -3.080 17.022 1.00 84.00 194 PRO A CA 1
ATOM 1435 C C . PRO A 1 194 ? -5.333 -3.883 16.621 1.00 84.00 194 PRO A C 1
ATOM 1437 O O . PRO A 1 194 ? -4.377 -3.293 16.096 1.00 84.00 194 PRO A O 1
ATOM 1440 N N . PRO A 1 195 ? -5.289 -5.208 16.867 1.00 85.88 195 PRO A N 1
ATOM 1441 C CA . PRO A 1 195 ? -4.128 -6.050 16.562 1.00 85.88 195 PRO A CA 1
ATOM 1442 C C . PRO A 1 195 ? -3.664 -5.982 15.104 1.00 85.88 195 PRO A C 1
ATOM 1444 O O . PRO A 1 195 ? -2.466 -6.048 14.839 1.00 85.88 195 PRO A O 1
ATOM 1447 N N . GLU A 1 196 ? -4.575 -5.773 14.155 1.00 84.75 196 GLU A N 1
ATOM 1448 C CA . GLU A 1 196 ? -4.270 -5.652 12.730 1.00 84.75 196 GLU A CA 1
ATOM 1449 C C . GLU A 1 196 ? -3.363 -4.456 12.397 1.00 84.75 196 GLU A C 1
ATOM 1451 O O . GLU A 1 196 ? -2.539 -4.551 11.484 1.00 84.75 196 GLU A O 1
ATOM 1456 N N . PHE A 1 197 ? -3.440 -3.352 13.153 1.00 83.12 197 PHE A N 1
ATOM 1457 C CA . PHE A 1 197 ? -2.538 -2.208 12.964 1.00 83.12 197 PHE A CA 1
ATOM 1458 C C . PHE A 1 197 ? -1.121 -2.543 13.386 1.00 83.12 197 PHE A C 1
ATOM 1460 O O . PHE A 1 197 ? -0.163 -2.210 12.684 1.00 83.12 197 PHE A O 1
ATOM 1467 N N . VAL A 1 198 ? -0.996 -3.223 14.525 1.00 89.69 198 VAL A N 1
ATOM 1468 C CA . VAL A 1 198 ? 0.295 -3.684 15.027 1.00 89.69 198 VAL A CA 1
ATOM 1469 C C . VAL A 1 198 ? 0.867 -4.722 14.070 1.00 89.69 198 VAL A C 1
ATOM 1471 O O . VAL A 1 198 ? 2.010 -4.579 13.648 1.00 89.69 198 VAL A O 1
ATOM 1474 N N . ALA A 1 199 ? 0.065 -5.694 13.628 1.00 90.44 199 ALA A N 1
ATOM 1475 C CA . ALA A 1 199 ? 0.479 -6.688 12.644 1.00 90.44 199 ALA A CA 1
ATOM 1476 C C . ALA A 1 199 ? 1.010 -6.035 11.360 1.00 90.44 199 ALA A C 1
ATOM 1478 O O . ALA A 1 199 ? 2.127 -6.332 10.942 1.00 90.44 199 ALA A O 1
ATOM 1479 N N . LYS A 1 200 ? 0.271 -5.082 10.780 1.00 88.69 200 LYS A N 1
ATOM 1480 C CA . LYS A 1 200 ? 0.704 -4.343 9.586 1.00 88.69 200 LYS A CA 1
ATOM 1481 C C . LYS A 1 200 ? 2.026 -3.607 9.807 1.00 88.69 200 LYS A C 1
ATOM 1483 O O . LYS A 1 200 ? 2.950 -3.761 9.015 1.00 88.69 200 LYS A O 1
ATOM 1488 N N . ALA A 1 201 ? 2.154 -2.865 10.907 1.00 88.50 201 ALA A N 1
ATOM 1489 C CA . ALA A 1 201 ? 3.385 -2.140 11.226 1.00 88.50 201 ALA A CA 1
ATOM 1490 C C . ALA A 1 201 ? 4.600 -3.068 11.399 1.00 88.50 201 ALA A C 1
ATOM 1492 O O . ALA A 1 201 ? 5.733 -2.663 11.136 1.00 88.50 201 ALA A O 1
ATOM 1493 N N . LEU A 1 202 ? 4.359 -4.303 11.843 1.00 94.62 202 LEU A N 1
ATOM 1494 C CA . LEU A 1 202 ? 5.378 -5.331 12.024 1.00 94.62 202 LEU A CA 1
ATOM 1495 C C . LEU A 1 202 ? 5.745 -6.042 10.734 1.00 94.62 202 LEU A C 1
ATOM 1497 O O . LEU A 1 202 ? 6.906 -6.399 10.577 1.00 94.62 202 LEU A O 1
ATOM 1501 N N . ALA A 1 203 ? 4.792 -6.232 9.827 1.00 92.31 203 ALA A N 1
ATOM 1502 C CA . ALA A 1 203 ? 5.053 -6.754 8.493 1.00 92.31 203 ALA A CA 1
ATOM 1503 C C . ALA A 1 203 ? 5.904 -5.785 7.657 1.00 92.31 203 ALA A C 1
ATOM 1505 O O . ALA A 1 203 ? 6.815 -6.226 6.965 1.00 92.31 203 ALA A O 1
ATOM 1506 N N . GLU A 1 204 ? 5.662 -4.477 7.794 1.00 88.75 204 GLU A N 1
ATOM 1507 C CA . GLU A 1 204 ? 6.309 -3.400 7.025 1.00 88.75 204 GLU A CA 1
ATOM 1508 C C . GLU A 1 204 ? 7.718 -3.022 7.503 1.00 88.75 204 GLU A C 1
ATOM 1510 O O . GLU A 1 204 ? 8.359 -2.147 6.914 1.00 88.75 204 GLU A O 1
ATOM 1515 N N . SER A 1 205 ? 8.207 -3.639 8.579 1.00 90.12 205 SER A N 1
ATOM 1516 C CA . SER A 1 205 ? 9.472 -3.275 9.210 1.00 90.12 205 SER A CA 1
ATOM 1517 C C . SER A 1 205 ? 10.336 -4.500 9.469 1.00 90.12 205 SER A C 1
ATOM 1519 O O . SER A 1 205 ? 9.852 -5.530 9.922 1.00 90.12 205 SER A O 1
ATOM 1521 N N . ASP A 1 206 ? 11.633 -4.375 9.235 1.00 85.81 206 ASP A N 1
ATOM 1522 C CA . ASP A 1 206 ? 12.668 -5.332 9.635 1.00 85.81 206 ASP A CA 1
ATOM 1523 C C . ASP A 1 206 ? 13.200 -5.072 11.059 1.00 85.81 206 ASP A C 1
ATOM 1525 O O . ASP A 1 206 ? 13.968 -5.871 11.591 1.00 85.81 206 ASP A O 1
ATOM 1529 N N . GLN A 1 207 ? 12.760 -3.989 11.710 1.00 88.69 207 GLN A N 1
ATOM 1530 C CA . GLN A 1 207 ? 13.162 -3.636 13.071 1.00 88.69 207 GLN A CA 1
ATOM 1531 C C . GLN A 1 207 ? 12.602 -4.614 14.108 1.00 88.69 207 GLN A C 1
ATOM 1533 O O . GLN A 1 207 ? 11.565 -5.257 13.899 1.00 88.69 207 GLN A O 1
ATOM 1538 N N . ASP A 1 208 ? 13.244 -4.671 15.277 1.00 90.69 208 ASP A N 1
ATOM 1539 C CA . ASP A 1 208 ? 12.735 -5.423 16.419 1.00 90.69 208 ASP A CA 1
ATOM 1540 C C . ASP A 1 208 ? 11.351 -4.926 16.869 1.00 90.69 208 ASP A C 1
ATOM 1542 O O . ASP A 1 208 ? 10.893 -3.826 16.551 1.00 90.69 208 ASP A O 1
ATOM 1546 N N . THR A 1 209 ? 10.656 -5.787 17.603 1.00 89.44 209 THR A N 1
ATOM 1547 C CA . THR A 1 209 ? 9.264 -5.588 18.013 1.00 89.44 209 THR A CA 1
ATOM 1548 C C . THR A 1 209 ? 9.096 -4.319 18.847 1.00 89.44 209 THR A C 1
ATOM 1550 O O . THR A 1 209 ? 8.210 -3.516 18.562 1.00 89.44 209 THR A O 1
ATOM 1553 N N . ALA A 1 210 ? 10.003 -4.087 19.797 1.00 90.56 210 ALA A N 1
ATOM 1554 C CA . ALA A 1 210 ? 9.971 -2.935 20.684 1.00 90.56 210 ALA A CA 1
ATOM 1555 C C . ALA A 1 210 ? 10.265 -1.626 19.935 1.00 90.56 210 ALA A C 1
ATOM 1557 O O . ALA A 1 210 ? 9.693 -0.586 20.259 1.00 90.56 210 ALA A O 1
ATOM 1558 N N . SER A 1 211 ? 11.123 -1.650 18.911 1.00 93.38 211 SER A N 1
ATOM 1559 C CA . SER A 1 211 ? 11.353 -0.490 18.040 1.00 93.38 211 SER A CA 1
ATOM 1560 C C . SER A 1 211 ? 10.104 -0.099 17.253 1.00 93.38 211 SER A C 1
ATOM 1562 O O . SER A 1 211 ? 9.796 1.091 17.153 1.00 93.38 211 SER A O 1
ATOM 1564 N N . VAL A 1 212 ? 9.344 -1.076 16.752 1.00 91.50 212 VAL A N 1
ATOM 1565 C CA . VAL A 1 212 ? 8.073 -0.800 16.067 1.00 91.50 212 VAL A CA 1
ATOM 1566 C C . VAL A 1 212 ? 7.050 -0.203 17.033 1.00 91.50 212 VAL A C 1
ATOM 1568 O O . VAL A 1 212 ? 6.432 0.806 16.703 1.00 91.50 212 VAL A O 1
ATOM 1571 N N . GLU A 1 213 ? 6.916 -0.751 18.240 1.00 91.50 213 GLU A N 1
ATOM 1572 C CA . GLU A 1 213 ? 6.016 -0.202 19.263 1.00 91.50 213 GLU A CA 1
ATOM 1573 C C . GLU A 1 213 ? 6.389 1.232 19.648 1.00 91.50 213 GLU A C 1
ATOM 1575 O O . GLU A 1 213 ? 5.538 2.120 19.598 1.00 91.50 213 GLU A O 1
ATOM 1580 N N . ARG A 1 214 ? 7.672 1.496 19.939 1.00 92.50 214 ARG A N 1
ATOM 1581 C CA . ARG A 1 214 ? 8.167 2.848 20.254 1.00 92.50 214 ARG A CA 1
ATOM 1582 C C . ARG A 1 214 ? 7.862 3.859 19.152 1.00 92.50 214 ARG A C 1
ATOM 1584 O O . ARG A 1 214 ? 7.619 5.021 19.455 1.00 92.50 214 ARG A O 1
ATOM 1591 N N . ARG A 1 215 ? 7.865 3.436 17.885 1.00 94.50 215 ARG A N 1
ATOM 1592 C CA . ARG A 1 215 ? 7.508 4.291 16.744 1.00 94.50 215 ARG A CA 1
ATOM 1593 C C . ARG A 1 215 ? 6.002 4.543 16.646 1.00 94.50 215 ARG A C 1
ATOM 1595 O O . ARG A 1 215 ? 5.601 5.604 16.175 1.00 94.50 215 ARG A O 1
ATOM 1602 N N . LEU A 1 216 ? 5.176 3.583 17.058 1.00 90.69 216 LEU A N 1
ATOM 1603 C CA . LEU A 1 216 ? 3.721 3.711 17.027 1.00 90.69 216 LEU A CA 1
ATOM 1604 C C . LEU A 1 216 ? 3.190 4.589 18.166 1.00 90.69 216 LEU A C 1
ATOM 1606 O O . LEU A 1 216 ? 2.256 5.342 17.935 1.00 90.69 216 LEU A O 1
ATOM 1610 N N . VAL A 1 217 ? 3.765 4.543 19.370 1.00 94.06 217 VAL A N 1
ATOM 1611 C CA . VAL A 1 217 ? 3.190 5.242 20.539 1.00 94.06 217 VAL A CA 1
ATOM 1612 C C . VAL A 1 217 ? 3.006 6.760 20.336 1.00 94.06 217 VAL A C 1
ATOM 1614 O O . VAL A 1 217 ? 1.881 7.229 20.534 1.00 94.06 217 VAL A O 1
ATOM 1617 N N . PRO A 1 218 ? 4.028 7.543 19.926 1.00 93.44 218 PRO A N 1
ATOM 1618 C CA . PRO A 1 218 ? 3.921 9.001 19.883 1.00 93.44 218 PRO A CA 1
ATOM 1619 C C . PRO A 1 218 ? 2.771 9.550 19.024 1.00 93.44 218 PRO A C 1
ATOM 1621 O O . PRO A 1 218 ? 1.964 10.303 19.566 1.00 93.44 218 PRO A O 1
ATOM 1624 N N . PRO A 1 219 ? 2.595 9.162 17.741 1.00 88.81 219 PRO A N 1
ATOM 1625 C CA . PRO A 1 219 ? 1.549 9.757 16.907 1.00 88.81 219 PRO A CA 1
ATOM 1626 C C . PRO A 1 219 ? 0.129 9.493 17.430 1.00 88.81 219 PRO A C 1
ATOM 1628 O O . PRO A 1 219 ? -0.745 10.352 17.298 1.00 88.81 219 PRO A O 1
ATOM 1631 N N . PHE A 1 220 ? -0.122 8.333 18.048 1.00 87.12 220 PHE A N 1
ATOM 1632 C CA . PHE A 1 220 ? -1.437 8.023 18.618 1.00 87.12 220 PHE A CA 1
ATOM 1633 C C . PHE A 1 220 ? -1.669 8.739 19.953 1.00 87.12 220 PHE A C 1
ATOM 1635 O O . PHE A 1 220 ? -2.761 9.267 20.170 1.00 87.12 220 PHE A O 1
ATOM 1642 N N . ALA A 1 221 ? -0.650 8.817 20.813 1.00 90.69 221 ALA A N 1
ATOM 1643 C CA . ALA A 1 221 ? -0.730 9.557 22.070 1.00 90.69 221 ALA A CA 1
ATOM 1644 C C . ALA A 1 221 ? -0.931 11.062 21.829 1.00 90.69 221 ALA A C 1
ATOM 1646 O O . ALA A 1 221 ? -1.826 11.667 22.414 1.00 90.69 221 ALA A O 1
ATOM 1647 N N . GLU A 1 222 ? -0.175 11.659 20.905 1.00 88.88 222 GLU A N 1
ATOM 1648 C CA . GLU A 1 222 ? -0.322 13.066 20.515 1.00 88.88 222 GLU A CA 1
ATOM 1649 C C . GLU A 1 222 ? -1.700 13.354 19.910 1.00 88.88 222 GLU A C 1
ATOM 1651 O O . GLU A 1 222 ? -2.319 14.375 20.222 1.00 88.88 222 GLU A O 1
ATOM 1656 N N . SER A 1 223 ? -2.220 12.444 19.079 1.00 87.06 223 SER A N 1
ATOM 1657 C CA . SER A 1 223 ? -3.569 12.562 18.522 1.00 87.06 223 SER A CA 1
ATOM 1658 C C . SER A 1 223 ? -4.644 12.516 19.613 1.00 87.06 223 SER A C 1
ATOM 1660 O O . SER A 1 223 ? -5.579 13.321 19.582 1.00 87.06 223 SER A O 1
ATOM 1662 N N . ALA A 1 224 ? -4.506 11.622 20.598 1.00 86.94 224 ALA A N 1
ATOM 1663 C CA . ALA A 1 224 ? -5.414 11.541 21.741 1.00 86.94 224 ALA A CA 1
ATOM 1664 C C . ALA A 1 224 ? -5.365 12.826 22.582 1.00 86.94 224 ALA A C 1
ATOM 1666 O O . ALA A 1 224 ? -6.410 13.428 22.833 1.00 86.94 224 ALA A O 1
ATOM 1667 N N . THR A 1 225 ? -4.168 13.314 22.920 1.00 92.56 225 THR A N 1
ATOM 1668 C CA . THR A 1 225 ? -3.976 14.572 23.659 1.00 92.56 225 THR A CA 1
ATOM 1669 C C . THR A 1 225 ? -4.574 15.761 22.911 1.00 92.56 225 THR A C 1
ATOM 1671 O O . THR A 1 225 ? -5.310 16.553 23.489 1.00 92.56 225 THR A O 1
ATOM 1674 N N . LYS A 1 226 ? -4.348 15.867 21.597 1.00 91.88 226 LYS A N 1
ATOM 1675 C CA . LYS A 1 226 ? -4.939 16.933 20.774 1.00 91.88 226 LYS A CA 1
ATOM 1676 C C . LYS A 1 226 ? -6.467 16.858 20.734 1.00 91.88 226 LYS A C 1
ATOM 1678 O O . LYS A 1 226 ? -7.132 17.892 20.711 1.00 91.88 226 LYS A O 1
ATOM 1683 N N . CYS A 1 227 ? -7.029 15.653 20.690 1.00 91.12 227 CYS A N 1
ATOM 1684 C CA . CYS A 1 227 ? -8.473 15.443 20.739 1.00 91.12 227 CYS A CA 1
ATOM 1685 C C . CYS A 1 227 ? -9.049 15.895 22.091 1.00 91.12 227 CYS A C 1
ATOM 1687 O O . CYS A 1 227 ? -9.999 16.676 22.116 1.00 91.12 227 CYS A O 1
ATOM 1689 N N . LEU A 1 228 ? -8.429 15.481 23.200 1.00 93.44 228 LEU A N 1
ATOM 1690 C CA . LEU A 1 228 ? -8.827 15.857 24.561 1.00 93.44 228 LEU A CA 1
ATOM 1691 C C . LEU A 1 228 ? -8.703 17.367 24.803 1.00 93.44 228 LEU A C 1
ATOM 1693 O O . LEU A 1 228 ? -9.611 17.955 25.391 1.00 93.44 228 LEU A O 1
ATOM 1697 N N . GLY A 1 229 ? -7.672 18.012 24.251 1.00 94.44 229 GLY A N 1
ATOM 1698 C CA . GLY A 1 229 ? -7.515 19.466 24.284 1.00 94.44 229 GLY A CA 1
ATOM 1699 C C . GLY A 1 229 ? -8.719 20.195 23.682 1.00 94.44 229 GLY A C 1
ATOM 1700 O O . GLY A 1 229 ? -9.268 21.102 24.303 1.00 94.44 229 GLY A O 1
ATOM 1701 N N . LYS A 1 230 ? -9.227 19.727 22.535 1.00 95.00 230 LYS A N 1
ATOM 1702 C CA . LYS A 1 230 ? -10.443 20.289 21.917 1.00 95.00 230 LYS A CA 1
ATOM 1703 C C . LYS A 1 230 ? -11.695 20.078 22.768 1.00 95.00 230 LYS A C 1
ATOM 1705 O O . LYS A 1 230 ? -12.563 20.946 22.805 1.00 95.00 230 LYS A O 1
ATOM 1710 N N . VAL A 1 231 ? -11.805 18.937 23.451 1.00 93.50 231 VAL A N 1
ATOM 1711 C CA . VAL A 1 231 ? -12.915 18.678 24.383 1.00 93.50 231 VAL A CA 1
ATOM 1712 C C . VAL A 1 231 ? -12.843 19.645 25.567 1.00 93.50 231 VAL A C 1
ATOM 1714 O O . VAL A 1 231 ? -13.856 20.231 25.948 1.00 93.50 231 VAL A O 1
ATOM 1717 N N . LYS A 1 232 ? -11.647 19.886 26.112 1.00 96.06 232 LYS A N 1
ATOM 1718 C CA . LYS A 1 232 ? -11.428 20.863 27.188 1.00 96.06 232 LYS A CA 1
ATOM 1719 C C . LYS A 1 232 ? -11.779 22.281 26.752 1.00 96.06 232 LYS A C 1
ATOM 1721 O O . LYS A 1 232 ? -12.459 22.976 27.499 1.00 96.06 232 LYS A O 1
ATOM 1726 N N . GLU A 1 233 ? -11.377 22.695 25.555 1.00 96.19 233 GLU A N 1
ATOM 1727 C CA . GLU A 1 233 ? -11.737 24.003 24.995 1.00 96.19 233 GLU A CA 1
ATOM 1728 C C . GLU A 1 233 ? -13.257 24.151 24.844 1.00 96.19 233 GLU A C 1
ATOM 1730 O O . GLU A 1 233 ? -13.840 25.135 25.301 1.00 96.19 233 GLU A O 1
ATOM 1735 N N . LYS A 1 234 ? -13.921 23.138 24.274 1.00 95.19 234 LYS A N 1
ATOM 1736 C CA . LYS A 1 234 ? -15.377 23.122 24.078 1.00 95.19 234 LYS A CA 1
ATOM 1737 C C . LYS A 1 234 ? -16.157 23.210 25.395 1.00 95.19 234 LYS A C 1
ATOM 1739 O O . LYS A 1 234 ? -17.201 23.856 25.446 1.00 95.19 234 LYS A O 1
ATOM 1744 N N . TYR A 1 235 ? -15.656 22.580 26.456 1.00 94.50 235 TYR A N 1
ATOM 1745 C CA . TYR A 1 235 ? -16.299 22.522 27.773 1.00 94.50 235 TYR A CA 1
ATOM 1746 C C . TYR A 1 235 ? -15.510 23.297 28.844 1.00 94.50 235 TYR A C 1
ATOM 1748 O O . TYR A 1 235 ? -15.407 22.856 29.993 1.00 94.50 235 TYR A O 1
ATOM 1756 N N . ALA A 1 236 ? -14.961 24.466 28.493 1.00 94.81 236 ALA A N 1
ATOM 1757 C CA . ALA A 1 236 ? -14.119 25.275 29.385 1.00 94.81 236 ALA A CA 1
ATOM 1758 C C . ALA A 1 236 ? -14.805 25.643 30.718 1.00 94.81 236 ALA A C 1
ATOM 1760 O O . ALA A 1 236 ? -14.159 25.678 31.762 1.00 94.81 236 ALA A O 1
ATOM 1761 N N . GLY A 1 237 ? -16.126 25.854 30.704 1.00 95.31 237 GLY A N 1
ATOM 1762 C CA . GLY A 1 237 ? -16.924 26.174 31.894 1.00 95.31 237 GLY A CA 1
ATOM 1763 C C . GLY A 1 237 ? -17.301 24.979 32.782 1.00 95.31 237 GLY A C 1
ATOM 1764 O O . GLY A 1 237 ? -18.024 25.171 33.755 1.00 95.31 237 GLY A O 1
ATOM 1765 N N . ASN A 1 238 ? -16.870 23.753 32.461 1.00 95.44 238 ASN A N 1
ATOM 1766 C CA . ASN A 1 238 ? -17.224 22.542 33.208 1.00 95.44 238 ASN A CA 1
ATOM 1767 C C . ASN A 1 238 ? -15.990 21.936 33.914 1.00 95.44 238 ASN A C 1
ATOM 1769 O O . ASN A 1 238 ? -15.226 21.204 33.277 1.00 95.44 238 ASN A O 1
ATOM 1773 N N . PRO A 1 239 ? -15.803 22.168 35.231 1.00 95.06 239 PRO A N 1
ATOM 1774 C CA . PRO A 1 239 ? -14.630 21.688 35.969 1.00 95.06 239 PRO A CA 1
ATOM 1775 C C . PRO A 1 239 ? -14.455 20.167 35.936 1.00 95.06 239 PRO A C 1
ATOM 1777 O O . PRO A 1 239 ? -13.332 19.679 35.845 1.00 95.06 239 PRO A O 1
ATOM 1780 N N . SER A 1 240 ? -15.557 19.410 35.946 1.00 94.44 240 SER A N 1
ATOM 1781 C CA . SER A 1 240 ? -15.497 17.943 35.909 1.00 94.44 240 SER A CA 1
ATOM 1782 C C . SER A 1 240 ? -14.913 17.445 34.587 1.00 94.44 240 SER A C 1
ATOM 1784 O O . SER A 1 240 ? -14.099 16.524 34.572 1.00 94.44 240 SER A O 1
ATOM 1786 N N . VAL A 1 241 ? -15.274 18.088 33.473 1.00 94.44 241 VAL A N 1
ATOM 1787 C CA . VAL A 1 241 ? -14.729 17.759 32.148 1.00 94.44 241 VAL A CA 1
ATOM 1788 C C . VAL A 1 241 ? -13.244 18.094 32.069 1.00 94.44 241 VAL A C 1
ATOM 1790 O O . VAL A 1 241 ? -12.474 17.272 31.577 1.00 94.44 241 VAL A O 1
ATOM 1793 N N . GLN A 1 242 ? -12.828 19.241 32.616 1.00 96.19 242 GLN A N 1
ATOM 1794 C CA . GLN A 1 242 ? -11.412 19.618 32.674 1.00 96.19 242 GLN A CA 1
ATOM 1795 C C . GLN A 1 242 ? -10.584 18.578 33.433 1.00 96.19 242 GLN A C 1
ATOM 1797 O O . GLN A 1 242 ? -9.569 18.108 32.920 1.00 96.19 242 GLN A O 1
ATOM 1802 N N . THR A 1 243 ? -11.034 18.177 34.626 1.00 96.50 243 THR A N 1
ATOM 1803 C CA . THR A 1 243 ? -10.332 17.191 35.457 1.00 96.50 243 THR A CA 1
ATOM 1804 C C . THR A 1 243 ? -10.212 15.840 34.760 1.00 96.50 243 THR A C 1
ATOM 1806 O O . THR A 1 243 ? -9.121 15.270 34.715 1.00 96.50 243 THR A O 1
ATOM 1809 N N . VAL A 1 244 ? -11.309 15.325 34.196 1.00 94.19 244 VAL A N 1
ATOM 1810 C CA . VAL A 1 244 ? -11.304 14.008 33.547 1.00 94.19 244 VAL A CA 1
ATOM 1811 C C . VAL A 1 244 ? -10.441 14.028 32.285 1.00 94.19 244 VAL A C 1
ATOM 1813 O O . VAL A 1 244 ? -9.582 13.162 32.130 1.00 94.19 244 VAL A O 1
ATOM 1816 N N . ALA A 1 245 ? -10.608 15.021 31.408 1.00 93.25 245 ALA A N 1
ATOM 1817 C CA . ALA A 1 245 ? -9.826 15.113 30.177 1.00 93.25 245 ALA A CA 1
ATOM 1818 C C . ALA A 1 245 ? -8.325 15.294 30.459 1.00 93.25 245 ALA A C 1
ATOM 1820 O O . ALA A 1 245 ? -7.508 14.614 29.842 1.00 93.25 245 ALA A O 1
ATOM 1821 N N . GLN A 1 246 ? -7.954 16.120 31.446 1.00 95.19 246 GLN A N 1
ATOM 1822 C CA . GLN A 1 246 ? -6.555 16.282 31.859 1.00 95.19 246 GLN A CA 1
ATOM 1823 C C . GLN A 1 246 ? -5.953 14.976 32.400 1.00 95.19 246 GLN A C 1
ATOM 1825 O O . GLN A 1 246 ? -4.797 14.667 32.121 1.00 95.19 246 GLN A O 1
ATOM 1830 N N . ALA A 1 247 ? -6.722 14.188 33.158 1.00 94.81 247 ALA A N 1
ATOM 1831 C CA . ALA A 1 247 ? -6.252 12.899 33.661 1.00 94.81 247 ALA A CA 1
ATOM 1832 C C . ALA A 1 247 ? -5.957 11.902 32.526 1.00 94.81 247 ALA A C 1
ATOM 1834 O O . ALA A 1 247 ? -4.999 11.135 32.633 1.00 94.81 247 ALA A O 1
ATOM 1835 N N . PHE A 1 248 ? -6.742 11.924 31.443 1.00 93.38 248 PHE A N 1
ATOM 1836 C CA . PHE A 1 248 ? -6.446 11.146 30.239 1.00 93.38 248 PHE A CA 1
ATOM 1837 C C . PHE A 1 248 ? -5.209 11.681 29.503 1.00 93.38 248 PHE A C 1
ATOM 1839 O O . PHE A 1 248 ? -4.324 10.892 29.185 1.00 93.38 248 PHE A O 1
ATOM 1846 N N . GLU A 1 249 ? -5.086 12.997 29.298 1.00 92.94 249 GLU A N 1
ATOM 1847 C CA . GLU A 1 249 ? -3.900 13.600 28.659 1.00 92.94 249 GLU A CA 1
ATOM 1848 C C . GLU A 1 249 ? -2.602 13.208 29.380 1.00 92.94 249 GLU A C 1
ATOM 1850 O O . GLU A 1 249 ? -1.638 12.788 28.743 1.00 92.94 249 GLU A O 1
ATOM 1855 N N . ASN A 1 250 ? -2.599 13.257 30.717 1.00 95.12 250 ASN A N 1
ATOM 1856 C CA . ASN A 1 250 ? -1.427 12.935 31.535 1.00 95.12 250 ASN A CA 1
ATOM 1857 C C . ASN A 1 250 ? -0.967 11.474 31.405 1.00 95.12 250 ASN A C 1
ATOM 1859 O O . ASN A 1 250 ? 0.189 11.176 31.692 1.00 95.12 250 ASN A O 1
ATOM 1863 N N . ARG A 1 251 ? -1.861 10.560 31.008 1.00 96.19 251 ARG A N 1
ATOM 1864 C CA . ARG A 1 251 ? -1.564 9.127 30.852 1.00 96.19 251 ARG A CA 1
ATOM 1865 C C . ARG A 1 251 ? -1.553 8.667 29.395 1.00 96.19 251 ARG A C 1
ATOM 1867 O O . ARG A 1 251 ? -1.328 7.485 29.155 1.00 96.19 251 ARG A O 1
ATOM 1874 N N . ALA A 1 252 ? -1.761 9.569 28.431 1.00 93.50 252 ALA A N 1
ATOM 1875 C CA . ALA A 1 252 ? -1.936 9.241 27.015 1.00 93.50 252 ALA A CA 1
ATOM 1876 C C . ALA A 1 252 ? -0.828 8.336 26.463 1.00 93.50 252 ALA A C 1
ATOM 1878 O O . ALA A 1 252 ? -1.120 7.299 25.873 1.00 93.50 252 ALA A O 1
ATOM 1879 N N . PHE A 1 253 ? 0.437 8.685 26.706 1.00 95.00 253 PHE A N 1
ATOM 1880 C CA . PHE A 1 253 ? 1.582 7.901 26.239 1.00 95.00 253 PHE A CA 1
ATOM 1881 C C . PHE A 1 253 ? 1.629 6.501 26.860 1.00 95.00 253 PHE A C 1
ATOM 1883 O O . PHE A 1 253 ? 1.767 5.514 26.139 1.00 95.00 253 PHE A O 1
ATOM 1890 N N . ASP A 1 254 ? 1.460 6.408 28.178 1.00 96.31 254 ASP A N 1
ATOM 1891 C CA . ASP A 1 254 ? 1.519 5.143 28.910 1.00 96.31 254 ASP A CA 1
ATOM 1892 C C . ASP A 1 254 ? 0.353 4.210 28.562 1.00 96.31 254 ASP A C 1
ATOM 1894 O O . ASP A 1 254 ? 0.539 3.003 28.398 1.00 96.31 254 ASP A O 1
ATOM 1898 N N . ASP A 1 255 ? -0.859 4.758 28.458 1.00 95.44 255 ASP A N 1
ATOM 1899 C CA . ASP A 1 255 ? -2.056 3.997 28.110 1.00 95.44 255 ASP A CA 1
ATOM 1900 C C . ASP A 1 255 ? -1.983 3.498 26.655 1.00 95.44 255 ASP A C 1
ATOM 1902 O O . ASP A 1 255 ? -2.207 2.313 26.406 1.00 95.44 255 ASP A O 1
ATOM 1906 N N . VAL A 1 256 ? -1.571 4.346 25.700 1.00 93.56 256 VAL A N 1
ATOM 1907 C CA . VAL A 1 256 ? -1.349 3.927 24.301 1.00 93.56 256 VAL A CA 1
ATOM 1908 C C . VAL A 1 256 ? -0.263 2.855 24.209 1.00 93.56 256 VAL A C 1
ATOM 1910 O O . VAL A 1 256 ? -0.454 1.857 23.513 1.00 93.56 256 VAL A O 1
ATOM 1913 N N . ALA A 1 257 ? 0.851 3.007 24.930 1.00 95.00 257 ALA A N 1
ATOM 1914 C CA . ALA A 1 257 ? 1.908 1.997 24.966 1.00 95.00 257 ALA A CA 1
ATOM 1915 C C . ALA A 1 257 ? 1.393 0.647 25.480 1.00 95.00 257 ALA A C 1
ATOM 1917 O O . ALA A 1 257 ? 1.650 -0.386 24.861 1.00 95.00 257 ALA A O 1
ATOM 1918 N N . ARG A 1 258 ? 0.599 0.642 26.559 1.00 95.62 258 ARG A N 1
ATOM 1919 C CA . ARG A 1 258 ? -0.044 -0.579 27.069 1.00 95.62 258 ARG A CA 1
ATOM 1920 C C . ARG A 1 258 ? -1.019 -1.190 26.066 1.00 95.62 258 ARG A C 1
ATOM 1922 O O . ARG A 1 258 ? -1.021 -2.409 25.896 1.00 95.62 258 ARG A O 1
ATOM 1929 N N . ALA A 1 259 ? -1.840 -0.373 25.409 1.00 92.88 259 ALA A N 1
ATOM 1930 C CA . ALA A 1 259 ? -2.807 -0.845 24.424 1.00 92.88 259 ALA A CA 1
ATOM 1931 C C . ALA A 1 259 ? -2.110 -1.480 23.208 1.00 92.88 259 ALA A C 1
ATOM 1933 O O . ALA A 1 259 ? -2.497 -2.568 22.781 1.00 92.88 259 ALA A O 1
ATOM 1934 N N . ILE A 1 260 ? -1.036 -0.858 22.708 1.00 93.94 260 ILE A N 1
ATOM 1935 C CA . ILE A 1 260 ? -0.203 -1.396 21.625 1.00 93.94 260 ILE A CA 1
ATOM 1936 C C . ILE A 1 260 ? 0.489 -2.693 22.057 1.00 93.94 260 ILE A C 1
ATOM 1938 O O . ILE A 1 260 ? 0.436 -3.665 21.310 1.00 93.94 260 ILE A O 1
ATOM 1942 N N . ALA A 1 261 ? 1.066 -2.756 23.259 1.00 95.06 261 ALA A N 1
ATOM 1943 C CA . ALA A 1 261 ? 1.700 -3.975 23.769 1.00 95.06 261 ALA A CA 1
ATOM 1944 C C . ALA A 1 261 ? 0.693 -5.135 23.925 1.00 95.06 261 ALA A C 1
ATOM 1946 O O . ALA A 1 261 ? 0.994 -6.288 23.620 1.00 95.06 261 ALA A O 1
ATOM 1947 N N . LYS A 1 262 ? -0.545 -4.844 24.345 1.00 95.06 262 LYS A N 1
ATOM 1948 C CA . LYS A 1 262 ? -1.631 -5.838 24.394 1.00 95.06 262 LYS A CA 1
ATOM 1949 C C . LYS A 1 262 ? -2.016 -6.323 22.994 1.00 95.06 262 LYS A C 1
ATOM 1951 O O . LYS A 1 262 ? -2.180 -7.523 22.780 1.00 95.06 262 LYS A O 1
ATOM 1956 N N . ALA A 1 263 ? -2.149 -5.403 22.042 1.00 92.56 263 ALA A N 1
ATOM 1957 C CA . ALA A 1 263 ? -2.434 -5.720 20.647 1.00 92.56 263 ALA A CA 1
ATOM 1958 C C . ALA A 1 263 ? -1.307 -6.554 20.021 1.00 92.56 263 ALA A C 1
ATOM 1960 O O . ALA A 1 263 ? -1.567 -7.542 19.338 1.00 92.56 263 ALA A O 1
ATOM 1961 N N . ARG A 1 264 ? -0.053 -6.219 20.337 1.00 94.31 264 ARG A N 1
ATOM 1962 C CA . ARG A 1 264 ? 1.127 -6.999 19.977 1.00 94.31 264 ARG A CA 1
ATOM 1963 C C . ARG A 1 264 ? 1.053 -8.420 20.516 1.00 94.31 264 ARG A C 1
ATOM 1965 O O . ARG A 1 264 ? 1.256 -9.353 19.749 1.00 94.31 264 ARG A O 1
ATOM 1972 N N . ALA A 1 265 ? 0.736 -8.586 21.798 1.00 93.81 265 ALA A N 1
ATOM 1973 C CA . ALA A 1 265 ? 0.620 -9.906 22.406 1.00 93.81 265 ALA A CA 1
ATOM 1974 C C . ALA A 1 265 ? -0.432 -10.779 21.696 1.00 93.81 265 ALA A C 1
ATOM 1976 O O . ALA A 1 265 ? -0.229 -11.982 21.559 1.00 93.81 265 ALA A O 1
ATOM 1977 N N . ALA A 1 266 ? -1.517 -10.183 21.185 1.00 92.69 266 ALA A N 1
ATOM 1978 C CA . ALA A 1 266 ? -2.490 -10.896 20.355 1.00 92.69 266 ALA A CA 1
ATOM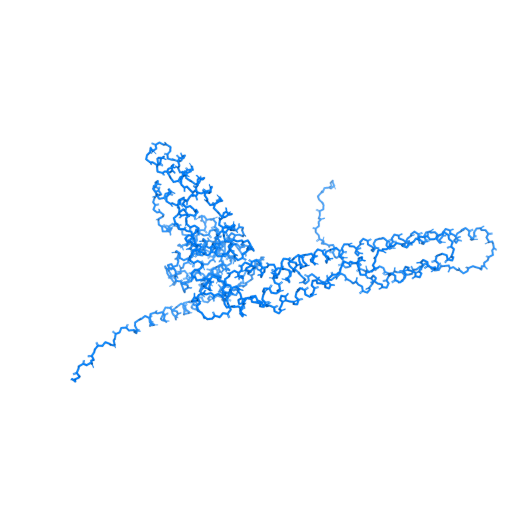 1979 C C . ALA A 1 266 ? -1.895 -11.341 19.003 1.00 92.69 266 ALA A C 1
ATOM 1981 O O . ALA A 1 266 ? -2.128 -12.471 18.580 1.00 92.69 266 ALA A O 1
ATOM 1982 N N . VAL A 1 267 ? -1.082 -10.495 18.359 1.00 93.00 267 VAL A N 1
ATOM 1983 C CA . VAL A 1 267 ? -0.350 -10.855 17.129 1.00 93.00 267 VAL A CA 1
ATOM 1984 C C . VAL A 1 267 ? 0.683 -11.952 17.388 1.00 93.00 267 VAL A C 1
ATOM 1986 O O . VAL A 1 267 ? 0.800 -12.864 16.582 1.00 93.00 267 VAL A O 1
ATOM 1989 N N . ASP A 1 268 ? 1.410 -11.902 18.506 1.00 90.75 268 ASP A N 1
ATOM 1990 C CA . ASP A 1 268 ? 2.385 -12.935 18.885 1.00 90.75 268 ASP A CA 1
ATOM 1991 C C . ASP A 1 268 ? 1.721 -14.276 19.221 1.00 90.75 268 ASP A C 1
ATOM 1993 O O . ASP A 1 268 ? 2.309 -15.334 18.987 1.00 90.75 268 ASP A O 1
ATOM 1997 N N . ALA A 1 269 ? 0.504 -14.237 19.768 1.00 91.56 269 ALA A N 1
ATOM 1998 C CA . ALA A 1 269 ? -0.263 -15.426 20.115 1.00 91.56 269 ALA A CA 1
ATOM 1999 C C . ALA A 1 269 ? -0.830 -16.151 18.886 1.00 91.56 269 ALA A C 1
ATOM 2001 O O . ALA A 1 269 ? -0.974 -17.374 18.938 1.00 91.56 269 ALA A O 1
ATOM 2002 N N . ASP A 1 270 ? -1.148 -15.430 17.804 1.00 91.00 270 ASP A N 1
ATOM 2003 C CA . ASP A 1 270 ? -1.638 -16.013 16.550 1.00 91.00 270 ASP A CA 1
ATOM 2004 C C . ASP A 1 270 ? -1.188 -15.248 15.291 1.00 91.00 270 ASP A C 1
ATOM 2006 O O . ASP A 1 270 ? -2.014 -14.666 14.580 1.00 91.00 270 ASP A O 1
ATOM 2010 N N . PRO A 1 271 ? 0.116 -15.260 14.956 1.00 92.19 271 PRO A N 1
ATOM 2011 C CA . PRO A 1 271 ? 0.619 -14.552 13.780 1.00 92.19 271 PRO A CA 1
ATOM 2012 C C . PRO A 1 271 ? 0.051 -15.118 12.471 1.00 92.19 271 PRO A C 1
ATOM 2014 O O . PRO A 1 271 ? -0.069 -14.396 11.478 1.00 92.19 271 PRO A O 1
ATOM 2017 N N . SER A 1 272 ? -0.350 -16.391 12.451 1.00 89.56 272 SER A N 1
ATOM 2018 C CA . SER A 1 272 ? -0.919 -17.014 11.255 1.00 89.56 272 SER A CA 1
ATOM 2019 C C . SER A 1 272 ? -2.216 -16.340 10.801 1.00 89.56 272 SER A C 1
ATOM 2021 O O . SER A 1 272 ? -2.398 -16.146 9.596 1.00 89.56 272 SER A O 1
ATOM 2023 N N . SER A 1 273 ? -3.081 -15.933 11.737 1.00 88.38 273 SER A N 1
ATOM 2024 C CA . SER A 1 273 ? -4.324 -15.210 11.424 1.00 88.38 273 SER A CA 1
ATOM 2025 C C . SER A 1 273 ? -4.102 -13.851 10.749 1.00 88.38 273 SER A C 1
ATOM 2027 O O . SER A 1 273 ? -4.951 -13.411 9.975 1.00 88.38 273 SER A O 1
ATOM 2029 N N . PHE A 1 274 ? -2.950 -13.213 10.982 1.00 89.19 274 PHE A N 1
ATOM 2030 C CA . PHE A 1 274 ? -2.636 -11.887 10.447 1.00 89.19 274 PHE A CA 1
ATOM 2031 C C . PHE A 1 274 ? -1.821 -11.925 9.150 1.00 89.19 274 PHE A C 1
ATOM 2033 O O . PHE A 1 274 ? -2.008 -11.069 8.287 1.00 89.19 274 PHE A O 1
ATOM 2040 N N . PHE A 1 275 ? -0.905 -12.888 9.000 1.00 93.00 275 PHE A N 1
ATOM 2041 C CA . PHE A 1 275 ? 0.114 -12.831 7.941 1.00 93.00 275 PHE A CA 1
ATOM 2042 C C . PHE A 1 275 ? -0.071 -13.857 6.819 1.00 93.00 275 PHE A C 1
ATOM 2044 O O . PHE A 1 275 ? 0.372 -13.620 5.694 1.00 93.00 275 PHE A O 1
ATOM 2051 N N . MET A 1 276 ? -0.747 -14.985 7.069 1.00 88.12 276 MET A N 1
ATOM 2052 C CA . MET A 1 276 ? -0.799 -16.086 6.095 1.00 88.12 276 MET A CA 1
ATOM 2053 C C . MET A 1 276 ? -1.531 -15.734 4.799 1.00 88.12 276 MET A C 1
ATOM 2055 O O . MET A 1 276 ? -1.230 -16.308 3.755 1.00 88.12 276 MET A O 1
ATOM 2059 N N . GLU A 1 277 ? -2.499 -14.818 4.831 1.00 86.50 277 GLU A N 1
ATOM 2060 C CA . GLU A 1 277 ? -3.173 -14.375 3.608 1.00 86.50 277 GLU A CA 1
ATOM 2061 C C . GLU A 1 277 ? -2.213 -13.622 2.675 1.00 86.50 277 GLU A C 1
ATOM 2063 O O . GLU A 1 277 ? -2.182 -13.902 1.477 1.00 86.50 277 GLU A O 1
ATOM 2068 N N . ASN A 1 278 ? -1.395 -12.715 3.216 1.00 84.50 278 ASN A N 1
ATOM 2069 C CA . ASN A 1 278 ? -0.426 -11.951 2.430 1.00 84.50 278 ASN A CA 1
ATOM 2070 C C . ASN A 1 278 ? 0.701 -12.841 1.903 1.00 84.50 278 ASN A C 1
ATOM 2072 O O . ASN A 1 278 ? 1.043 -12.741 0.725 1.00 84.50 278 ASN A O 1
ATOM 2076 N N . LEU A 1 279 ? 1.199 -13.769 2.729 1.00 90.50 279 LEU A N 1
ATOM 2077 C CA . LEU A 1 279 ? 2.202 -14.749 2.308 1.00 90.50 279 LEU A CA 1
ATOM 2078 C C . LEU A 1 279 ? 1.715 -15.589 1.120 1.00 90.50 279 LEU A C 1
ATOM 2080 O O . LEU A 1 279 ? 2.462 -15.799 0.174 1.00 90.50 279 LEU A O 1
ATOM 2084 N N . ARG A 1 280 ? 0.446 -16.025 1.123 1.00 87.94 280 ARG A N 1
ATOM 2085 C CA . ARG A 1 280 ? -0.137 -16.811 0.016 1.00 87.94 280 ARG A CA 1
ATOM 2086 C C . ARG A 1 280 ? -0.324 -16.014 -1.277 1.00 87.94 280 ARG A C 1
ATOM 2088 O O . ARG A 1 280 ? -0.376 -16.616 -2.343 1.00 87.94 280 ARG A O 1
ATOM 2095 N N . LYS A 1 281 ? -0.477 -14.690 -1.191 1.00 87.62 281 LYS A N 1
ATOM 2096 C CA . LYS A 1 281 ? -0.616 -13.802 -2.361 1.00 87.62 281 LYS A CA 1
ATOM 2097 C C . LYS A 1 281 ? 0.729 -13.461 -3.008 1.00 87.62 281 LYS A C 1
ATOM 2099 O O . LYS A 1 281 ? 0.752 -13.020 -4.158 1.00 87.62 281 LYS A O 1
ATOM 2104 N N . ALA A 1 282 ? 1.827 -13.611 -2.269 1.00 91.56 282 ALA A N 1
ATOM 2105 C CA . ALA A 1 282 ? 3.167 -13.356 -2.765 1.00 91.56 282 ALA A CA 1
ATOM 2106 C C . ALA A 1 282 ? 3.705 -14.601 -3.485 1.00 91.56 282 ALA A C 1
ATOM 2108 O O . ALA A 1 282 ? 3.968 -15.630 -2.868 1.00 91.56 282 ALA A O 1
ATOM 2109 N N . ASP A 1 283 ? 3.880 -14.494 -4.799 1.00 94.44 283 ASP A N 1
ATOM 2110 C CA . ASP A 1 283 ? 4.477 -15.545 -5.609 1.00 94.44 283 ASP A CA 1
ATOM 2111 C C . ASP A 1 283 ? 5.999 -15.374 -5.646 1.00 94.44 283 ASP A C 1
ATOM 2113 O O . ASP A 1 283 ? 6.540 -14.456 -6.268 1.00 94.44 283 ASP A O 1
ATOM 2117 N N . ALA A 1 284 ? 6.696 -16.273 -4.954 1.00 94.94 284 ALA A N 1
ATOM 2118 C CA . ALA A 1 284 ? 8.145 -16.248 -4.849 1.00 94.94 284 ALA A CA 1
ATOM 2119 C C . ALA A 1 284 ? 8.853 -16.447 -6.201 1.00 94.94 284 ALA A C 1
ATOM 2121 O O . ALA A 1 284 ? 9.952 -15.916 -6.371 1.00 94.94 284 ALA A O 1
ATOM 2122 N N . ASP A 1 285 ? 8.258 -17.181 -7.150 1.00 95.56 285 ASP A N 1
ATOM 2123 C CA . ASP A 1 285 ? 8.842 -17.375 -8.482 1.00 95.56 285 ASP A CA 1
ATOM 2124 C C . ASP A 1 285 ? 8.744 -16.094 -9.310 1.00 95.56 285 ASP A C 1
ATOM 2126 O O . ASP A 1 285 ? 9.771 -15.586 -9.766 1.00 95.56 285 ASP A O 1
ATOM 2130 N N . SER A 1 286 ? 7.555 -15.486 -9.377 1.00 94.56 286 SER A N 1
ATOM 2131 C CA . SER A 1 286 ? 7.376 -14.176 -10.019 1.00 94.56 286 SER A CA 1
ATOM 2132 C C . SER A 1 286 ? 8.310 -13.111 -9.433 1.00 94.56 286 SER A C 1
ATOM 2134 O O . SER A 1 286 ? 8.937 -12.348 -10.166 1.00 94.56 286 SER A O 1
ATOM 2136 N N . LEU A 1 287 ? 8.470 -13.064 -8.105 1.00 96.38 287 LEU A N 1
ATOM 2137 C CA . LEU A 1 287 ? 9.387 -12.117 -7.461 1.00 96.38 287 LEU A CA 1
ATOM 2138 C C . LEU A 1 287 ? 10.858 -12.374 -7.831 1.00 96.38 287 LEU A C 1
ATOM 2140 O O . LEU A 1 287 ? 11.617 -11.417 -8.002 1.00 96.38 287 LEU A O 1
ATOM 2144 N N . ARG A 1 288 ? 11.274 -13.641 -7.977 1.00 96.94 288 ARG A N 1
ATOM 2145 C CA . ARG A 1 288 ? 12.628 -13.992 -8.440 1.00 96.94 288 ARG A CA 1
ATOM 2146 C C . ARG A 1 288 ? 12.860 -13.537 -9.874 1.00 96.94 288 ARG A C 1
ATOM 2148 O O . ARG A 1 288 ? 13.923 -12.984 -10.163 1.00 96.94 288 ARG A O 1
ATOM 2155 N N . ASP A 1 289 ? 11.874 -13.721 -10.744 1.00 94.88 289 ASP A N 1
ATOM 2156 C CA . ASP A 1 289 ? 11.948 -13.268 -12.131 1.00 94.88 289 ASP A CA 1
ATOM 2157 C C . ASP A 1 289 ? 12.054 -11.742 -12.223 1.00 94.88 289 ASP A C 1
ATOM 2159 O O . ASP A 1 289 ? 12.872 -11.234 -12.991 1.00 94.88 289 ASP A O 1
ATOM 2163 N N . ILE A 1 290 ? 11.337 -11.006 -11.367 1.00 94.12 290 ILE A N 1
ATOM 2164 C CA . ILE A 1 290 ? 11.451 -9.543 -11.270 1.00 94.12 290 ILE A CA 1
ATOM 2165 C C . ILE A 1 290 ? 12.862 -9.121 -10.847 1.00 94.12 290 ILE A C 1
ATOM 2167 O O . ILE A 1 290 ? 13.456 -8.240 -11.471 1.00 94.12 290 ILE A O 1
ATOM 2171 N N . VAL A 1 291 ? 13.436 -9.756 -9.820 1.00 96.25 291 VAL A N 1
ATOM 2172 C CA . VAL A 1 291 ? 14.812 -9.468 -9.373 1.00 96.25 291 VAL A CA 1
ATOM 2173 C C . VAL A 1 291 ? 15.823 -9.771 -10.484 1.00 96.25 291 VAL A C 1
ATOM 2175 O O . VAL A 1 291 ? 16.708 -8.959 -10.768 1.00 96.25 291 VAL A O 1
ATOM 2178 N N . LYS A 1 292 ? 15.668 -10.903 -11.177 1.00 95.19 292 LYS A N 1
ATOM 2179 C CA . LYS A 1 292 ? 16.505 -11.276 -12.324 1.00 95.19 292 LYS A CA 1
ATOM 2180 C C . LYS A 1 292 ? 16.388 -10.262 -13.467 1.00 95.19 292 LYS A C 1
ATOM 2182 O O . LYS A 1 292 ? 17.405 -9.852 -14.026 1.00 95.19 292 LYS A O 1
ATOM 2187 N N . ALA A 1 293 ? 15.175 -9.819 -13.790 1.00 91.25 293 ALA A N 1
ATOM 2188 C CA . ALA A 1 293 ? 14.937 -8.791 -14.797 1.00 91.25 293 ALA A CA 1
ATOM 2189 C C . ALA A 1 293 ? 15.559 -7.447 -14.388 1.00 91.25 293 ALA A C 1
ATOM 2191 O O . ALA A 1 293 ? 16.175 -6.778 -15.216 1.00 91.25 293 ALA A O 1
ATOM 2192 N N . ALA A 1 294 ? 15.475 -7.070 -13.108 1.00 92.44 294 ALA A N 1
ATOM 2193 C CA . ALA A 1 294 ? 16.062 -5.842 -12.577 1.00 92.44 294 ALA A CA 1
ATOM 2194 C C . ALA A 1 294 ? 17.597 -5.799 -12.707 1.00 92.44 294 ALA A C 1
ATOM 2196 O O . ALA A 1 294 ? 18.153 -4.734 -13.003 1.00 92.44 294 ALA A O 1
ATOM 2197 N N . HIS A 1 295 ? 18.278 -6.942 -12.551 1.00 93.75 295 HIS A N 1
ATOM 2198 C CA . HIS A 1 295 ? 19.716 -7.071 -12.824 1.00 93.75 295 HIS A CA 1
ATOM 2199 C C . HIS A 1 295 ? 20.076 -6.837 -14.296 1.00 93.75 295 HIS A C 1
ATOM 2201 O O . HIS A 1 295 ? 21.146 -6.304 -14.585 1.00 93.75 295 HIS A O 1
ATOM 2207 N N . ALA A 1 296 ? 19.202 -7.224 -15.226 1.00 91.50 296 ALA A N 1
ATOM 2208 C CA . ALA A 1 296 ? 19.449 -7.072 -16.658 1.00 91.50 296 ALA A CA 1
ATOM 2209 C C . ALA A 1 296 ? 19.266 -5.626 -17.155 1.00 91.50 296 ALA A C 1
ATOM 2211 O O . ALA A 1 296 ? 19.733 -5.289 -18.243 1.00 91.50 296 ALA A O 1
ATOM 2212 N N . VAL A 1 297 ? 18.609 -4.761 -16.373 1.00 89.81 297 VAL A N 1
ATOM 2213 C CA . VAL A 1 297 ? 18.389 -3.360 -16.748 1.00 89.81 297 VAL A CA 1
ATOM 2214 C C . VAL A 1 297 ? 19.690 -2.565 -16.671 1.00 89.81 297 VAL A C 1
ATOM 2216 O O . VAL A 1 297 ? 20.225 -2.331 -15.584 1.00 89.81 297 VAL A O 1
ATOM 2219 N N . LYS A 1 298 ? 20.113 -2.047 -17.823 1.00 92.25 298 LYS A N 1
ATOM 2220 C CA . LYS A 1 298 ? 21.226 -1.106 -17.989 1.00 92.25 298 LYS A CA 1
ATOM 2221 C C . LYS A 1 298 ? 20.711 0.252 -18.460 1.00 92.25 298 LYS A C 1
ATOM 2223 O O . LYS A 1 298 ? 19.636 0.328 -19.052 1.00 92.25 298 LYS A O 1
ATOM 2228 N N . THR A 1 299 ? 21.472 1.316 -18.218 1.00 93.44 299 THR A N 1
ATOM 2229 C CA . THR A 1 299 ? 21.247 2.604 -18.895 1.00 93.44 299 THR A CA 1
ATOM 2230 C C . THR A 1 299 ? 21.738 2.544 -20.347 1.00 93.44 299 THR A C 1
ATOM 2232 O O . THR A 1 299 ? 22.365 1.562 -20.767 1.00 93.44 299 THR A O 1
ATOM 2235 N N . PHE A 1 300 ? 21.448 3.571 -21.146 1.00 94.75 300 PHE A N 1
ATOM 2236 C CA . PHE A 1 300 ? 21.858 3.586 -22.548 1.00 94.75 300 PHE A CA 1
ATOM 2237 C C . PHE A 1 300 ? 23.381 3.726 -22.654 1.00 94.75 300 PHE A C 1
ATOM 2239 O O . PHE A 1 300 ? 24.017 2.954 -23.367 1.00 94.75 300 PHE A O 1
ATOM 2246 N N . LYS A 1 301 ? 23.990 4.598 -21.844 1.00 94.69 301 LYS A N 1
ATOM 2247 C CA . LYS A 1 301 ? 25.450 4.757 -21.730 1.00 94.69 301 LYS A CA 1
ATOM 2248 C C . LYS A 1 301 ? 26.142 3.488 -21.229 1.00 94.69 301 LYS A C 1
ATOM 2250 O O . LYS A 1 301 ? 27.236 3.175 -21.677 1.00 94.69 301 LYS A O 1
ATOM 2255 N N . GLN A 1 302 ? 25.508 2.703 -20.358 1.00 95.06 302 GLN A N 1
ATOM 2256 C CA . GLN A 1 302 ? 26.032 1.385 -19.963 1.00 95.06 302 GLN A CA 1
ATOM 2257 C C . GLN A 1 302 ? 25.935 0.330 -21.077 1.00 95.06 302 GLN A C 1
ATOM 2259 O O . GLN A 1 302 ? 26.627 -0.686 -21.018 1.00 95.06 302 GLN A O 1
ATOM 2264 N N . THR A 1 303 ? 25.055 0.540 -22.058 1.00 94.94 303 THR A N 1
ATOM 2265 C CA . THR A 1 303 ? 24.814 -0.392 -23.167 1.00 94.94 303 THR A CA 1
ATOM 2266 C C . THR A 1 303 ? 25.683 -0.060 -24.378 1.00 94.94 303 THR A C 1
ATOM 2268 O O . THR A 1 303 ? 26.343 -0.950 -24.905 1.00 94.94 303 THR A O 1
ATOM 2271 N N . CYS A 1 304 ? 25.714 1.209 -24.789 1.00 95.44 304 CYS A N 1
ATOM 2272 C CA . CYS A 1 304 ? 26.413 1.679 -25.988 1.00 95.44 304 CYS A CA 1
ATOM 2273 C C . CYS A 1 304 ? 27.654 2.539 -25.700 1.00 95.44 304 CYS A C 1
ATOM 2275 O O . CYS A 1 304 ? 28.352 2.918 -26.635 1.00 95.44 304 CYS A O 1
ATOM 2277 N N . GLY A 1 305 ? 27.955 2.857 -24.438 1.00 94.75 305 GLY A N 1
ATOM 2278 C CA . GLY A 1 305 ? 28.994 3.829 -24.088 1.00 94.75 305 GLY A CA 1
ATOM 2279 C C . GLY A 1 305 ? 28.542 5.280 -24.288 1.00 94.75 305 GLY A C 1
ATOM 2280 O O . GLY A 1 305 ? 27.423 5.555 -24.726 1.00 94.75 305 GLY A O 1
ATOM 2281 N N . SER A 1 306 ? 29.420 6.225 -23.960 1.00 94.06 306 SER A N 1
ATOM 2282 C CA . SER A 1 306 ? 29.210 7.654 -24.234 1.00 94.06 306 SER A CA 1
ATOM 2283 C C . SER A 1 306 ? 29.611 8.003 -25.668 1.00 94.06 306 SER A C 1
ATOM 2285 O O . SER A 1 306 ? 30.557 7.425 -26.201 1.00 94.06 306 SER A O 1
ATOM 2287 N N . PHE A 1 307 ? 28.936 8.979 -26.273 1.00 95.12 307 PHE A N 1
ATOM 2288 C CA . PHE A 1 307 ? 29.280 9.478 -27.600 1.00 95.12 307 PHE A CA 1
ATOM 2289 C C . PHE A 1 307 ? 30.383 10.546 -27.510 1.00 95.12 307 PHE A C 1
ATOM 2291 O O . PHE A 1 307 ? 30.124 11.689 -27.155 1.00 95.12 307 PHE A O 1
ATOM 2298 N N . ASN A 1 308 ? 31.630 10.171 -27.814 1.00 93.25 308 ASN A N 1
ATOM 2299 C CA . ASN A 1 308 ? 32.812 11.032 -27.643 1.00 93.25 308 ASN A CA 1
ATOM 2300 C C . ASN A 1 308 ? 33.726 11.040 -28.879 1.00 93.25 308 ASN A C 1
ATOM 2302 O O . ASN A 1 308 ? 34.948 10.992 -28.757 1.00 93.25 308 ASN A O 1
ATOM 2306 N N . ILE A 1 309 ? 33.144 11.091 -30.076 1.00 94.44 309 ILE A N 1
ATOM 2307 C CA . ILE A 1 309 ? 33.914 11.047 -31.324 1.00 94.44 309 ILE A CA 1
ATOM 2308 C C . ILE A 1 309 ? 34.415 12.462 -31.659 1.00 94.44 309 ILE A C 1
ATOM 2310 O O . ILE A 1 309 ? 33.592 13.356 -31.899 1.00 94.44 309 ILE A O 1
ATOM 2314 N N . PRO A 1 310 ? 35.735 12.719 -31.688 1.00 93.75 310 PRO A N 1
ATOM 2315 C CA . PRO A 1 310 ? 36.261 14.029 -32.052 1.00 93.75 310 PRO A CA 1
ATOM 2316 C C . PRO A 1 310 ? 35.974 14.342 -33.526 1.00 93.75 310 PRO A C 1
ATOM 2318 O O . PRO A 1 310 ? 35.850 13.442 -34.353 1.00 93.75 310 PRO A O 1
ATOM 2321 N N . ILE A 1 311 ? 35.863 15.630 -33.864 1.00 91.06 311 ILE A N 1
ATOM 2322 C CA . ILE A 1 311 ? 35.756 16.069 -35.261 1.00 91.06 311 ILE A CA 1
ATOM 2323 C C . ILE A 1 311 ? 37.168 16.380 -35.774 1.00 91.06 311 ILE A C 1
ATOM 2325 O O . ILE A 1 311 ? 37.785 17.318 -35.264 1.00 91.06 311 ILE A O 1
ATOM 2329 N N . PRO A 1 312 ? 37.678 15.626 -36.758 1.00 89.25 312 PRO A N 1
ATOM 2330 C CA . PRO A 1 312 ? 39.010 15.829 -37.317 1.00 89.25 312 PRO A CA 1
ATOM 2331 C C . PRO A 1 312 ? 39.109 17.115 -38.142 1.00 89.25 312 PRO A C 1
ATOM 2333 O O . PRO A 1 312 ? 38.107 17.670 -38.599 1.00 89.25 312 PRO A O 1
ATOM 2336 N N . SER A 1 313 ? 40.338 17.584 -38.346 1.00 82.25 313 SER A N 1
ATOM 2337 C CA . SER A 1 313 ? 40.652 18.720 -39.223 1.00 82.25 313 SER A CA 1
ATOM 2338 C C . SER A 1 313 ? 41.195 18.302 -40.590 1.00 82.25 313 SER A C 1
ATOM 2340 O O . SER A 1 313 ? 41.309 19.150 -41.472 1.00 82.25 313 SER A O 1
ATOM 2342 N N . ASP A 1 314 ? 41.537 17.024 -40.762 1.00 80.12 314 ASP A N 1
ATOM 2343 C CA . ASP A 1 314 ? 42.143 16.449 -41.963 1.00 80.12 314 ASP A CA 1
ATOM 2344 C C . ASP A 1 314 ? 41.302 15.286 -42.541 1.00 80.12 314 ASP A C 1
ATOM 2346 O O . ASP A 1 314 ? 40.516 14.671 -41.810 1.00 80.12 314 ASP A O 1
ATOM 2350 N N . PRO A 1 315 ? 41.436 14.977 -43.847 1.00 75.56 315 PRO A N 1
ATOM 2351 C CA . PRO A 1 315 ? 40.592 13.985 -44.519 1.00 75.56 315 PRO A CA 1
ATOM 2352 C C . PRO A 1 315 ? 40.733 12.542 -44.008 1.00 75.56 315 PRO A C 1
ATOM 2354 O O . PRO A 1 315 ? 39.728 11.837 -43.896 1.00 75.56 315 PRO A O 1
ATOM 2357 N N . ASP A 1 316 ? 41.945 12.094 -43.669 1.00 77.69 316 ASP A N 1
ATOM 2358 C CA . ASP A 1 316 ? 42.173 10.727 -43.178 1.00 77.69 316 ASP A CA 1
ATOM 2359 C C . ASP A 1 316 ? 41.539 10.531 -41.799 1.00 77.69 316 ASP A C 1
ATOM 2361 O O . ASP A 1 316 ? 40.874 9.520 -41.543 1.00 77.69 316 ASP A O 1
ATOM 2365 N N . GLY A 1 317 ? 41.642 11.550 -40.942 1.00 85.94 317 GLY A N 1
ATOM 2366 C CA . GLY A 1 317 ? 40.912 11.611 -39.689 1.00 85.94 317 GLY A CA 1
ATOM 2367 C C . GLY A 1 317 ? 39.402 11.483 -39.898 1.00 85.94 317 GLY A C 1
ATOM 2368 O O . GLY A 1 317 ? 38.755 10.732 -39.164 1.00 85.94 317 GLY A O 1
ATOM 2369 N N . PHE A 1 318 ? 38.821 12.164 -40.899 1.00 86.19 318 PHE A N 1
ATOM 2370 C CA . PHE A 1 318 ? 37.377 12.091 -41.177 1.00 86.19 318 PHE A CA 1
ATOM 2371 C C . PHE A 1 318 ? 36.910 10.675 -41.523 1.00 86.19 318 PHE A C 1
ATOM 2373 O O . PHE A 1 318 ? 35.843 10.270 -41.061 1.00 86.19 318 PHE A O 1
ATOM 2380 N N . ASN A 1 319 ? 37.702 9.904 -42.272 1.00 83.25 319 ASN A N 1
ATOM 2381 C CA . ASN A 1 319 ? 37.372 8.512 -42.593 1.00 83.25 319 ASN A CA 1
ATOM 2382 C C . ASN A 1 319 ? 37.346 7.629 -41.335 1.00 83.25 319 ASN A C 1
ATOM 2384 O O . ASN A 1 319 ? 36.408 6.851 -41.143 1.00 83.25 319 ASN A O 1
ATOM 2388 N N . ALA A 1 320 ? 38.339 7.780 -40.453 1.00 87.00 320 ALA A N 1
ATOM 2389 C CA . ALA A 1 320 ? 38.394 7.049 -39.188 1.00 87.00 320 ALA A CA 1
ATOM 2390 C C . ALA A 1 320 ? 37.223 7.422 -38.259 1.00 87.00 320 ALA A C 1
ATOM 2392 O O . ALA A 1 320 ? 36.530 6.540 -37.749 1.00 87.00 320 ALA A O 1
ATOM 2393 N N . ALA A 1 321 ? 36.940 8.719 -38.109 1.00 90.19 321 ALA A N 1
ATOM 2394 C CA . ALA A 1 321 ? 35.839 9.207 -37.281 1.00 90.19 321 ALA A CA 1
ATOM 2395 C C . ALA A 1 321 ? 34.460 8.802 -37.836 1.00 90.19 321 ALA A C 1
ATOM 2397 O O . ALA A 1 321 ? 33.552 8.484 -37.071 1.00 90.19 321 ALA A O 1
ATOM 2398 N N . ALA A 1 322 ? 34.294 8.757 -39.162 1.00 87.12 322 ALA A N 1
ATOM 2399 C CA . ALA A 1 322 ? 33.070 8.268 -39.795 1.00 87.12 322 ALA A CA 1
ATOM 2400 C C . ALA A 1 322 ? 32.855 6.764 -39.556 1.00 87.12 322 ALA A C 1
ATOM 2402 O O . ALA A 1 322 ? 31.722 6.336 -39.327 1.00 87.12 322 ALA A O 1
ATOM 2403 N N . ALA A 1 323 ? 33.922 5.958 -39.573 1.00 88.75 323 ALA A N 1
ATOM 2404 C CA . ALA A 1 323 ? 33.836 4.537 -39.247 1.00 88.75 323 ALA A CA 1
ATOM 2405 C C . ALA A 1 323 ? 33.398 4.317 -37.788 1.00 88.75 323 ALA A C 1
ATOM 2407 O O . ALA A 1 323 ? 32.481 3.532 -37.541 1.00 88.75 323 ALA A O 1
ATOM 2408 N N . GLU A 1 324 ? 33.988 5.050 -36.840 1.00 93.00 324 GLU A N 1
ATOM 2409 C CA . GLU A 1 324 ? 33.597 5.017 -35.424 1.00 93.00 324 GLU A CA 1
ATOM 2410 C C . GLU A 1 324 ? 32.146 5.491 -35.222 1.00 93.00 324 GLU A C 1
ATOM 2412 O O . GLU A 1 324 ? 31.364 4.844 -34.522 1.00 93.00 324 GLU A O 1
ATOM 2417 N N . PHE A 1 325 ? 31.739 6.564 -35.912 1.00 94.31 325 PHE A N 1
ATOM 2418 C CA . PHE A 1 325 ? 30.368 7.080 -35.867 1.00 94.31 325 PHE A CA 1
ATOM 2419 C C . PHE A 1 325 ? 29.361 6.033 -36.342 1.00 94.31 325 PHE A C 1
ATOM 2421 O O . PHE A 1 325 ? 28.362 5.785 -35.669 1.00 94.31 325 PHE A O 1
ATOM 2428 N N . ASN A 1 326 ? 29.642 5.363 -37.461 1.00 91.56 326 ASN A N 1
ATOM 2429 C CA . ASN A 1 326 ? 28.768 4.324 -38.003 1.00 91.56 326 ASN A CA 1
ATOM 2430 C C . ASN A 1 326 ? 28.676 3.095 -37.084 1.00 91.56 326 ASN A C 1
ATOM 2432 O O . ASN A 1 326 ? 27.601 2.506 -36.958 1.00 91.56 326 ASN A O 1
ATOM 2436 N N . GLN A 1 327 ? 29.764 2.725 -36.400 1.00 92.94 327 GLN A N 1
ATOM 2437 C CA . GLN A 1 327 ? 29.722 1.676 -35.376 1.00 92.94 327 GLN A CA 1
ATOM 2438 C C . GLN A 1 327 ? 28.805 2.073 -34.211 1.00 92.94 327 GLN A C 1
ATOM 2440 O O . GLN A 1 327 ? 27.961 1.276 -33.790 1.00 92.94 327 GLN A O 1
ATOM 2445 N N . TYR A 1 328 ? 28.908 3.317 -33.735 1.00 95.38 328 TYR A N 1
ATOM 2446 C CA . TYR A 1 328 ? 28.055 3.825 -32.661 1.00 95.38 328 TYR A CA 1
ATOM 2447 C C . TYR A 1 328 ? 26.575 3.892 -33.077 1.00 95.38 328 TYR A C 1
ATOM 2449 O O . TYR A 1 328 ? 25.702 3.441 -32.333 1.00 95.38 328 TYR A O 1
ATOM 2457 N N . VAL A 1 329 ? 26.285 4.366 -34.297 1.00 94.00 329 VAL A N 1
ATOM 2458 C CA . VAL A 1 329 ? 24.942 4.341 -34.912 1.00 94.00 329 VAL A CA 1
ATOM 2459 C C . VAL A 1 329 ? 24.366 2.924 -34.923 1.00 94.00 329 VAL A C 1
ATOM 2461 O O . VAL A 1 329 ? 23.188 2.737 -34.615 1.00 94.00 329 VAL A O 1
ATOM 2464 N N . GLY A 1 330 ? 25.189 1.915 -35.225 1.00 93.75 330 GLY A N 1
ATOM 2465 C CA . GLY A 1 330 ? 24.794 0.509 -35.156 1.00 93.75 330 GLY A CA 1
ATOM 2466 C C . GLY A 1 330 ? 24.258 0.120 -33.775 1.00 93.75 330 GLY A C 1
ATOM 2467 O O . GLY A 1 330 ? 23.168 -0.447 -33.677 1.00 93.75 330 GLY A O 1
ATOM 2468 N N . CYS A 1 331 ? 24.964 0.493 -32.701 1.00 95.31 331 CYS A N 1
ATOM 2469 C CA . CYS A 1 331 ? 24.483 0.267 -31.334 1.00 95.31 331 CYS A CA 1
ATOM 2470 C C . CYS A 1 331 ? 23.212 1.071 -31.031 1.00 95.31 331 CYS A C 1
ATOM 2472 O O . CYS A 1 331 ? 22.252 0.525 -30.484 1.00 95.31 331 CYS A O 1
ATOM 2474 N N . PHE A 1 332 ? 23.179 2.347 -31.420 1.00 94.88 332 PHE A N 1
ATOM 2475 C CA . PHE A 1 332 ? 22.051 3.244 -31.170 1.00 94.88 332 PHE A CA 1
ATOM 2476 C C . PHE A 1 332 ? 20.743 2.737 -31.787 1.00 94.88 332 PHE A C 1
ATOM 2478 O O . PHE A 1 332 ? 19.691 2.754 -31.141 1.00 94.88 332 PHE A O 1
ATOM 2485 N N . ASN A 1 333 ? 20.813 2.240 -33.021 1.00 92.44 333 ASN A N 1
ATOM 2486 C CA . ASN A 1 333 ? 19.660 1.713 -33.744 1.00 92.44 333 ASN A CA 1
ATOM 2487 C C . ASN A 1 333 ? 19.216 0.346 -33.215 1.00 92.44 333 ASN A C 1
ATOM 2489 O O . ASN A 1 333 ? 18.018 0.075 -33.164 1.00 92.44 333 ASN A O 1
ATOM 2493 N N . ALA A 1 334 ? 20.158 -0.496 -32.782 1.00 93.56 334 ALA A N 1
ATOM 2494 C CA . ALA A 1 334 ? 19.849 -1.802 -32.202 1.00 93.56 334 ALA A CA 1
ATOM 2495 C C . ALA A 1 334 ? 19.170 -1.710 -30.822 1.00 93.56 334 ALA A C 1
ATOM 2497 O O . ALA A 1 334 ? 18.521 -2.663 -30.394 1.00 93.56 334 ALA A O 1
ATOM 2498 N N . ASN A 1 335 ? 19.299 -0.576 -30.123 1.00 91.19 335 ASN A N 1
ATOM 2499 C CA . ASN A 1 335 ? 18.858 -0.418 -28.740 1.00 91.19 335 ASN A CA 1
ATOM 2500 C C . ASN A 1 335 ? 17.786 0.675 -28.608 1.00 91.19 335 ASN A C 1
ATOM 2502 O O . ASN A 1 335 ? 18.067 1.852 -28.374 1.00 91.19 335 ASN A O 1
ATOM 2506 N N . SER A 1 336 ? 16.518 0.277 -28.731 1.00 84.06 336 SER A N 1
ATOM 2507 C CA . SER A 1 336 ? 15.366 1.141 -28.453 1.00 84.06 336 SER A CA 1
ATOM 2508 C C . SER A 1 336 ? 15.055 1.228 -26.958 1.00 84.06 336 SER A C 1
ATOM 2510 O O . SER A 1 336 ? 15.333 0.291 -26.212 1.00 84.06 336 SER A O 1
ATOM 2512 N N . ALA A 1 337 ? 14.416 2.325 -26.528 1.00 71.69 337 ALA A N 1
ATOM 2513 C CA . ALA A 1 337 ? 13.948 2.461 -25.150 1.00 71.69 337 ALA A CA 1
ATOM 2514 C C . ALA A 1 337 ? 13.059 1.263 -24.756 1.00 71.69 337 ALA A C 1
ATOM 2516 O O . ALA A 1 337 ? 12.154 0.907 -25.522 1.00 71.69 337 ALA A O 1
ATOM 2517 N N . PRO A 1 338 ? 13.310 0.624 -23.600 1.00 68.69 338 PRO A N 1
ATOM 2518 C CA . PRO A 1 338 ? 12.481 -0.479 -23.139 1.00 68.69 338 PRO A CA 1
ATOM 2519 C C . PRO A 1 338 ? 11.037 -0.004 -22.939 1.00 68.69 338 PRO A C 1
ATOM 2521 O O . PRO A 1 338 ? 10.791 1.143 -22.558 1.00 68.69 338 PRO A O 1
ATOM 2524 N N . ARG A 1 339 ? 10.062 -0.887 -23.192 1.00 61.75 339 ARG A N 1
ATOM 2525 C CA . ARG A 1 339 ? 8.652 -0.592 -22.899 1.00 61.75 339 ARG A CA 1
ATOM 2526 C C . ARG A 1 339 ? 8.477 -0.359 -21.391 1.00 61.75 339 ARG A C 1
ATOM 2528 O O . ARG A 1 339 ? 9.253 -0.848 -20.574 1.00 61.75 339 ARG A O 1
ATOM 2535 N N . SER A 1 340 ? 7.447 0.393 -21.009 1.00 57.62 340 SER A N 1
ATOM 2536 C CA . SER A 1 340 ? 7.146 0.765 -19.615 1.00 57.62 340 SER A CA 1
ATOM 2537 C C . SER A 1 340 ? 6.659 -0.400 -18.731 1.00 57.62 340 SER A C 1
ATOM 2539 O O . SER A 1 340 ? 6.030 -0.165 -17.703 1.00 57.62 340 SER A O 1
ATOM 2541 N N . ASP A 1 341 ? 6.891 -1.649 -19.133 1.00 58.56 341 ASP A N 1
ATOM 2542 C CA . ASP A 1 341 ? 6.371 -2.866 -18.495 1.00 58.56 341 ASP A CA 1
ATOM 2543 C C . ASP A 1 341 ? 6.851 -3.051 -17.042 1.00 58.56 341 ASP A C 1
ATOM 2545 O O . ASP A 1 341 ? 6.109 -3.556 -16.205 1.00 58.56 341 ASP A O 1
ATOM 2549 N N . GLY A 1 342 ? 8.027 -2.524 -16.695 1.00 63.59 342 GLY A N 1
ATOM 2550 C CA . GLY A 1 342 ? 8.619 -2.676 -15.361 1.00 63.59 342 GLY A CA 1
ATOM 2551 C C . GLY A 1 342 ? 7.921 -1.929 -14.224 1.00 63.59 342 GLY A C 1
ATOM 2552 O O . GLY A 1 342 ? 8.267 -2.157 -13.068 1.00 63.59 342 GLY A O 1
ATOM 2553 N N . ILE A 1 343 ? 6.954 -1.045 -14.503 1.00 69.19 343 ILE A N 1
ATOM 2554 C CA . ILE A 1 343 ? 6.220 -0.350 -13.432 1.00 69.19 343 ILE A CA 1
ATOM 2555 C C . ILE A 1 343 ? 5.327 -1.313 -12.641 1.00 69.19 343 ILE A C 1
ATOM 2557 O O . ILE A 1 343 ? 5.195 -1.172 -11.427 1.00 69.19 343 ILE A O 1
ATOM 2561 N N . VAL A 1 344 ? 4.743 -2.308 -13.315 1.00 76.69 344 VAL A N 1
ATOM 2562 C CA . VAL A 1 344 ? 3.886 -3.317 -12.679 1.00 76.69 344 VAL A CA 1
ATOM 2563 C C . VAL A 1 344 ? 4.726 -4.225 -11.786 1.00 76.69 344 VAL A C 1
ATOM 2565 O O . VAL A 1 344 ? 4.364 -4.442 -10.632 1.00 76.69 344 VAL A O 1
ATOM 2568 N N . ASP A 1 345 ? 5.884 -4.660 -12.279 1.00 80.94 345 ASP A N 1
ATOM 2569 C CA . ASP A 1 345 ? 6.843 -5.484 -11.539 1.00 80.94 345 ASP A CA 1
ATOM 2570 C C . ASP A 1 345 ? 7.385 -4.766 -10.300 1.00 80.94 345 ASP A C 1
ATOM 2572 O O . ASP A 1 345 ? 7.436 -5.332 -9.208 1.00 80.94 345 ASP A O 1
ATOM 2576 N N . TRP A 1 346 ? 7.739 -3.486 -10.448 1.00 80.25 346 TRP A N 1
ATOM 2577 C CA . TRP A 1 346 ? 8.184 -2.647 -9.340 1.00 80.25 346 TRP A CA 1
ATOM 2578 C C . TRP A 1 346 ? 7.097 -2.486 -8.268 1.00 80.25 346 TRP A C 1
ATOM 2580 O O . TRP A 1 346 ? 7.375 -2.665 -7.080 1.00 80.25 346 TRP A O 1
ATOM 2590 N N . LEU A 1 347 ? 5.852 -2.201 -8.675 1.00 82.00 347 LEU A N 1
ATOM 2591 C CA . LEU A 1 347 ? 4.711 -2.091 -7.759 1.00 82.00 347 LEU A CA 1
ATOM 2592 C C . LEU A 1 347 ? 4.435 -3.415 -7.041 1.00 82.00 347 LEU A C 1
ATOM 2594 O O . LEU A 1 347 ? 4.205 -3.422 -5.829 1.00 82.00 347 LEU A O 1
ATOM 2598 N N . TYR A 1 348 ? 4.468 -4.527 -7.776 1.00 87.38 348 TYR A N 1
ATOM 2599 C CA . TYR A 1 348 ? 4.228 -5.854 -7.225 1.00 87.38 348 TYR A CA 1
ATOM 2600 C C . TYR A 1 348 ? 5.306 -6.241 -6.210 1.00 87.38 348 TYR A C 1
ATOM 2602 O O . TYR A 1 348 ? 4.978 -6.573 -5.069 1.00 87.38 348 TYR A O 1
ATOM 2610 N N . TYR A 1 349 ? 6.586 -6.113 -6.577 1.00 91.81 349 TYR A N 1
ATOM 2611 C CA . TYR A 1 349 ? 7.701 -6.393 -5.674 1.00 91.81 349 TYR A CA 1
ATOM 2612 C C . TYR A 1 349 ? 7.675 -5.475 -4.447 1.00 91.81 349 TYR A C 1
ATOM 2614 O O . TYR A 1 349 ? 7.809 -5.941 -3.317 1.00 91.81 349 TYR A O 1
ATOM 2622 N N . GLY A 1 350 ? 7.466 -4.169 -4.648 1.00 87.75 350 GLY A N 1
ATOM 2623 C CA . GLY A 1 350 ? 7.395 -3.191 -3.564 1.00 87.75 350 GLY A CA 1
ATOM 2624 C C . GLY A 1 350 ? 6.296 -3.522 -2.556 1.00 87.75 350 GLY A C 1
ATOM 2625 O O . GLY A 1 350 ? 6.544 -3.493 -1.349 1.00 87.75 350 GLY A O 1
ATOM 2626 N N . LYS A 1 351 ? 5.112 -3.912 -3.042 1.00 88.00 351 LYS A N 1
ATOM 2627 C CA . LYS A 1 351 ? 4.007 -4.355 -2.190 1.00 88.00 351 LYS A CA 1
ATOM 2628 C C . LYS A 1 351 ? 4.329 -5.660 -1.462 1.00 88.00 351 LYS A C 1
ATOM 2630 O O . LYS A 1 351 ? 4.128 -5.731 -0.254 1.00 88.00 351 LYS A O 1
ATOM 2635 N N . ALA A 1 352 ? 4.861 -6.663 -2.159 1.00 92.50 352 ALA A N 1
ATOM 2636 C CA . ALA A 1 352 ? 5.240 -7.932 -1.540 1.00 92.50 352 ALA A CA 1
ATOM 2637 C C . ALA A 1 352 ? 6.293 -7.739 -0.436 1.00 92.50 352 ALA A C 1
ATOM 2639 O O . ALA A 1 352 ? 6.181 -8.349 0.626 1.00 92.50 352 ALA A O 1
ATOM 2640 N N . TYR A 1 353 ? 7.266 -6.848 -0.655 1.00 93.88 353 TYR A N 1
ATOM 2641 C CA . TYR A 1 353 ? 8.254 -6.464 0.350 1.00 93.88 353 TYR A CA 1
ATOM 2642 C C . TYR A 1 353 ? 7.595 -5.807 1.567 1.00 93.88 353 TYR A C 1
ATOM 2644 O O . TYR A 1 353 ? 7.821 -6.240 2.692 1.00 93.88 353 TYR A O 1
ATOM 2652 N N . GLN A 1 354 ? 6.760 -4.784 1.359 1.00 89.81 354 GLN A N 1
ATOM 2653 C CA . GLN A 1 354 ? 6.070 -4.082 2.449 1.00 89.81 354 GLN A CA 1
ATOM 2654 C C . GLN A 1 354 ? 5.163 -5.005 3.265 1.00 89.81 354 GLN A C 1
ATOM 2656 O O . GLN A 1 354 ? 5.139 -4.918 4.485 1.00 89.81 354 GLN A O 1
ATOM 2661 N N . ASP A 1 355 ? 4.442 -5.908 2.608 1.00 90.38 355 ASP A N 1
ATOM 2662 C CA . ASP A 1 355 ? 3.486 -6.776 3.288 1.00 90.38 355 ASP A CA 1
ATOM 2663 C C . ASP A 1 355 ? 4.156 -7.940 4.038 1.00 90.38 355 ASP A C 1
ATOM 2665 O O . ASP A 1 355 ? 3.470 -8.622 4.800 1.00 90.38 355 ASP A O 1
ATOM 2669 N N . ASN A 1 356 ? 5.453 -8.212 3.812 1.00 94.31 356 ASN A N 1
ATOM 2670 C CA . ASN A 1 356 ? 6.071 -9.445 4.306 1.00 94.31 356 ASN A CA 1
ATOM 2671 C C . ASN A 1 356 ? 7.492 -9.327 4.891 1.00 94.31 356 ASN A C 1
ATOM 2673 O O . ASN A 1 356 ? 7.916 -10.271 5.551 1.00 94.31 356 ASN A O 1
ATOM 2677 N N . VAL A 1 357 ? 8.238 -8.228 4.716 1.00 92.81 357 VAL A N 1
ATOM 2678 C CA . VAL A 1 357 ? 9.663 -8.154 5.128 1.00 92.81 357 VAL A CA 1
ATOM 2679 C C . VAL A 1 357 ? 9.883 -8.503 6.606 1.00 92.81 357 VAL A C 1
ATOM 2681 O O . VAL A 1 357 ? 10.823 -9.215 6.953 1.00 92.81 357 VAL A O 1
ATOM 2684 N N . GLY A 1 358 ? 8.988 -8.061 7.486 1.00 93.00 358 GLY A N 1
ATOM 2685 C CA . GLY A 1 358 ? 9.087 -8.316 8.917 1.00 93.00 358 GLY A CA 1
ATOM 2686 C C . GLY A 1 358 ? 8.485 -9.639 9.378 1.00 93.00 358 GLY A C 1
ATOM 2687 O O . GLY A 1 358 ? 8.598 -9.973 10.557 1.00 93.00 358 GLY A O 1
ATOM 2688 N N . VAL A 1 359 ? 7.847 -10.401 8.490 1.00 93.12 359 VAL A N 1
ATOM 2689 C CA . VAL A 1 359 ? 7.086 -11.609 8.844 1.00 93.12 359 VAL A CA 1
ATOM 2690 C C . VAL A 1 359 ? 8.000 -12.754 9.284 1.00 93.12 359 VAL A C 1
ATOM 2692 O O . VAL A 1 359 ? 7.607 -13.572 10.116 1.00 93.12 359 VAL A O 1
ATOM 2695 N N . GLY A 1 360 ? 9.258 -12.758 8.832 1.00 91.19 360 GLY A N 1
ATOM 2696 C CA . GLY A 1 360 ? 10.247 -13.772 9.199 1.00 91.19 360 GLY A CA 1
ATOM 2697 C C . GLY A 1 360 ? 10.491 -13.936 10.699 1.00 91.19 360 GLY A C 1
ATOM 2698 O O . GLY A 1 360 ? 10.869 -15.018 11.135 1.00 91.19 360 GLY A O 1
ATOM 2699 N N . ARG A 1 361 ? 10.190 -12.917 11.517 1.00 91.12 361 ARG A N 1
ATOM 2700 C CA . ARG A 1 361 ? 10.278 -13.006 12.987 1.00 91.12 361 ARG A CA 1
ATOM 2701 C C . ARG A 1 361 ? 9.317 -14.032 13.607 1.00 91.12 361 ARG A C 1
ATOM 2703 O O . ARG A 1 361 ? 9.499 -14.409 14.759 1.00 91.12 361 ARG A O 1
ATOM 2710 N N . TYR A 1 362 ? 8.291 -14.447 12.864 1.00 91.56 362 TYR A N 1
ATOM 2711 C CA . TYR A 1 362 ? 7.288 -15.427 13.289 1.00 91.56 362 TYR A CA 1
ATOM 2712 C C . TYR A 1 362 ? 7.477 -16.802 12.643 1.00 91.56 362 TYR A C 1
ATOM 2714 O O . TYR A 1 362 ? 6.661 -17.697 12.884 1.00 91.56 362 TYR A O 1
ATOM 2722 N N . ALA A 1 363 ? 8.512 -16.961 11.811 1.00 90.75 363 ALA A N 1
ATOM 2723 C CA . ALA A 1 363 ? 8.808 -18.206 11.121 1.00 90.75 363 ALA A CA 1
ATOM 2724 C C . ALA A 1 363 ? 9.390 -19.257 12.089 1.00 90.75 363 ALA A C 1
ATOM 2726 O O . ALA A 1 363 ? 10.112 -18.922 13.032 1.00 90.75 363 ALA A O 1
ATOM 2727 N N . CYS A 1 364 ? 9.030 -20.527 11.901 1.00 86.75 364 CYS A N 1
ATOM 2728 C CA . CYS A 1 364 ? 9.428 -21.633 12.771 1.00 86.75 364 CYS A CA 1
ATOM 2729 C C . CYS A 1 364 ? 9.638 -22.948 11.986 1.00 86.75 364 CYS A C 1
ATOM 2731 O O . CYS A 1 364 ? 8.875 -23.281 11.074 1.00 86.75 364 CYS A O 1
ATOM 2733 N N . SER A 1 365 ? 10.646 -23.738 12.386 1.00 76.50 365 SER A N 1
ATOM 2734 C CA . SER A 1 365 ? 11.139 -24.897 11.619 1.00 76.50 365 SER A CA 1
ATOM 2735 C C . SER A 1 365 ? 10.411 -26.223 11.848 1.00 76.50 365 SER A C 1
ATOM 2737 O O . SER A 1 365 ? 10.443 -27.086 10.970 1.00 76.50 365 SER A O 1
ATOM 2739 N N . ARG A 1 366 ? 9.744 -26.442 12.993 1.00 63.47 366 ARG A N 1
ATOM 2740 C CA . ARG A 1 366 ? 9.021 -27.699 13.269 1.00 63.47 366 ARG A CA 1
ATOM 2741 C C . ARG A 1 366 ? 7.935 -27.567 14.343 1.00 63.47 366 ARG A C 1
ATOM 2743 O O . ARG A 1 366 ? 8.109 -26.886 15.348 1.00 63.47 366 ARG A O 1
ATOM 2750 N N . TRP A 1 367 ? 6.845 -28.292 14.082 1.00 50.16 367 TRP A N 1
ATOM 2751 C CA . TRP A 1 367 ? 5.671 -28.611 14.902 1.00 50.16 367 TRP A CA 1
ATOM 2752 C C . TRP A 1 367 ? 5.901 -28.521 16.418 1.00 50.16 367 TRP A C 1
ATOM 2754 O O . TRP A 1 367 ? 6.612 -29.344 16.987 1.00 50.16 367 TRP A O 1
ATOM 2764 N N . GLY A 1 368 ? 5.272 -27.548 17.080 1.00 54.06 368 GLY A N 1
ATOM 2765 C CA . GLY A 1 368 ? 5.311 -27.468 18.546 1.00 54.06 368 GLY A CA 1
ATOM 2766 C C . GLY A 1 368 ? 4.920 -26.121 19.145 1.00 54.06 368 GLY A C 1
ATOM 2767 O O . GLY A 1 368 ? 4.472 -26.082 20.286 1.00 54.06 368 GLY A O 1
ATOM 2768 N N . ARG A 1 369 ? 5.013 -25.023 18.387 1.00 58.22 369 ARG A N 1
ATOM 2769 C CA . ARG A 1 369 ? 4.323 -23.779 18.748 1.00 58.22 369 ARG A CA 1
ATOM 2770 C C . ARG A 1 369 ? 2.995 -23.743 18.000 1.00 58.22 369 ARG A C 1
ATOM 2772 O O . ARG A 1 369 ? 3.026 -23.534 16.785 1.00 58.22 369 ARG A O 1
ATOM 2779 N N . PRO A 1 370 ? 1.847 -23.992 18.657 1.00 60.78 370 PRO A N 1
ATOM 2780 C CA . PRO A 1 370 ? 0.581 -23.634 18.041 1.00 60.78 370 PRO A CA 1
ATOM 2781 C C . PRO A 1 370 ? 0.677 -22.166 17.602 1.00 60.78 370 PRO A C 1
ATOM 2783 O O . PRO A 1 370 ? 1.171 -21.320 18.346 1.00 60.78 370 PRO A O 1
ATOM 2786 N N . ASN A 1 371 ? 0.262 -21.912 16.362 1.00 72.94 371 ASN A N 1
ATOM 2787 C CA . ASN A 1 371 ? 0.063 -20.591 15.767 1.00 72.94 371 ASN A CA 1
ATOM 2788 C C . ASN A 1 371 ? 1.275 -19.859 15.147 1.00 72.94 371 ASN A C 1
ATOM 2790 O O . ASN A 1 371 ? 1.083 -18.755 14.650 1.00 72.94 371 ASN A O 1
ATOM 2794 N N . CYS A 1 372 ? 2.483 -20.434 15.059 1.00 85.38 372 CYS A N 1
ATOM 2795 C CA . CYS A 1 372 ? 3.590 -19.800 14.307 1.00 85.38 372 CYS A CA 1
ATOM 2796 C C . CYS A 1 372 ? 3.466 -19.954 12.775 1.00 85.38 372 CYS A C 1
ATOM 2798 O O . CYS A 1 372 ? 2.696 -20.779 12.284 1.00 85.38 372 CYS A O 1
ATOM 2800 N N . ILE A 1 373 ? 4.231 -19.163 12.014 1.00 90.88 373 ILE A N 1
ATOM 2801 C CA . ILE A 1 373 ? 4.262 -19.234 10.546 1.00 90.88 373 ILE A CA 1
ATOM 2802 C C . ILE A 1 373 ? 5.218 -20.357 10.126 1.00 90.88 373 ILE A C 1
ATOM 2804 O O . ILE A 1 373 ? 6.385 -20.325 10.514 1.00 90.88 373 ILE A O 1
ATOM 2808 N N . PRO A 1 374 ? 4.786 -21.344 9.323 1.00 89.25 374 PRO A N 1
ATOM 2809 C CA . PRO A 1 374 ? 5.679 -22.414 8.890 1.00 89.25 374 PRO A CA 1
ATOM 2810 C C . PRO A 1 374 ? 6.865 -21.874 8.082 1.00 89.25 374 PRO A C 1
ATOM 2812 O O . PRO A 1 374 ? 6.660 -21.113 7.136 1.00 89.25 374 PRO A O 1
ATOM 2815 N N . ASP A 1 375 ? 8.089 -22.329 8.373 1.00 88.44 375 ASP A N 1
ATOM 2816 C CA . ASP A 1 375 ? 9.283 -21.958 7.592 1.00 88.44 375 ASP A CA 1
ATOM 2817 C C . ASP A 1 375 ? 9.084 -22.200 6.092 1.00 88.44 375 ASP A C 1
ATOM 2819 O O . ASP A 1 375 ? 9.442 -21.361 5.271 1.00 88.44 375 ASP A O 1
ATOM 2823 N N . ALA A 1 376 ? 8.429 -23.301 5.719 1.00 87.81 376 ALA A N 1
ATOM 2824 C CA . ALA A 1 376 ? 8.129 -23.614 4.323 1.00 87.81 376 ALA A CA 1
ATOM 2825 C C . ALA A 1 376 ? 7.267 -22.545 3.615 1.00 87.81 376 ALA A C 1
ATOM 2827 O O . ALA A 1 376 ? 7.338 -22.429 2.396 1.00 87.81 376 ALA A O 1
ATOM 2828 N N . ALA A 1 377 ? 6.474 -21.764 4.358 1.00 88.56 377 ALA A N 1
ATOM 2829 C CA . ALA A 1 377 ? 5.681 -20.663 3.811 1.00 88.56 377 ALA A CA 1
ATOM 2830 C C . ALA A 1 377 ? 6.495 -19.364 3.664 1.00 88.56 377 ALA A C 1
ATOM 2832 O O . ALA A 1 377 ? 6.228 -18.578 2.761 1.00 88.56 377 ALA A O 1
ATOM 2833 N N . TRP A 1 378 ? 7.483 -19.130 4.535 1.00 91.75 378 TRP A N 1
ATOM 2834 C CA . TRP A 1 378 ? 8.263 -17.888 4.553 1.00 91.75 378 TRP A CA 1
ATOM 2835 C C . TRP A 1 378 ? 9.569 -17.965 3.754 1.00 91.75 378 TRP A C 1
ATOM 2837 O O . TRP A 1 378 ? 9.895 -17.039 3.013 1.00 91.75 378 TRP A O 1
ATOM 2847 N N . GLN A 1 379 ? 10.319 -19.061 3.875 1.00 91.69 379 GLN A N 1
ATOM 2848 C CA . GLN A 1 379 ? 11.670 -19.201 3.315 1.00 91.69 379 GLN A CA 1
ATOM 2849 C C . GLN A 1 379 ? 11.773 -18.879 1.810 1.00 91.69 379 GLN A C 1
ATOM 2851 O O . GLN A 1 379 ? 12.722 -18.188 1.427 1.00 91.69 379 GLN A O 1
ATOM 2856 N N . PRO A 1 380 ? 10.812 -19.270 0.944 1.00 93.44 380 PRO A N 1
ATOM 2857 C CA . PRO A 1 380 ? 10.862 -18.902 -0.472 1.00 93.44 380 PRO A CA 1
ATOM 2858 C C . PRO A 1 380 ? 10.839 -17.388 -0.722 1.00 93.44 380 PRO A C 1
ATOM 2860 O O . PRO A 1 380 ? 11.451 -16.925 -1.685 1.00 93.44 380 PRO A O 1
ATOM 2863 N N . LEU A 1 381 ? 10.149 -16.626 0.134 1.00 94.62 381 LEU A N 1
ATOM 2864 C CA . LEU A 1 381 ? 10.061 -15.167 0.064 1.00 94.62 381 LEU A CA 1
ATOM 2865 C C . LEU A 1 381 ? 11.254 -14.498 0.746 1.00 94.62 381 LEU A C 1
ATOM 2867 O O . LEU A 1 381 ? 11.766 -13.511 0.227 1.00 94.62 381 LEU A O 1
ATOM 2871 N N . ALA A 1 382 ? 11.742 -15.052 1.858 1.00 92.88 382 ALA A N 1
ATOM 2872 C CA . ALA A 1 382 ? 12.893 -14.525 2.592 1.00 92.88 382 ALA A CA 1
ATOM 2873 C C . ALA A 1 382 ? 14.137 -14.359 1.702 1.00 92.88 382 ALA A C 1
ATOM 2875 O O . ALA A 1 382 ? 14.850 -13.363 1.796 1.00 92.88 382 ALA A O 1
ATOM 2876 N N . ALA A 1 383 ? 14.368 -15.319 0.802 1.00 92.44 383 ALA A N 1
ATOM 2877 C CA . ALA A 1 383 ? 15.494 -15.291 -0.127 1.00 92.44 383 ALA A CA 1
ATOM 2878 C C . ALA A 1 383 ? 15.392 -14.170 -1.178 1.00 92.44 383 ALA A C 1
ATOM 2880 O O . ALA A 1 383 ? 16.406 -13.756 -1.738 1.00 92.44 383 ALA A O 1
ATOM 2881 N N . VAL A 1 384 ? 14.177 -13.691 -1.468 1.00 96.31 384 VAL A N 1
ATOM 2882 C CA . VAL A 1 384 ? 13.929 -12.708 -2.527 1.00 96.31 384 VAL A CA 1
ATOM 2883 C C . VAL A 1 384 ? 13.660 -11.312 -1.971 1.00 96.31 384 VAL A C 1
ATOM 2885 O O . VAL A 1 384 ? 14.152 -10.350 -2.546 1.00 96.31 384 VAL A O 1
ATOM 2888 N N . LEU A 1 385 ? 12.969 -11.185 -0.834 1.00 95.38 385 LEU A N 1
ATOM 2889 C CA . LEU A 1 385 ? 12.569 -9.921 -0.206 1.00 95.38 385 LEU A CA 1
ATOM 2890 C C . LEU A 1 385 ? 13.678 -9.336 0.682 1.00 95.38 385 LEU A C 1
ATOM 2892 O O . LEU A 1 385 ? 13.471 -9.045 1.859 1.00 95.38 385 LEU A O 1
ATOM 2896 N N . THR A 1 386 ? 14.870 -9.154 0.119 1.00 94.38 386 THR A N 1
ATOM 2897 C CA . THR A 1 386 ? 16.016 -8.576 0.837 1.00 94.38 386 THR A CA 1
ATOM 2898 C C . THR A 1 386 ? 16.110 -7.061 0.615 1.00 94.38 386 THR A C 1
ATOM 2900 O O . THR A 1 386 ? 15.656 -6.567 -0.426 1.00 94.38 386 THR A O 1
ATOM 2903 N N . PRO A 1 387 ? 16.722 -6.295 1.541 1.00 93.44 387 PRO A N 1
ATOM 2904 C CA . PRO A 1 387 ? 16.976 -4.869 1.330 1.00 93.44 387 PRO A CA 1
ATOM 2905 C C . PRO A 1 387 ? 17.764 -4.589 0.041 1.00 93.44 387 PRO A C 1
ATOM 2907 O O . PRO A 1 387 ? 17.421 -3.672 -0.701 1.00 93.44 387 PRO A O 1
ATOM 2910 N N . ALA A 1 388 ? 18.753 -5.434 -0.273 1.00 95.50 388 ALA A N 1
ATOM 2911 C CA . ALA A 1 388 ? 19.552 -5.327 -1.493 1.00 95.50 388 ALA A CA 1
ATOM 2912 C C . ALA A 1 388 ? 18.710 -5.536 -2.762 1.00 95.50 388 ALA A C 1
ATOM 2914 O O . ALA A 1 388 ? 18.801 -4.750 -3.704 1.00 95.50 388 ALA A O 1
ATOM 2915 N N . ASN A 1 389 ? 17.837 -6.549 -2.782 1.00 95.94 389 ASN A N 1
ATOM 2916 C CA . ASN A 1 389 ? 16.948 -6.787 -3.921 1.00 95.94 389 ASN A CA 1
ATOM 2917 C C . ASN A 1 389 ? 15.900 -5.677 -4.066 1.00 95.94 389 ASN A C 1
ATOM 2919 O O . ASN A 1 389 ? 15.576 -5.283 -5.184 1.00 95.94 389 ASN A O 1
ATOM 2923 N N . LYS A 1 390 ? 15.404 -5.122 -2.951 1.00 93.38 390 LYS A N 1
ATOM 2924 C CA . LYS A 1 390 ? 14.527 -3.946 -2.982 1.00 93.38 390 LYS A CA 1
ATOM 2925 C C . LYS A 1 390 ? 15.222 -2.769 -3.649 1.00 93.38 390 LYS A C 1
ATOM 2927 O O . LYS A 1 390 ? 14.660 -2.187 -4.570 1.00 93.38 390 LYS A O 1
ATOM 2932 N N . GLU A 1 391 ? 16.430 -2.433 -3.217 1.00 93.12 391 GLU A N 1
ATOM 2933 C CA . GLU A 1 391 ? 17.193 -1.346 -3.823 1.00 93.12 391 GLU A CA 1
ATOM 2934 C C . GLU A 1 391 ? 17.461 -1.611 -5.311 1.00 93.12 391 GLU A C 1
ATOM 2936 O O . GLU A 1 391 ? 17.220 -0.744 -6.149 1.00 93.12 391 GLU A O 1
ATOM 2941 N N . LEU A 1 392 ? 17.862 -2.833 -5.670 1.00 94.12 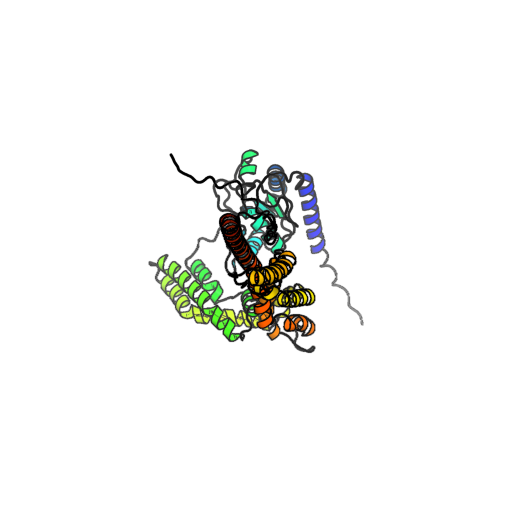392 LEU A N 1
ATOM 2942 C CA . LEU A 1 392 ? 18.085 -3.231 -7.058 1.00 94.12 392 LEU A CA 1
ATOM 2943 C C . LEU A 1 392 ? 16.847 -3.015 -7.942 1.00 94.12 392 LEU A C 1
ATOM 2945 O O . LEU A 1 392 ? 16.980 -2.446 -9.030 1.00 94.12 392 LEU A O 1
ATOM 2949 N N . VAL A 1 393 ? 15.677 -3.491 -7.497 1.00 91.62 393 VAL A N 1
ATOM 2950 C CA . VAL A 1 393 ? 14.404 -3.403 -8.233 1.00 91.62 393 VAL A CA 1
ATOM 2951 C C . VAL A 1 393 ? 13.934 -1.955 -8.335 1.00 91.62 393 VAL A C 1
ATOM 2953 O O . VAL A 1 393 ? 13.498 -1.527 -9.403 1.00 91.62 393 VAL A O 1
ATOM 2956 N N . PHE A 1 394 ? 14.069 -1.169 -7.265 1.00 88.06 394 PHE A N 1
ATOM 2957 C CA . PHE A 1 394 ? 13.702 0.249 -7.272 1.00 88.06 394 PHE A CA 1
ATOM 2958 C C . PHE A 1 394 ? 14.608 1.043 -8.219 1.00 88.06 394 PHE A C 1
ATOM 2960 O O . PHE A 1 394 ? 14.115 1.733 -9.111 1.00 88.06 394 PHE A O 1
ATOM 2967 N N . ASN A 1 395 ? 15.920 0.828 -8.137 1.00 89.44 395 ASN A N 1
ATOM 2968 C CA . ASN A 1 395 ? 16.891 1.483 -9.008 1.00 89.44 395 ASN A CA 1
ATOM 2969 C C . ASN A 1 395 ? 16.782 1.011 -10.469 1.00 89.44 395 ASN A C 1
ATOM 2971 O O . ASN A 1 395 ? 17.209 1.719 -11.378 1.00 89.44 395 ASN A O 1
ATOM 2975 N N . ALA A 1 396 ? 16.224 -0.175 -10.740 1.00 89.00 396 ALA A N 1
ATOM 2976 C CA . ALA A 1 396 ? 15.982 -0.628 -12.109 1.00 89.00 396 ALA A CA 1
ATOM 2977 C C . ALA A 1 396 ? 14.955 0.256 -12.831 1.00 89.00 396 ALA A C 1
ATOM 2979 O O . ALA A 1 396 ? 15.126 0.534 -14.018 1.00 89.00 396 ALA A O 1
ATOM 2980 N N . SER A 1 397 ? 13.931 0.752 -12.131 1.00 82.25 397 SER A N 1
ATOM 2981 C CA . SER A 1 397 ? 13.001 1.736 -12.699 1.00 82.25 397 SER A CA 1
ATOM 2982 C C . SER A 1 397 ? 13.739 3.022 -13.096 1.00 82.25 397 SER A C 1
ATOM 2984 O O . SER A 1 397 ? 13.606 3.497 -14.228 1.00 82.25 397 SER A O 1
ATOM 2986 N N . ASP A 1 398 ? 14.610 3.522 -12.218 1.00 85.25 398 ASP A N 1
ATOM 2987 C CA . ASP A 1 398 ? 15.411 4.722 -12.482 1.00 85.25 398 ASP A CA 1
ATOM 2988 C C . ASP A 1 398 ? 16.385 4.527 -13.647 1.00 85.25 398 ASP A C 1
ATOM 2990 O O . ASP A 1 398 ? 16.518 5.413 -14.494 1.00 85.25 398 ASP A O 1
ATOM 2994 N N . ARG A 1 399 ? 17.013 3.348 -13.757 1.00 89.62 399 ARG A N 1
ATOM 2995 C CA . ARG A 1 399 ? 17.883 3.000 -14.892 1.00 89.62 399 ARG A CA 1
ATOM 2996 C C . ARG A 1 399 ? 17.123 2.959 -16.220 1.00 89.62 399 ARG A C 1
ATOM 2998 O O . ARG A 1 399 ? 17.663 3.422 -17.221 1.00 89.62 399 ARG A O 1
ATOM 3005 N N . ARG A 1 400 ? 15.872 2.477 -16.255 1.00 85.94 400 ARG A N 1
ATOM 3006 C CA . ARG A 1 400 ? 15.025 2.518 -17.471 1.00 85.94 400 ARG A CA 1
ATOM 3007 C C . ARG A 1 400 ? 14.673 3.951 -17.868 1.00 85.94 400 ARG A C 1
ATOM 3009 O O . ARG A 1 400 ? 14.724 4.303 -19.048 1.00 85.94 400 ARG A O 1
ATOM 3016 N N . ALA A 1 401 ? 14.347 4.790 -16.886 1.00 84.50 401 ALA A N 1
ATOM 3017 C CA . ALA A 1 401 ? 14.093 6.205 -17.128 1.00 84.50 401 ALA A CA 1
ATOM 3018 C C . ALA A 1 401 ? 15.361 6.918 -17.631 1.00 84.50 401 ALA A C 1
ATOM 3020 O O . ALA A 1 401 ? 15.295 7.693 -18.585 1.00 84.50 401 ALA A O 1
ATOM 3021 N N . ALA A 1 402 ? 16.519 6.615 -17.037 1.00 88.94 402 ALA A N 1
ATOM 3022 C CA . ALA A 1 402 ? 17.815 7.123 -17.475 1.00 88.94 402 ALA A CA 1
ATOM 3023 C C . ALA A 1 402 ? 18.162 6.665 -18.894 1.00 88.94 402 ALA A C 1
ATOM 3025 O O . ALA A 1 402 ? 18.576 7.494 -19.689 1.00 88.94 402 ALA A O 1
ATOM 3026 N N . PHE A 1 403 ? 17.916 5.399 -19.250 1.00 92.12 403 PHE A N 1
ATOM 3027 C CA . PHE A 1 403 ? 18.119 4.894 -20.612 1.00 92.12 403 PHE A CA 1
ATOM 3028 C C . PHE A 1 403 ? 17.404 5.763 -21.650 1.00 92.12 403 PHE A C 1
ATOM 3030 O O . PHE A 1 403 ? 17.997 6.146 -22.653 1.00 92.12 403 PHE A O 1
ATOM 3037 N N . THR A 1 404 ? 16.131 6.086 -21.405 1.00 89.00 404 THR A N 1
ATOM 3038 C CA . THR A 1 404 ? 15.333 6.894 -22.338 1.00 89.00 404 THR A CA 1
ATOM 3039 C C . THR A 1 404 ? 15.925 8.293 -22.493 1.00 89.00 404 THR A C 1
ATOM 3041 O O . THR A 1 404 ? 16.176 8.719 -23.616 1.00 89.00 404 THR A O 1
ATOM 3044 N N . ARG A 1 405 ? 16.225 8.967 -21.374 1.00 92.00 405 ARG A N 1
ATOM 3045 C CA . ARG A 1 405 ? 16.818 10.314 -21.389 1.00 92.00 405 ARG A CA 1
ATOM 3046 C C . ARG A 1 405 ? 18.195 10.342 -22.049 1.00 92.00 405 ARG A C 1
ATOM 3048 O O . ARG A 1 405 ? 18.430 11.150 -22.934 1.00 92.00 405 ARG A O 1
ATOM 3055 N N . GLU A 1 406 ? 19.088 9.434 -21.661 1.00 94.38 406 GLU A N 1
ATOM 3056 C CA . GLU A 1 406 ? 20.443 9.349 -22.217 1.00 94.38 406 GLU A CA 1
ATOM 3057 C C . GLU A 1 406 ? 20.419 9.100 -23.726 1.00 94.38 406 GLU A C 1
ATOM 3059 O O . GLU A 1 406 ? 21.219 9.677 -24.455 1.00 94.38 406 GLU A O 1
ATOM 3064 N N . ARG A 1 407 ? 19.499 8.258 -24.211 1.00 93.25 407 ARG A N 1
ATOM 3065 C CA . ARG A 1 407 ? 19.340 8.006 -25.645 1.00 93.25 407 ARG A CA 1
ATOM 3066 C C . ARG A 1 407 ? 18.886 9.258 -26.398 1.00 93.25 407 ARG A C 1
ATOM 3068 O O . ARG A 1 407 ? 19.367 9.500 -27.499 1.00 93.25 407 ARG A O 1
ATOM 3075 N N . GLU A 1 408 ? 17.970 10.041 -25.830 1.00 92.19 408 GLU A N 1
ATOM 3076 C CA . GLU A 1 408 ? 17.536 11.318 -26.414 1.00 92.19 408 GLU A CA 1
ATOM 3077 C C . GLU A 1 408 ? 18.682 12.339 -26.456 1.00 92.19 408 GLU A C 1
ATOM 3079 O O . GLU A 1 408 ? 18.925 12.939 -27.504 1.00 92.19 408 GLU A O 1
ATOM 3084 N N . GLU A 1 409 ? 19.423 12.483 -25.352 1.00 94.31 409 GLU A N 1
ATOM 3085 C CA . GLU A 1 409 ? 20.609 13.346 -25.257 1.00 94.31 409 GLU A CA 1
ATOM 3086 C C . GLU A 1 409 ? 21.661 12.968 -26.309 1.00 94.31 409 GLU A C 1
ATOM 3088 O O . GLU A 1 409 ? 22.086 13.807 -27.102 1.00 94.31 409 GLU A O 1
ATOM 3093 N N . ILE A 1 410 ? 22.027 11.687 -26.373 1.00 94.81 410 ILE A N 1
ATOM 3094 C CA . ILE A 1 410 ? 23.030 11.180 -27.313 1.00 94.81 410 ILE A CA 1
ATOM 3095 C C . ILE A 1 410 ? 22.558 11.318 -28.762 1.00 94.81 410 ILE A C 1
ATOM 3097 O O . ILE A 1 410 ? 23.352 11.671 -29.631 1.00 94.81 410 ILE A O 1
ATOM 3101 N N . GLY A 1 411 ? 21.270 11.102 -29.039 1.00 94.31 411 GLY A N 1
ATOM 3102 C CA . GLY A 1 411 ? 20.712 11.346 -30.369 1.00 94.31 411 GLY A CA 1
ATOM 3103 C C . GLY A 1 411 ? 20.928 12.794 -30.821 1.00 94.31 411 GLY A C 1
ATOM 3104 O O . GLY A 1 411 ? 21.382 13.033 -31.942 1.00 94.31 411 GLY A O 1
ATOM 3105 N N . ALA A 1 412 ? 20.694 13.759 -29.927 1.00 94.31 412 ALA A N 1
ATOM 3106 C CA . ALA A 1 412 ? 20.946 15.172 -30.203 1.00 94.31 412 ALA A CA 1
ATOM 3107 C C . ALA A 1 412 ? 22.446 15.485 -30.382 1.00 94.31 412 ALA A C 1
ATOM 3109 O O . ALA A 1 412 ? 22.815 16.274 -31.258 1.00 94.31 412 ALA A O 1
ATOM 3110 N N . GLU A 1 413 ? 23.326 14.857 -29.595 1.00 94.81 413 GLU A N 1
ATOM 3111 C CA . GLU A 1 413 ? 24.782 14.985 -29.748 1.00 94.81 413 GLU A CA 1
ATOM 3112 C C . GLU A 1 413 ? 25.269 14.448 -31.102 1.00 94.81 413 GLU A C 1
ATOM 3114 O O . GLU A 1 413 ? 26.055 15.119 -31.780 1.00 94.81 413 GLU A O 1
ATOM 3119 N N . MET A 1 414 ? 24.762 13.286 -31.527 1.00 94.69 414 MET A N 1
ATOM 3120 C CA . MET A 1 414 ? 25.065 12.666 -32.820 1.00 94.69 414 MET A CA 1
ATOM 3121 C C . MET A 1 414 ? 24.609 13.545 -33.990 1.00 94.69 414 MET A C 1
ATOM 3123 O O . MET A 1 414 ? 25.378 13.781 -34.925 1.00 94.69 414 MET A O 1
ATOM 3127 N N . ASP A 1 415 ? 23.390 14.090 -33.923 1.00 92.88 415 ASP A N 1
ATOM 3128 C CA . ASP A 1 415 ? 22.884 15.038 -34.920 1.00 92.88 415 ASP A CA 1
ATOM 3129 C C . ASP A 1 415 ? 23.758 16.300 -34.989 1.00 92.88 415 ASP A C 1
ATOM 3131 O O . ASP A 1 415 ? 24.105 16.774 -36.077 1.00 92.88 415 ASP A O 1
ATOM 3135 N N . GLY A 1 416 ? 24.165 16.827 -33.831 1.00 93.19 416 GLY A N 1
ATOM 3136 C CA . GLY A 1 416 ? 25.066 17.971 -33.737 1.00 93.19 416 GLY A CA 1
ATOM 3137 C C . GLY A 1 416 ? 26.452 17.689 -34.322 1.00 93.19 416 GLY A C 1
ATOM 3138 O O . GLY A 1 416 ? 27.004 18.535 -35.031 1.00 93.19 416 GLY A O 1
ATOM 3139 N N . TRP A 1 417 ? 27.013 16.508 -34.056 1.00 93.94 417 TRP A N 1
ATOM 3140 C CA . TRP A 1 417 ? 28.285 16.068 -34.625 1.00 93.94 417 TRP A CA 1
ATOM 3141 C C . TRP A 1 417 ? 28.217 15.995 -36.151 1.00 93.94 417 TRP A C 1
ATOM 3143 O O . TRP A 1 417 ? 29.044 16.622 -36.817 1.00 93.94 417 TRP A O 1
ATOM 3153 N N . ARG A 1 418 ? 27.182 15.343 -36.704 1.00 90.38 418 ARG A N 1
ATOM 3154 C CA . ARG A 1 418 ? 26.966 15.225 -38.156 1.00 90.38 418 ARG A CA 1
ATOM 3155 C C . ARG A 1 418 ? 26.909 16.599 -38.813 1.00 90.38 418 ARG A C 1
ATOM 3157 O O . ARG A 1 418 ? 27.622 16.854 -39.778 1.00 90.38 418 ARG A O 1
ATOM 3164 N N . ASN A 1 419 ? 26.104 17.508 -38.264 1.00 90.62 419 ASN A N 1
ATOM 3165 C CA . ASN A 1 419 ? 25.927 18.844 -38.833 1.00 90.62 419 ASN A CA 1
ATOM 3166 C C . ASN A 1 419 ? 27.250 19.633 -38.877 1.00 90.62 419 ASN A C 1
ATOM 3168 O O . ASN A 1 419 ? 27.540 20.307 -39.867 1.00 90.62 419 ASN A O 1
ATOM 3172 N N . ARG A 1 420 ? 28.083 19.526 -37.831 1.00 91.56 420 ARG A N 1
ATOM 3173 C CA . ARG A 1 420 ? 29.407 20.172 -37.796 1.00 91.56 420 ARG A CA 1
ATOM 3174 C C . ARG A 1 420 ? 30.389 19.536 -38.780 1.00 91.56 420 ARG A C 1
ATOM 3176 O O . ARG A 1 420 ? 31.090 20.274 -39.472 1.00 91.56 420 ARG A O 1
ATOM 3183 N N . ALA A 1 421 ? 30.425 18.205 -38.859 1.00 89.12 421 ALA A N 1
ATOM 3184 C CA . ALA A 1 421 ? 31.275 17.477 -39.798 1.00 89.12 421 ALA A CA 1
ATOM 3185 C C . ALA A 1 421 ? 30.944 17.853 -41.254 1.00 89.12 421 ALA A C 1
ATOM 3187 O O . ALA A 1 421 ? 31.834 18.267 -41.998 1.00 89.12 421 ALA A O 1
ATOM 3188 N N . THR A 1 422 ? 29.659 17.840 -41.627 1.00 86.31 422 THR A N 1
ATOM 3189 C CA . THR A 1 422 ? 29.193 18.262 -42.959 1.00 86.31 422 THR A CA 1
ATOM 3190 C C . THR A 1 422 ? 29.607 19.701 -43.274 1.00 86.31 422 THR A C 1
ATOM 3192 O O . THR A 1 422 ? 30.168 19.963 -44.336 1.00 86.31 422 THR A O 1
ATOM 3195 N N . ALA A 1 423 ? 29.425 20.640 -42.339 1.00 87.12 423 ALA A N 1
ATOM 3196 C CA . ALA A 1 423 ? 29.803 22.039 -42.549 1.00 87.12 423 ALA A CA 1
ATOM 3197 C C . ALA A 1 423 ? 31.322 22.253 -42.730 1.00 87.12 423 ALA A C 1
ATOM 3199 O O . ALA A 1 423 ? 31.742 23.224 -43.368 1.00 87.12 423 ALA A O 1
ATOM 3200 N N . ILE A 1 424 ? 32.169 21.397 -42.151 1.00 86.06 424 ILE A N 1
ATOM 3201 C CA . ILE A 1 424 ? 33.624 21.434 -42.366 1.00 86.06 424 ILE A CA 1
ATOM 3202 C C . ILE A 1 424 ? 33.971 20.885 -43.750 1.00 86.06 424 ILE A C 1
ATOM 3204 O O . ILE A 1 424 ? 34.652 21.579 -44.504 1.00 86.06 424 ILE A O 1
ATOM 3208 N N . LEU A 1 425 ? 33.445 19.713 -44.114 1.00 82.75 425 LEU A N 1
ATOM 3209 C CA . LEU A 1 425 ? 33.686 19.092 -45.422 1.00 82.75 425 LEU A CA 1
ATOM 3210 C C . LEU A 1 425 ? 33.217 19.986 -46.578 1.00 82.75 425 LEU A C 1
ATOM 3212 O O . LEU A 1 425 ? 33.946 20.197 -47.544 1.00 82.75 425 LEU A O 1
ATOM 3216 N N . GLU A 1 426 ? 32.045 20.612 -46.457 1.00 84.50 426 GLU A N 1
ATOM 3217 C CA . GLU A 1 426 ? 31.572 21.574 -47.455 1.00 84.50 426 GLU A CA 1
ATOM 3218 C C . GLU A 1 426 ? 32.487 22.799 -47.592 1.00 84.50 426 GLU A C 1
ATOM 3220 O O . GLU A 1 426 ? 32.657 23.332 -48.691 1.00 84.50 426 GLU A O 1
ATOM 3225 N N . ARG A 1 427 ? 33.060 23.293 -46.484 1.00 83.19 427 ARG A N 1
ATOM 3226 C CA . ARG A 1 427 ? 34.020 24.406 -46.529 1.00 83.19 427 ARG A CA 1
ATOM 3227 C C . ARG A 1 427 ? 35.314 23.989 -47.224 1.00 83.19 427 ARG A C 1
ATOM 3229 O O . ARG A 1 427 ? 35.775 24.755 -48.066 1.00 83.19 427 ARG A O 1
ATOM 3236 N N . ALA A 1 428 ? 35.834 22.798 -46.924 1.00 79.50 428 ALA A N 1
ATOM 3237 C CA . ALA A 1 428 ? 37.023 22.241 -47.568 1.00 79.50 428 ALA A CA 1
ATOM 3238 C C . ALA A 1 428 ? 36.824 22.086 -49.089 1.00 79.50 428 ALA A C 1
ATOM 3240 O O . ALA A 1 428 ? 37.611 22.619 -49.875 1.00 79.50 428 ALA A O 1
ATOM 3241 N N . ASN A 1 429 ? 35.696 21.504 -49.510 1.00 76.00 429 ASN A N 1
ATOM 3242 C CA . ASN A 1 429 ? 35.358 21.351 -50.930 1.00 76.00 429 ASN A CA 1
ATOM 3243 C C . ASN A 1 429 ? 35.228 22.708 -51.648 1.00 76.00 429 ASN A C 1
ATOM 3245 O O . ASN A 1 429 ? 35.702 22.877 -52.772 1.00 76.00 429 ASN A O 1
ATOM 3249 N N . ARG A 1 430 ? 34.625 23.718 -50.998 1.00 77.56 430 ARG A N 1
ATOM 3250 C CA . ARG A 1 430 ? 34.537 25.079 -51.560 1.00 77.56 430 ARG A CA 1
ATOM 3251 C C . ARG A 1 430 ? 35.911 25.746 -51.693 1.00 77.56 430 ARG A C 1
ATOM 3253 O O . ARG A 1 430 ? 36.124 26.470 -52.666 1.00 77.56 430 ARG A O 1
ATOM 3260 N N . SER A 1 431 ? 36.840 25.526 -50.760 1.00 67.94 431 SER A N 1
ATOM 3261 C CA . SER A 1 431 ? 38.207 26.055 -50.879 1.00 67.94 431 SER A CA 1
ATOM 3262 C C . SER A 1 431 ? 39.007 25.379 -51.992 1.00 67.94 431 SER A C 1
ATOM 3264 O O . SER A 1 431 ? 39.683 26.084 -52.736 1.00 67.94 431 SER A O 1
ATOM 3266 N N . GLU A 1 432 ? 38.862 24.066 -52.179 1.00 63.16 432 GLU A N 1
ATOM 3267 C CA . GLU A 1 432 ? 39.505 23.336 -53.281 1.00 63.16 432 GLU A CA 1
ATOM 3268 C C . GLU A 1 432 ? 38.953 23.757 -54.649 1.00 63.16 432 GLU A C 1
ATOM 3270 O O . GLU A 1 432 ? 39.719 23.997 -55.580 1.00 63.16 432 GLU A O 1
ATOM 3275 N N . SER A 1 433 ? 37.637 23.975 -54.765 1.00 59.03 433 SER A N 1
ATOM 3276 C CA . SER A 1 433 ? 37.031 24.485 -56.009 1.00 59.03 433 SER A CA 1
ATOM 3277 C C . SER A 1 433 ? 37.461 25.913 -56.378 1.00 59.03 433 SER A C 1
ATOM 3279 O O . SER A 1 433 ? 37.318 26.324 -57.526 1.00 59.03 433 SER A O 1
ATOM 3281 N N . ARG A 1 434 ? 37.971 26.690 -55.410 1.00 58.38 434 ARG A N 1
ATOM 3282 C CA . ARG A 1 434 ? 38.496 28.046 -55.637 1.00 58.38 434 ARG A CA 1
ATOM 3283 C C . ARG A 1 434 ? 39.996 28.057 -55.929 1.00 58.38 434 ARG A C 1
ATOM 3285 O O . ARG A 1 434 ? 40.458 29.008 -56.550 1.00 58.38 434 ARG A O 1
ATOM 3292 N N . SER A 1 435 ? 40.745 27.046 -55.484 1.00 54.81 435 SER A N 1
ATOM 3293 C CA . SER A 1 435 ? 42.189 26.928 -55.729 1.00 54.81 435 SER A CA 1
ATOM 3294 C C . SER A 1 435 ? 42.529 26.105 -56.976 1.00 54.81 435 SER A C 1
ATOM 3296 O O . SER A 1 435 ? 43.579 26.327 -57.574 1.00 54.81 435 SER A O 1
ATOM 3298 N N . SER A 1 436 ? 41.643 25.204 -57.408 1.00 46.34 436 SER A N 1
ATOM 3299 C CA . SER A 1 436 ? 41.825 24.364 -58.590 1.00 46.34 436 SER A CA 1
ATOM 3300 C C . SER A 1 436 ? 40.828 24.734 -59.690 1.00 46.34 436 SER A C 1
ATOM 3302 O O . SER A 1 436 ? 39.662 24.349 -59.653 1.00 46.34 436 SER A O 1
ATOM 3304 N N . GLY A 1 437 ? 41.306 25.401 -60.743 1.00 49.88 437 GLY A N 1
ATOM 3305 C CA . GLY A 1 437 ? 40.641 25.438 -62.054 1.00 49.88 437 GLY A CA 1
ATOM 3306 C C . GLY A 1 437 ? 40.696 24.093 -62.797 1.00 49.88 437 GLY A C 1
ATOM 3307 O O . GLY A 1 437 ? 40.724 24.077 -64.024 1.00 49.88 437 GLY A O 1
ATOM 3308 N N . TYR A 1 438 ? 40.770 22.970 -62.076 1.00 41.62 438 TYR A N 1
ATOM 3309 C CA . TYR A 1 438 ? 40.924 21.626 -62.619 1.00 41.62 438 TYR A CA 1
ATOM 3310 C C . TYR A 1 438 ? 39.907 20.678 -61.972 1.00 41.62 438 TYR A C 1
ATOM 3312 O O . TYR A 1 438 ? 39.910 20.448 -60.761 1.00 41.62 438 TYR A O 1
ATOM 3320 N N . SER A 1 439 ? 39.009 20.148 -62.803 1.00 46.62 439 SER A N 1
ATOM 3321 C CA . SER A 1 439 ? 37.974 19.183 -62.441 1.00 46.62 439 SER A CA 1
ATOM 3322 C C . SER A 1 439 ? 38.581 17.797 -62.213 1.00 46.62 439 SER A C 1
ATOM 3324 O O . SER A 1 439 ? 39.041 17.167 -63.165 1.00 46.62 439 SER A O 1
ATOM 3326 N N . GLY A 1 440 ? 38.543 17.300 -60.977 1.00 46.31 440 GLY A N 1
ATOM 3327 C CA . GLY A 1 440 ? 38.889 15.908 -60.681 1.00 46.31 440 GLY A CA 1
ATOM 3328 C C . GLY A 1 440 ? 39.299 15.673 -59.232 1.00 46.31 440 GLY A C 1
ATOM 3329 O O . GLY A 1 440 ? 40.458 15.379 -58.974 1.00 46.31 440 GLY A O 1
ATOM 3330 N N . GLY A 1 441 ? 38.366 15.799 -58.286 1.00 41.03 441 GLY A N 1
ATOM 3331 C CA . GLY A 1 441 ? 38.586 15.442 -56.882 1.00 41.03 441 GLY A CA 1
ATOM 3332 C C . GLY A 1 441 ? 37.376 14.693 -56.335 1.00 41.03 441 GLY A C 1
ATOM 3333 O O . GLY A 1 441 ? 36.260 15.203 -56.393 1.00 41.03 441 GLY A O 1
ATOM 3334 N N . SER A 1 442 ? 37.598 13.462 -55.872 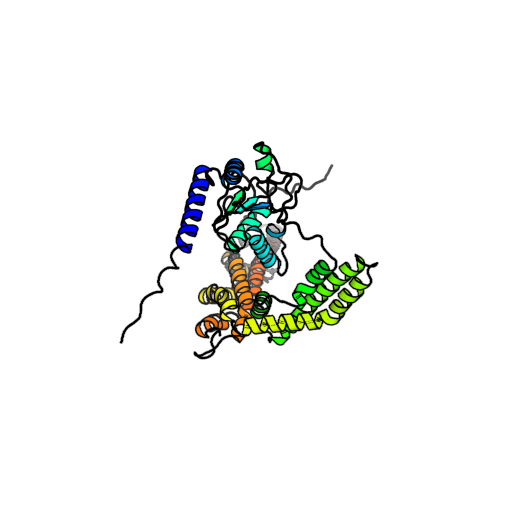1.00 46.75 442 SER A N 1
ATOM 3335 C CA . SER A 1 442 ? 36.600 12.559 -55.291 1.00 46.75 442 SER A CA 1
ATOM 3336 C C . SER A 1 442 ? 35.868 13.234 -54.127 1.00 46.75 442 SER A C 1
ATOM 3338 O O . SER A 1 442 ? 36.447 13.432 -53.063 1.00 46.75 442 SER A O 1
ATOM 3340 N N . GLY A 1 443 ? 34.600 13.600 -54.323 1.00 48.47 443 GLY A N 1
ATOM 3341 C CA . GLY A 1 443 ? 33.791 14.226 -53.281 1.00 48.47 443 GLY A CA 1
ATOM 3342 C C . GLY A 1 443 ? 33.588 13.282 -52.098 1.00 48.47 443 GLY A C 1
ATOM 3343 O O . GLY A 1 443 ? 33.059 12.183 -52.260 1.00 48.47 443 GLY A O 1
ATOM 3344 N N . TYR A 1 444 ? 33.988 13.715 -50.904 1.00 52.53 444 TYR A N 1
ATOM 3345 C CA . TYR A 1 444 ? 33.671 13.015 -49.662 1.00 52.53 444 TYR A CA 1
ATOM 3346 C C . TYR A 1 444 ? 32.158 13.061 -49.424 1.00 52.53 444 TYR A C 1
ATOM 3348 O O . TYR A 1 444 ? 31.588 14.129 -49.186 1.00 52.53 444 TYR A O 1
ATOM 3356 N N . ALA A 1 445 ? 31.500 11.905 -49.512 1.00 52.41 445 ALA A N 1
ATOM 3357 C CA . ALA A 1 445 ? 30.100 11.774 -49.138 1.00 52.41 445 ALA A CA 1
ATOM 3358 C C . ALA A 1 445 ? 29.991 11.819 -47.602 1.00 52.41 445 ALA A C 1
ATOM 3360 O O . ALA A 1 445 ? 30.673 11.043 -46.927 1.00 52.41 445 ALA A O 1
ATOM 3361 N N . PRO A 1 446 ? 29.168 12.713 -47.024 1.00 53.38 446 PRO A N 1
ATOM 3362 C CA . PRO A 1 446 ? 28.980 12.753 -45.580 1.00 53.38 446 PRO A CA 1
ATOM 3363 C C . PRO A 1 446 ? 28.376 11.426 -45.082 1.00 53.38 446 PRO A C 1
ATOM 3365 O O . PRO A 1 446 ? 27.613 10.790 -45.818 1.00 53.38 446 PRO A O 1
ATOM 3368 N N . PRO A 1 447 ? 28.676 10.998 -43.841 1.00 55.09 447 PRO A N 1
ATOM 3369 C CA . PRO A 1 447 ? 28.079 9.797 -43.267 1.00 55.09 447 PRO A CA 1
ATOM 3370 C C . PRO A 1 447 ? 26.548 9.915 -43.274 1.00 55.09 447 PRO A C 1
ATOM 3372 O O . PRO A 1 447 ? 25.979 10.886 -42.766 1.00 55.09 447 PRO A O 1
ATOM 3375 N N . SER A 1 448 ? 25.880 8.938 -43.893 1.00 48.28 448 SER A N 1
ATOM 3376 C CA . SER A 1 448 ? 24.421 8.912 -44.008 1.00 48.28 448 SER A CA 1
ATOM 3377 C C . SER A 1 448 ? 23.809 8.275 -42.759 1.00 48.28 448 SER A C 1
ATOM 3379 O O . SER A 1 448 ? 24.027 7.107 -42.454 1.00 48.28 448 SER A O 1
ATOM 3381 N N . TYR A 1 449 ? 23.048 9.073 -42.012 1.00 46.94 449 TYR A N 1
ATOM 3382 C CA . TYR A 1 449 ? 22.202 8.622 -40.910 1.00 46.94 449 TYR A CA 1
ATOM 3383 C C . TYR A 1 449 ? 20.833 9.271 -41.082 1.00 46.94 449 TYR A C 1
ATOM 3385 O O . TYR A 1 449 ? 20.715 10.498 -40.992 1.00 46.94 449 TYR A O 1
ATOM 3393 N N . GLU A 1 450 ? 19.815 8.455 -41.346 1.00 51.34 450 GLU A N 1
ATOM 3394 C CA . GLU A 1 450 ? 18.424 8.882 -41.240 1.00 51.34 450 GLU A CA 1
ATOM 3395 C C . GLU A 1 450 ? 18.031 8.867 -39.759 1.00 51.34 450 GLU A C 1
ATOM 3397 O O . GLU A 1 450 ? 18.072 7.803 -39.133 1.00 51.34 450 GLU A O 1
ATOM 3402 N N . PRO A 1 451 ? 17.669 10.019 -39.165 1.00 47.25 451 PRO A N 1
ATOM 3403 C CA . PRO A 1 451 ? 17.209 10.034 -37.789 1.00 47.25 451 PRO A CA 1
ATOM 3404 C C . PRO A 1 451 ? 15.931 9.192 -37.673 1.00 47.25 451 PRO A C 1
ATOM 3406 O O . PRO A 1 451 ? 15.069 9.259 -38.560 1.00 47.25 451 PRO A O 1
ATOM 3409 N N . PRO A 1 452 ? 15.757 8.413 -36.590 1.00 46.22 452 PRO A N 1
ATOM 3410 C CA . PRO A 1 452 ? 14.509 7.716 -36.351 1.00 46.22 452 PRO A CA 1
ATOM 3411 C C . PRO A 1 452 ? 13.384 8.748 -36.331 1.00 46.22 452 PRO A C 1
ATOM 3413 O O . PRO A 1 452 ? 13.434 9.723 -35.581 1.00 46.22 452 PRO A O 1
ATOM 3416 N N . GLN A 1 453 ? 12.372 8.529 -37.172 1.00 42.91 453 GLN A N 1
ATOM 3417 C CA . GLN A 1 453 ? 11.145 9.317 -37.186 1.00 42.91 453 GLN A CA 1
ATOM 3418 C C . GLN A 1 453 ? 10.571 9.285 -35.767 1.00 42.91 453 GLN A C 1
ATOM 3420 O O . GLN A 1 453 ? 10.050 8.262 -35.317 1.00 42.91 453 GLN A O 1
ATOM 3425 N N . THR A 1 454 ? 10.716 10.378 -35.021 1.00 39.88 454 THR A N 1
ATOM 3426 C CA . THR A 1 454 ? 10.148 10.477 -33.684 1.00 39.88 454 THR A CA 1
ATOM 3427 C C . THR A 1 454 ? 8.636 10.482 -33.851 1.00 39.88 454 THR A C 1
ATOM 3429 O O . THR A 1 454 ? 8.019 11.482 -34.206 1.00 39.88 454 THR A O 1
ATOM 3432 N N . THR A 1 455 ? 7.991 9.347 -33.589 1.00 38.81 455 THR A N 1
ATOM 3433 C CA . THR A 1 455 ? 6.533 9.272 -33.464 1.00 38.81 455 THR A CA 1
ATOM 3434 C C . THR A 1 455 ? 6.099 9.909 -32.143 1.00 38.81 455 THR A C 1
ATOM 3436 O O . THR A 1 455 ? 5.369 9.309 -31.360 1.00 38.81 455 THR A O 1
ATOM 3439 N N . TYR A 1 456 ? 6.565 11.124 -31.852 1.00 36.81 456 TYR A N 1
ATOM 3440 C CA . TYR A 1 456 ? 5.990 11.947 -30.806 1.00 36.81 456 TYR A CA 1
ATOM 3441 C C . TYR A 1 456 ? 4.872 12.757 -31.446 1.00 36.81 456 TYR A C 1
ATOM 3443 O O . TYR A 1 456 ? 5.060 13.867 -31.947 1.00 36.81 456 TYR A O 1
ATOM 3451 N N . ARG A 1 457 ? 3.672 12.173 -31.462 1.00 35.03 457 ARG A N 1
ATOM 3452 C CA . ARG A 1 457 ? 2.453 12.938 -31.715 1.00 35.03 457 ARG A CA 1
ATOM 3453 C C . ARG A 1 457 ? 2.370 13.971 -30.589 1.00 35.03 457 ARG A C 1
ATOM 3455 O O . ARG A 1 457 ? 2.004 13.626 -29.468 1.00 35.03 457 ARG A O 1
ATOM 3462 N N . ARG A 1 458 ? 2.745 15.227 -30.867 1.00 31.25 458 ARG A N 1
ATOM 3463 C CA . ARG A 1 458 ? 2.405 16.357 -29.990 1.00 31.25 458 ARG A CA 1
ATOM 3464 C C . ARG A 1 458 ? 0.918 16.216 -29.639 1.00 31.25 458 ARG A C 1
ATOM 3466 O O . ARG A 1 458 ? 0.125 16.044 -30.569 1.00 31.25 458 ARG A O 1
ATOM 3473 N N . PRO A 1 459 ? 0.514 16.295 -28.361 1.00 33.09 459 PRO A N 1
ATOM 3474 C CA . PRO A 1 459 ? -0.889 16.475 -28.049 1.00 33.09 459 PRO A CA 1
ATOM 3475 C C . PRO A 1 459 ? -1.324 17.782 -28.712 1.00 33.09 459 PRO A C 1
ATOM 3477 O O . PRO A 1 459 ? -0.916 18.874 -28.314 1.00 33.09 459 PRO A O 1
ATOM 3480 N N . SER A 1 460 ? -2.104 17.671 -29.781 1.00 43.09 460 SER A N 1
ATOM 3481 C CA . SER A 1 460 ? -2.856 18.779 -30.345 1.00 43.09 460 SER A CA 1
ATOM 3482 C C . SER A 1 460 ? -3.908 19.155 -29.309 1.00 43.09 460 SER A C 1
ATOM 3484 O O . SER A 1 460 ? -4.958 18.523 -29.279 1.00 43.09 460 SER A O 1
ATOM 3486 N N . ASN A 1 461 ? -3.546 20.039 -28.376 1.00 40.47 461 ASN A N 1
ATOM 3487 C CA . ASN A 1 461 ? -4.407 20.944 -27.605 1.00 40.47 461 ASN A CA 1
ATOM 3488 C C . ASN A 1 461 ? -3.574 21.592 -26.490 1.00 40.47 461 ASN A C 1
ATOM 3490 O O . ASN A 1 461 ? -3.683 21.256 -25.316 1.00 40.47 461 ASN A O 1
ATOM 3494 N N . ALA A 1 462 ? -2.733 22.543 -26.879 1.00 36.28 462 ALA A N 1
ATOM 3495 C CA . ALA A 1 462 ? -2.266 23.596 -25.991 1.00 36.28 462 ALA A CA 1
ATOM 3496 C C . ALA A 1 462 ? -2.378 24.901 -26.779 1.00 36.28 462 ALA A C 1
ATOM 3498 O O . ALA A 1 462 ? -1.419 25.372 -27.388 1.00 36.28 462 ALA A O 1
ATOM 3499 N N . SER A 1 463 ? -3.596 25.435 -26.845 1.00 38.84 463 SER A N 1
ATOM 3500 C CA . SER A 1 463 ? -3.803 26.820 -27.244 1.00 38.84 463 SER A CA 1
ATOM 3501 C C . SER A 1 463 ? -3.131 27.696 -26.191 1.00 38.84 463 SER A C 1
ATOM 3503 O O . SER A 1 463 ? -3.565 27.733 -25.042 1.00 38.84 463 SER A O 1
ATOM 3505 N N . ALA A 1 464 ? -2.042 28.360 -26.570 1.00 33.53 464 ALA A N 1
ATOM 3506 C CA . ALA A 1 464 ? -1.466 29.432 -25.775 1.00 33.53 464 ALA A CA 1
ATOM 3507 C C . ALA A 1 464 ? -2.475 30.597 -25.722 1.00 33.53 464 ALA A C 1
ATOM 3509 O O . ALA A 1 464 ? -2.943 31.024 -26.781 1.00 33.53 464 ALA A O 1
ATOM 3510 N N . PRO A 1 465 ? -2.835 31.126 -24.540 1.00 40.09 465 PRO A N 1
ATOM 3511 C CA . PRO A 1 465 ? -3.609 32.349 -24.460 1.00 40.09 465 PRO A CA 1
ATOM 3512 C C . PRO A 1 465 ? -2.685 33.555 -24.655 1.00 40.09 465 PRO A C 1
ATOM 3514 O O . PRO A 1 465 ? -1.730 33.740 -23.904 1.00 40.09 465 PRO A O 1
ATOM 3517 N N . GLY A 1 466 ? -3.029 34.400 -25.627 1.00 43.53 466 GLY A N 1
ATOM 3518 C CA . GLY A 1 466 ? -2.661 35.814 -25.624 1.00 43.53 466 GLY A CA 1
ATOM 3519 C C . GLY A 1 466 ? -1.536 36.225 -26.569 1.00 43.53 466 GLY A C 1
ATOM 3520 O O . GLY A 1 466 ? -0.392 36.351 -26.150 1.00 43.53 466 GLY A O 1
ATOM 3521 N N . MET A 1 467 ? -1.901 36.595 -27.799 1.00 33.91 467 MET A N 1
ATOM 3522 C CA . MET A 1 467 ? -1.343 37.777 -28.465 1.00 33.91 467 MET A CA 1
ATOM 3523 C C . MET A 1 467 ? -2.425 38.432 -29.337 1.00 33.91 467 MET A C 1
ATOM 3525 O O . MET A 1 467 ? -2.744 37.907 -30.396 1.00 33.91 467 MET A O 1
ATOM 3529 N N . ARG A 1 468 ? -2.896 39.585 -28.836 1.00 36.88 468 ARG A N 1
ATOM 3530 C CA . ARG A 1 468 ? -3.735 40.647 -29.431 1.00 36.88 468 ARG A CA 1
ATOM 3531 C C . ARG A 1 468 ? -5.142 40.303 -29.907 1.00 36.88 468 ARG A C 1
ATOM 3533 O O . ARG A 1 468 ? -5.292 39.540 -30.879 1.00 36.88 468 ARG A O 1
#

Secondary structure (DSSP, 8-state):
---------SSSHHHHHHHHHHHHHHHHHHHTTTTS------SS-S--TT-EE--HHHHHHHHHHHGGGSEEEE-S--STTPPTTEEE-HHHH-TT--TTHHHHHHHHHHHHHTS-TTS-EEEE-SSTT-HHHHHHHHHHHHTT-S-EEEETTHHHHHHHTTPPP-----S--PPP--HHHHHHHHTHHHH---HHHHHHHHHT--S-HHHHHHHHHHHHHHHHHHHHHHHHHHTTT-HHHHHHHHHHHHHHHHHHHHHHHHHHHHHHH-HHHHHHHHHHH--HHHHHHHHHHHHH---HHHHH--------SSHHHHHHHHHHHHHHHHHHHH-PPPPTTHHHHHHHHHHHHHHHTTGGGGEESSS-STTPEEHHHHHHHHTTS-HHHHHHHHHHHHHHHHHHHHHHHHHHHHHHHHHHHHHHHHHHHHHHHHH--S------PPP--PPP-------S--------

Foldseek 3Di:
DDDDDDDDPDDPPPVVVVVVVLVVVVVQLVVLVQQVDLDDDEPDDSDDPLETEGELSSVVSCCVPCPLLEAEEECCDDQPLAAPQHDYNVLLQDPPDPDCSLVVLLVVVCVSNVNDLARAYEFFYQALHRRRSVSSQVSNVVSNRRHHYYHNGHSVSNVVVVHDHDNDDPPVPPPPCDLVNQLCVLCVLLAADALLSLLLLLQQDQDDSVVSLVVPQVVSLVSSLVSLVVSCVVPVVDVVSVVVSVVCNVCSSVSNSVNSVVSVVVCLLAVCVRQVVLLVVDDLVLLVVLLVVLVVQAAQCRQLNADDQDQDLDDVSQVVSLVVLVVSVVSLVVDDQDPPVLVVSLVSLVVSLSSHVSLCVQEDDDPDRPRGDHCVSRVSVNVRSDPVSNVSSVVSSVRSVNNNVSSVVRLVVSVVSLVVNVVSLVVVVVVCVVVDPDDDDDRDDRNDDDRPPPPPPDPPDDDDDDDD